Protein AF-0000000086142127 (afdb_homodimer)

Nearest PDB structures (foldseek):
  6ie0-assembly2_D  TM=9.406E-01  e=4.137E-38  Bacillus subtilis subsp. subtilis str. 168
  4eez-assembly1_B  TM=8.620E-01  e=2.389E-27  Lactococcus lactis subsp. lactis KF147
  3i4c-assembly1_D  TM=8.867E-01  e=2.470E-25  Saccharolobus solfataricus
  4eex-assembly1_B  TM=8.707E-01  e=1.187E-25  Lactococcus lactis subsp. lactis KF147
  3i4c-assembly1_B  TM=8.798E-01  e=1.022E-23  Saccharolobus solfataricus

Foldseek 3Di:
DWFFWDAWAQDTDTDDDDADDADPQKFKFFWFKFWDDPVNLVCHHPIDDPQAADCVRAAPVRDHPRAGATFLTWGFTCDDDPPDPHDGGFTKQFQFKDAPCPDPCNVVQNRLPGPRIHGARHNVRHHNRARMDMGHPVRIGGADPLDDNNLSSCLQLLQLLVQLVVVLVDPAQAPAAEEEEALAQSSLSNLLVSQLRHHQHYEYEYQDPLSCVLNVVRHPYYHNVVVDQLQVVLCVSNVNAFHQEYEYADQDASSQVSNLSRHGQQHEYEYSHDHPDDHDHPVVSCVVSVYHYHYGDGHGPPSSVVSSVSSSVVSRPPSVVQEQEEEESNCCSPVNSCCCVVVVSRHRIYMYGDD/DWFFWDAWAQDTDTDDDDADDADPQKFKFFWFKFWDDPVNLVCHHPIDDPQAADCVRAAPVRDHPRAGATFLTWGFTCDDDPPDPHDGGFTKQFQFKDAPCPDPCNVVQNRLPGPRIHGARHNVRHHNRARMDMGHPVRIGGADPLDDNNLSSCLQLLQLLVQLVVVLVDPAAAPAAEEEEELAQSSLSNLLVSQLRHHDHYEYEYQDPLSCVLNVVRHPYYHNVVVDQLQVVLCVSNVNAFHQEYEYADQDASSQVSNLSRHGQQHEYEYSHDHPDDHDHPVVSCVVSVYHYHYGDGHGPPSSVVSSVSSSVVSRPPSVVQEQEEEESNCCSPVNSCCCVVVVSRHRIYMYGDD

Secondary structure (DSSP, 8-state):
-EEEEEEETTEEEEEE-PPPPP-TTEEEEEEEEEEPPHHHHHHHHH---TTS--SSS--TTS--SSEE---EEEEEEEEPPTT-S--TT-EEEE--EE--S-SHHHHTT-GGG-TT-EETTTTTS--TTBSEEEEEGGGEEEPPTTS-GGGGGGHHHHHHHHHHHHHTT-S--TT--EEEE--SHHHHHHHHHHHHTT---EEEE-S-HHHHHHHHTTSSEEE-TTTS-HHHHHHHHTTT--EEEEEE-S--HHHHHHHHHHEEEEEEEEE-SPPSS-EEE-HHHHHHTT-EEEE--S--TTHHHHHHHHHHHT-S-SGGGGEEEEEEGGGIIIIIIHHHHHTGGG-SEEEEE--/-EEEEEEETTEEEEEE-PPP---TTEEEEEEEEEEPPHHHHHHHHH---TTS--SSS--TTS--SSEE---EEEEEEEEPPTT-S--TT-EEEE--EE--S-SHHHHTT-GGG-TT-EETTTTTS--TTBSEEEEEGGGEEEPPTTS-GGGGGGHHHHHHHHHHHHHTT-S--TT--EEEE--SHHHHHHHHHHHHTT---EEEE-S-HHHHHHHHTTSSEEE-TTTS-HHHHHHHHTTT--EEEEEE-S--HHHHHHHHHHEEEEEEEEE-SPPSS-EEE-HHHHHHTT-EEEE--S--TTHHHHHHHHHHHT-S-SGGGGEEEEEEGGGIIIIIIHHHHHTGGG-SEEEEE--

Radius of gyration: 29.4 Å; Cα contacts (8 Å, |Δi|>4): 1744; chains: 2; bounding box: 51×87×67 Å

pLDDT: mean 96.12, std 3.51, range [79.25, 98.94]

Organism: NCBI:txid717836

Solvent-accessible surface area (backbone atoms only — not comparable to full-atom values): 35805 Å² total; per-residue (Å²): 76,52,27,37,31,36,71,35,58,76,34,70,45,73,42,81,42,82,72,74,74,63,55,93,74,32,25,39,31,39,35,50,30,13,27,59,48,71,67,55,50,47,30,32,72,76,19,76,50,96,76,40,27,31,87,94,50,46,27,97,88,63,34,35,61,60,21,16,34,31,48,24,21,14,28,24,30,58,46,60,52,93,88,50,92,60,46,61,65,40,49,28,30,47,53,34,70,36,63,74,68,70,47,70,36,27,69,71,70,38,46,56,44,26,93,60,58,41,27,39,22,32,42,67,38,40,12,28,36,14,37,47,43,59,41,50,57,87,37,51,40,77,56,54,87,75,51,59,66,74,62,38,17,54,41,53,65,42,14,28,37,49,33,49,52,54,71,69,65,64,89,72,34,65,78,41,41,33,34,31,33,23,42,48,57,62,23,42,41,32,51,36,52,42,42,43,66,43,34,63,36,36,34,35,37,25,72,47,66,58,34,41,60,72,44,47,88,76,35,66,41,74,41,43,54,82,84,41,61,55,27,61,52,38,20,65,76,43,80,65,52,25,22,48,34,34,40,34,42,55,43,44,72,70,54,52,55,40,47,62,64,18,38,18,71,62,14,36,40,37,40,60,38,78,56,86,59,85,46,67,52,62,56,67,64,36,20,47,29,32,29,34,37,34,27,35,48,66,42,52,88,62,30,58,60,49,48,51,48,32,46,58,73,56,51,42,55,70,66,70,68,45,56,59,44,79,42,44,46,87,39,38,58,70,70,35,55,47,36,51,67,76,40,40,70,77,43,59,26,40,33,28,22,34,113,77,52,26,38,32,35,72,35,57,77,35,71,43,73,40,80,42,83,72,75,76,64,56,92,75,32,25,40,30,40,34,50,31,12,28,59,48,72,67,55,49,47,30,32,71,76,18,76,49,94,76,40,28,31,86,94,51,45,27,96,86,64,34,34,60,59,22,16,33,30,47,24,22,15,29,25,31,59,47,60,51,92,88,50,90,60,45,62,65,41,49,29,30,48,54,33,70,37,63,71,68,70,46,69,37,28,69,69,70,38,47,56,45,25,94,60,57,40,27,38,22,31,44,68,38,39,11,26,36,15,35,47,43,61,42,51,56,86,36,52,40,76,55,57,87,75,51,58,66,71,62,38,18,54,41,53,64,44,13,29,38,49,34,49,53,54,73,70,65,64,88,72,32,66,80,40,41,33,35,31,32,23,43,47,56,65,24,43,41,34,51,38,51,42,43,43,66,43,35,65,36,38,32,36,36,25,72,49,65,60,34,41,61,71,42,47,87,76,35,68,40,74,41,42,56,81,84,40,60,54,28,62,54,37,21,65,76,44,79,64,53,26,22,48,33,33,40,34,41,56,42,45,71,70,53,51,54,39,47,63,63,17,37,20,72,62,12,38,40,37,40,60,38,78,54,86,58,86,46,66,52,63,57,67,62,37,20,45,29,31,28,34,36,35,26,36,48,68,44,51,89,62,29,58,60,52,49,51,49,31,46,57,71,57,50,42,56,71,64,70,70,45,55,61,42,78,43,46,47,90,39,37,57,70,70,35,54,48,35,51,67,78,40,40,70,78,44,58,25,39,32,28,22,34,114

InterPro domains:
  IPR011032 GroES-like superfamily [SSF50129] (1-184)
  IPR013149 Alcohol dehydrogenase-like, C-terminal [PF00107] (185-312)
  IPR013154 Alcohol dehydrogenase-like, N-terminal [PF08240] (24-144)
  IPR036291 NAD(P)-binding domain superfamily [SSF51735] (147-316)
  IPR050129 Zinc-containing alcohol dehydrogenase [PTHR43401] (1-354)

Structure (mmCIF, N/CA/C/O backbone):
data_AF-0000000086142127-model_v1
#
loop_
_entity.id
_entity.type
_entity.pdbx_description
1 polymer 'Enoyl reductase (ER) domain-containing protein'
#
loop_
_atom_site.group_PDB
_atom_site.id
_atom_site.type_symbol
_atom_site.label_atom_id
_atom_site.label_alt_id
_atom_site.label_comp_id
_atom_site.label_asym_id
_atom_site.label_entity_id
_atom_site.label_seq_id
_atom_site.pdbx_PDB_ins_code
_atom_site.Cartn_x
_atom_site.Cartn_y
_atom_site.Cartn_z
_atom_site.occupancy
_atom_site.B_iso_or_equiv
_atom_site.auth_seq_id
_atom_site.auth_comp_id
_atom_site.auth_asym_id
_atom_site.auth_atom_id
_atom_site.pdbx_PDB_model_num
ATOM 1 N N . MET A 1 1 ? 13.148 -35.562 -27.094 1 94.69 1 MET A N 1
ATOM 2 C CA . MET A 1 1 ? 11.805 -35.625 -26.516 1 94.69 1 MET A CA 1
ATOM 3 C C . MET A 1 1 ? 10.906 -34.562 -27.094 1 94.69 1 MET A C 1
ATOM 5 O O . MET A 1 1 ? 11.391 -33.531 -27.578 1 94.69 1 MET A O 1
ATOM 9 N N . LYS A 1 2 ? 9.664 -34.781 -27.047 1 95.38 2 LYS A N 1
ATOM 10 C CA . LYS A 1 2 ? 8.727 -33.75 -27.516 1 95.38 2 LYS A CA 1
ATOM 11 C C . LYS A 1 2 ? 8.547 -32.656 -26.484 1 95.38 2 LYS A C 1
ATOM 13 O O . LYS A 1 2 ? 8.477 -32.906 -25.281 1 95.38 2 LYS A O 1
ATOM 18 N N . ALA A 1 3 ? 8.469 -31.438 -26.953 1 98 3 ALA A N 1
ATOM 19 C CA . ALA A 1 3 ? 8.242 -30.281 -26.078 1 98 3 ALA A CA 1
ATOM 20 C C . ALA A 1 3 ? 7.562 -29.156 -26.844 1 98 3 ALA A C 1
ATOM 22 O O . ALA A 1 3 ? 7.707 -29.031 -28.062 1 98 3 ALA A O 1
ATOM 23 N N . ALA A 1 4 ? 6.754 -28.406 -26.188 1 98.12 4 ALA A N 1
ATOM 24 C CA . ALA A 1 4 ? 6.184 -27.203 -26.766 1 98.12 4 ALA A CA 1
ATOM 25 C C . ALA A 1 4 ? 7.133 -26.016 -26.609 1 98.12 4 ALA A C 1
ATOM 27 O O . ALA A 1 4 ? 7.281 -25.469 -25.5 1 98.12 4 ALA A O 1
ATOM 28 N N . ARG A 1 5 ? 7.684 -25.578 -27.688 1 97.81 5 ARG A N 1
ATOM 29 C CA . ARG A 1 5 ? 8.695 -24.531 -27.688 1 97.81 5 ARG A CA 1
ATOM 30 C C . ARG A 1 5 ? 8.078 -23.156 -27.984 1 97.81 5 ARG A C 1
ATOM 32 O O . ARG A 1 5 ? 7.332 -23.016 -28.953 1 97.81 5 ARG A O 1
ATOM 39 N N . TYR A 1 6 ? 8.352 -22.234 -27.109 1 98.38 6 TYR A N 1
ATOM 40 C CA . TYR A 1 6 ? 7.914 -20.859 -27.266 1 98.38 6 TYR A CA 1
ATOM 41 C C . TYR A 1 6 ? 8.945 -20.047 -28.047 1 98.38 6 TYR A C 1
ATOM 43 O O . TYR A 1 6 ? 10.086 -19.875 -27.594 1 98.38 6 TYR A O 1
ATOM 51 N N . TYR A 1 7 ? 8.555 -19.484 -29.156 1 97.81 7 TYR A N 1
ATOM 52 C CA . TYR A 1 7 ? 9.445 -18.719 -30.016 1 97.81 7 TYR A CA 1
ATOM 53 C C . TYR A 1 7 ? 9.133 -17.234 -29.922 1 97.81 7 TYR A C 1
ATOM 55 O O . TYR A 1 7 ? 9.906 -16.391 -30.406 1 97.81 7 TYR A O 1
ATOM 63 N N . GLY A 1 8 ? 7.973 -16.906 -29.359 1 96.25 8 GLY A N 1
ATOM 64 C CA . GLY A 1 8 ? 7.539 -15.523 -29.281 1 96.25 8 GLY A CA 1
ATOM 65 C C . GLY A 1 8 ? 6.043 -15.352 -29.484 1 96.25 8 GLY A C 1
ATOM 66 O O . GLY A 1 8 ? 5.273 -16.297 -29.25 1 96.25 8 GLY A O 1
ATOM 67 N N . HIS A 1 9 ? 5.648 -14.242 -29.891 1 96.38 9 HIS A N 1
ATOM 68 C CA . HIS A 1 9 ? 4.254 -13.844 -30.062 1 96.38 9 HIS A CA 1
ATOM 69 C C . HIS A 1 9 ? 3.5 -14.836 -30.938 1 96.38 9 HIS A C 1
ATOM 71 O O . HIS A 1 9 ? 3.811 -14.977 -32.125 1 96.38 9 HIS A O 1
ATOM 77 N N . HIS A 1 10 ? 2.523 -15.5 -30.328 1 97.31 10 HIS A N 1
ATOM 78 C CA . HIS A 1 10 ? 1.646 -16.438 -31.016 1 97.31 10 HIS A CA 1
ATOM 79 C C . HIS A 1 10 ? 2.447 -17.516 -31.734 1 97.31 10 HIS A C 1
ATOM 81 O O . HIS A 1 10 ? 2.074 -17.938 -32.812 1 97.31 10 HIS A O 1
ATOM 87 N N . ASN A 1 11 ? 3.557 -17.844 -31.141 1 98.06 11 ASN A N 1
ATOM 88 C CA . ASN A 1 11 ? 4.438 -18.797 -31.797 1 98.06 11 ASN A CA 1
ATOM 89 C C . ASN A 1 11 ? 4.938 -19.859 -30.828 1 98.06 11 ASN A C 1
ATOM 91 O O . ASN A 1 11 ? 6.023 -19.734 -30.266 1 98.06 11 ASN A O 1
ATOM 95 N N . ILE A 1 12 ? 4.145 -20.891 -30.656 1 98.31 12 ILE A N 1
ATOM 96 C CA . ILE A 1 12 ? 4.484 -22.109 -29.922 1 98.31 12 ILE A CA 1
ATOM 97 C C . ILE A 1 12 ? 4.441 -23.312 -30.859 1 98.31 12 ILE A C 1
ATOM 99 O O . ILE A 1 12 ? 3.486 -23.469 -31.625 1 98.31 12 ILE A O 1
ATOM 103 N N . ARG A 1 13 ? 5.477 -24.109 -30.844 1 98 13 ARG A N 1
ATOM 104 C CA . ARG A 1 13 ? 5.578 -25.281 -31.703 1 98 13 ARG A CA 1
ATOM 105 C C . ARG A 1 13 ? 5.965 -26.516 -30.906 1 98 13 ARG A C 1
ATOM 107 O O . ARG A 1 13 ? 6.848 -26.469 -30.047 1 98 13 ARG A O 1
ATOM 114 N N . VAL A 1 14 ? 5.262 -27.562 -31.203 1 97.88 14 VAL A N 1
ATOM 115 C CA . VAL A 1 14 ? 5.656 -28.844 -30.609 1 97.88 14 VAL A CA 1
ATOM 116 C C . VAL A 1 14 ? 6.73 -29.5 -31.484 1 97.88 14 VAL A C 1
ATOM 118 O O . VAL A 1 14 ? 6.492 -29.781 -32.656 1 97.88 14 VAL A O 1
ATOM 121 N N . GLU A 1 15 ? 7.855 -29.656 -30.859 1 96.88 15 GLU A N 1
ATOM 122 C CA . GLU A 1 15 ? 8.969 -30.203 -31.625 1 96.88 15 GLU A CA 1
ATOM 123 C C . GLU A 1 15 ? 9.836 -31.109 -30.75 1 96.88 15 GLU A C 1
ATOM 125 O O . GLU A 1 15 ? 9.641 -31.188 -29.547 1 96.88 15 GLU A O 1
ATOM 130 N N . GLU A 1 16 ? 10.688 -31.875 -31.484 1 97.25 16 GLU A N 1
ATOM 131 C CA . GLU A 1 16 ? 11.664 -32.719 -30.797 1 97.25 16 GLU A CA 1
ATOM 132 C C . GLU A 1 16 ? 12.859 -31.891 -30.328 1 97.25 16 GLU A C 1
ATOM 134 O O . GLU A 1 16 ? 13.461 -31.156 -31.109 1 97.25 16 GLU A O 1
ATOM 139 N N . VAL A 1 17 ? 13.117 -32 -29.047 1 96.62 17 VAL A N 1
ATOM 140 C CA . VAL A 1 17 ? 14.266 -31.281 -28.469 1 96.62 17 VAL A CA 1
ATOM 141 C C . VAL A 1 17 ? 15.102 -32.25 -27.641 1 96.62 17 VAL A C 1
ATOM 143 O O . VAL A 1 17 ? 14.664 -33.375 -27.328 1 96.62 17 VAL A O 1
ATOM 146 N N . GLU A 1 18 ? 16.328 -31.844 -27.344 1 95.56 18 GLU A N 1
ATOM 147 C CA . GLU A 1 18 ? 17.172 -32.656 -26.469 1 95.56 18 GLU A CA 1
ATOM 148 C C . GLU A 1 18 ? 16.625 -32.656 -25.047 1 95.56 18 GLU A C 1
ATOM 150 O O . GLU A 1 18 ? 16.141 -31.625 -24.547 1 95.56 18 GLU A O 1
ATOM 155 N N . GLU A 1 19 ? 16.688 -33.781 -24.453 1 95.19 19 GLU A N 1
ATOM 156 C CA . GLU A 1 19 ? 16.312 -33.844 -23.047 1 95.19 19 GLU A CA 1
ATOM 157 C C . GLU A 1 19 ? 17.312 -33.094 -22.172 1 95.19 19 GLU A C 1
ATOM 159 O O . GLU A 1 19 ? 18.516 -33.156 -22.391 1 95.19 19 GLU A O 1
ATOM 164 N N . PRO A 1 20 ? 16.781 -32.406 -21.234 1 94.69 20 PRO A N 1
ATOM 165 C CA . PRO A 1 20 ? 17.719 -31.734 -20.328 1 94.69 20 PRO A CA 1
ATOM 166 C C . PRO A 1 20 ? 18.547 -32.719 -19.5 1 94.69 20 PRO A C 1
ATOM 168 O O . PRO A 1 20 ? 18.031 -33.781 -19.109 1 94.69 20 PRO A O 1
ATOM 171 N N . GLN A 1 21 ? 19.734 -32.375 -19.281 1 92.56 21 GLN A N 1
ATOM 172 C CA . GLN A 1 21 ? 20.656 -33.219 -18.516 1 92.56 21 GLN A CA 1
ATOM 173 C C . GLN A 1 21 ? 20.828 -32.719 -17.094 1 92.56 21 GLN A C 1
ATOM 175 O O . GLN A 1 21 ? 21.031 -31.5 -16.891 1 92.56 21 GLN A O 1
ATOM 180 N N . PRO A 1 22 ? 20.766 -33.625 -16.141 1 92.06 22 PRO A N 1
ATOM 181 C CA . PRO A 1 22 ? 20.922 -33.156 -14.75 1 92.06 22 PRO A CA 1
ATOM 182 C C . PRO A 1 22 ? 22.359 -32.781 -14.406 1 92.06 22 PRO A C 1
ATOM 184 O O . PRO A 1 22 ? 23.312 -33.406 -14.906 1 92.06 22 PRO A O 1
ATOM 187 N N . GLN A 1 23 ? 22.453 -31.719 -13.656 1 88.19 23 GLN A N 1
ATOM 188 C CA . GLN A 1 23 ? 23.719 -31.422 -13 1 88.19 23 GLN A CA 1
ATOM 189 C C . GLN A 1 23 ? 23.844 -32.125 -11.664 1 88.19 23 GLN A C 1
ATOM 191 O O . GLN A 1 23 ? 22.938 -32.875 -11.273 1 88.19 23 GLN A O 1
ATOM 196 N N . GLU A 1 24 ? 25 -31.984 -11.062 1 83.94 24 GLU A N 1
ATOM 197 C CA . GLU A 1 24 ? 25.203 -32.594 -9.758 1 83.94 24 GLU A CA 1
ATOM 198 C C . GLU A 1 24 ? 24.125 -32.156 -8.766 1 83.94 24 GLU A C 1
ATOM 200 O O . GLU A 1 24 ? 23.828 -30.969 -8.648 1 83.94 24 GLU A O 1
ATOM 205 N N . GLY A 1 25 ? 23.5 -33.156 -8.133 1 84.06 25 GLY A N 1
ATOM 206 C CA . GLY A 1 25 ? 22.5 -32.844 -7.113 1 84.06 25 GLY A CA 1
ATOM 207 C C . GLY A 1 25 ? 21.094 -32.688 -7.672 1 84.06 25 GLY A C 1
ATOM 208 O O . GLY A 1 25 ? 20.141 -32.562 -6.918 1 84.06 25 GLY A O 1
ATOM 209 N N . GLN A 1 26 ? 20.984 -32.812 -8.938 1 91.5 26 GLN A N 1
ATOM 210 C CA . GLN A 1 26 ? 19.672 -32.625 -9.562 1 91.5 26 GLN A CA 1
ATOM 211 C C . GLN A 1 26 ? 19.031 -33.969 -9.891 1 91.5 26 GLN A C 1
ATOM 213 O O . GLN A 1 26 ? 19.734 -35 -9.992 1 91.5 26 GLN A O 1
ATOM 218 N N . VAL A 1 27 ? 17.781 -33.969 -9.945 1 94.25 27 VAL A N 1
ATOM 219 C CA . VAL A 1 27 ? 16.969 -35.156 -10.18 1 94.25 27 VAL A CA 1
ATOM 220 C C . VAL A 1 27 ? 16.125 -34.969 -11.445 1 94.25 27 VAL A C 1
ATOM 222 O O . VAL A 1 27 ? 15.648 -33.875 -11.719 1 94.25 27 VAL A O 1
ATOM 225 N N . ILE A 1 28 ? 16.031 -36.031 -12.164 1 95.5 28 ILE A N 1
ATOM 226 C CA . ILE A 1 28 ? 15.18 -36.031 -13.352 1 95.5 28 ILE A CA 1
ATOM 227 C C . ILE A 1 28 ? 13.742 -36.406 -12.969 1 95.5 28 ILE A C 1
ATOM 229 O O . ILE A 1 28 ? 13.523 -37.375 -12.242 1 95.5 28 ILE A O 1
ATOM 233 N N . VAL A 1 29 ? 12.828 -35.625 -13.391 1 97.12 29 VAL A N 1
ATOM 234 C CA . VAL A 1 29 ? 11.406 -35.906 -13.195 1 97.12 29 VAL A CA 1
ATOM 235 C C . VAL A 1 29 ? 10.719 -36.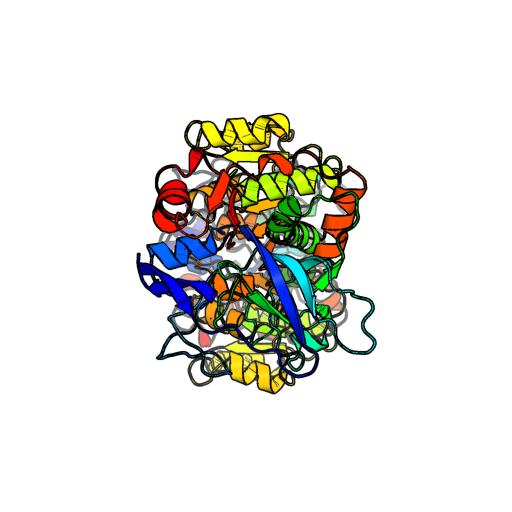062 -14.547 1 97.12 29 VAL A C 1
ATOM 237 O O . VAL A 1 29 ? 10.875 -35.219 -15.438 1 97.12 29 VAL A O 1
ATOM 240 N N . ASP A 1 30 ? 10.07 -37.188 -14.711 1 97.94 30 ASP A N 1
ATOM 241 C CA . ASP A 1 30 ? 9.18 -37.344 -15.852 1 97.94 30 ASP A CA 1
ATOM 242 C C . ASP A 1 30 ? 7.844 -36.656 -15.609 1 97.94 30 ASP A C 1
ATOM 244 O O . ASP A 1 30 ? 7.074 -37.062 -14.734 1 97.94 30 ASP A O 1
ATOM 248 N N . VAL A 1 31 ? 7.562 -35.625 -16.438 1 98.38 31 VAL A N 1
ATOM 249 C CA . VAL A 1 31 ? 6.383 -34.781 -16.234 1 98.38 31 VAL A CA 1
ATOM 250 C C . VAL A 1 31 ? 5.129 -35.562 -16.641 1 98.38 31 VAL A C 1
ATOM 252 O O . VAL A 1 31 ? 5.094 -36.219 -17.688 1 98.38 31 VAL A O 1
ATOM 255 N N . GLU A 1 32 ? 4.168 -35.5 -15.805 1 98.25 32 GLU A N 1
ATOM 256 C CA . GLU A 1 32 ? 2.908 -36.156 -16.141 1 98.25 32 GLU A CA 1
ATOM 257 C C . GLU A 1 32 ? 1.83 -35.125 -16.484 1 98.25 32 GLU A C 1
ATOM 259 O O . GLU A 1 32 ? 1.042 -35.344 -17.406 1 98.25 32 GLU A O 1
ATOM 264 N N . TRP A 1 33 ? 1.722 -34.094 -15.664 1 98.62 33 TRP A N 1
ATOM 265 C CA . TRP A 1 33 ? 0.753 -33.031 -15.914 1 98.62 33 TRP A CA 1
ATOM 266 C C . TRP A 1 33 ? 1.391 -31.656 -15.727 1 98.62 33 TRP A C 1
ATOM 268 O O . TRP A 1 33 ? 2.234 -31.469 -14.844 1 98.62 33 TRP A O 1
ATOM 278 N N . CYS A 1 34 ? 1.014 -30.719 -16.531 1 98.69 34 CYS A N 1
ATOM 279 C CA . CYS A 1 34 ? 1.396 -29.312 -16.406 1 98.69 34 CYS A CA 1
ATOM 280 C C . CYS A 1 34 ? 0.234 -28.391 -16.766 1 98.69 34 CYS A C 1
ATOM 282 O O . CYS A 1 34 ? -0.385 -28.547 -17.812 1 98.69 34 CYS A O 1
ATOM 284 N N . GLY A 1 35 ? -0.073 -27.516 -15.867 1 98.38 35 GLY A N 1
ATOM 285 C CA . GLY A 1 35 ? -1.142 -26.562 -16.141 1 98.38 35 GLY A CA 1
ATOM 286 C C . GLY A 1 35 ? -0.694 -25.391 -17 1 98.38 35 GLY A C 1
ATOM 287 O O . GLY A 1 35 ? 0.468 -24.984 -16.938 1 98.38 35 GLY A O 1
ATOM 288 N N . ILE A 1 36 ? -1.617 -24.875 -17.812 1 98.12 36 ILE A N 1
ATOM 289 C CA . ILE A 1 36 ? -1.366 -23.625 -18.531 1 98.12 36 ILE A CA 1
ATOM 290 C C . ILE A 1 36 ? -1.741 -22.438 -17.641 1 98.12 36 ILE A C 1
ATOM 292 O O . ILE A 1 36 ? -2.891 -22.312 -17.203 1 98.12 36 ILE A O 1
ATOM 296 N N . CYS A 1 37 ? -0.789 -21.641 -17.344 1 96.19 37 CYS A N 1
ATOM 297 C CA . CYS A 1 37 ? -0.983 -20.516 -16.438 1 96.19 37 CYS A CA 1
ATOM 298 C C . CYS A 1 37 ? -1.264 -19.234 -17.203 1 96.19 37 CYS A C 1
ATOM 300 O O . CYS A 1 37 ? -0.972 -19.141 -18.406 1 96.19 37 CYS A O 1
ATOM 302 N N . GLY A 1 38 ? -1.913 -18.266 -16.531 1 93.06 38 GLY A N 1
ATOM 303 C CA . GLY A 1 38 ? -2.117 -16.969 -17.125 1 93.06 38 GLY A CA 1
ATOM 304 C C . GLY A 1 38 ? -0.835 -16.328 -17.641 1 93.06 38 GLY A C 1
ATOM 305 O O . GLY A 1 38 ? -0.844 -15.633 -18.656 1 93.06 38 GLY A O 1
ATOM 306 N N . SER A 1 39 ? 0.259 -16.547 -16.984 1 92.88 39 SER A N 1
ATOM 307 C CA . SER A 1 39 ? 1.54 -16 -17.422 1 92.88 39 SER A CA 1
ATOM 308 C C . SER A 1 39 ? 1.966 -16.609 -18.75 1 92.88 39 SER A C 1
ATOM 310 O O . SER A 1 39 ? 2.576 -15.938 -19.578 1 92.88 39 SER A O 1
ATOM 312 N N . ASP A 1 40 ? 1.692 -17.859 -18.969 1 96 40 ASP A N 1
ATOM 313 C CA . ASP A 1 40 ? 1.95 -18.469 -20.266 1 96 40 ASP A CA 1
ATOM 314 C C . ASP A 1 40 ? 1.142 -17.781 -21.375 1 96 40 ASP A C 1
ATOM 316 O O . ASP A 1 40 ? 1.667 -17.5 -22.453 1 96 40 ASP A O 1
ATOM 320 N N . LEU A 1 41 ? -0.112 -17.594 -21.047 1 95.81 41 LEU A N 1
ATOM 321 C CA . LEU A 1 41 ? -1.005 -16.953 -22.016 1 95.81 41 LEU A CA 1
ATOM 322 C C . LEU A 1 41 ? -0.522 -15.555 -22.344 1 95.81 41 LEU A C 1
ATOM 324 O O . LEU A 1 41 ? -0.571 -15.141 -23.516 1 95.81 41 LEU A O 1
ATOM 328 N N . HIS A 1 42 ? -0.105 -14.883 -21.281 1 93.38 42 HIS A N 1
ATOM 329 C CA . HIS A 1 42 ? 0.381 -13.523 -21.469 1 93.38 42 HIS A CA 1
ATOM 330 C C . HIS A 1 42 ? 1.577 -13.5 -22.422 1 93.38 42 HIS A C 1
ATOM 332 O O . HIS A 1 42 ? 1.624 -12.688 -23.344 1 93.38 42 HIS A O 1
ATOM 338 N N . GLU A 1 43 ? 2.529 -14.367 -22.188 1 94.44 43 GLU A N 1
ATOM 339 C CA . GLU A 1 43 ? 3.689 -14.461 -23.078 1 94.44 43 GLU A CA 1
ATOM 340 C C . GLU A 1 43 ? 3.268 -14.781 -24.5 1 94.44 43 GLU A C 1
ATOM 342 O O . GLU A 1 43 ? 3.818 -14.227 -25.453 1 94.44 43 GLU A O 1
ATOM 347 N N . TYR A 1 44 ? 2.309 -15.617 -24.625 1 97 44 TYR A N 1
ATOM 348 C CA . TYR A 1 44 ? 1.819 -16.031 -25.922 1 97 44 TYR A CA 1
ATOM 349 C C . TYR A 1 44 ? 1.142 -14.875 -26.656 1 97 44 TYR A C 1
ATOM 351 O O . TYR A 1 44 ? 1.339 -14.688 -27.859 1 97 44 TYR A O 1
ATOM 359 N N . LEU A 1 45 ? 0.43 -14.055 -25.953 1 95.38 45 LEU A N 1
ATOM 360 C CA . LEU A 1 45 ? -0.419 -13.023 -26.531 1 95.38 45 LEU A CA 1
ATOM 361 C C . LEU A 1 45 ? 0.388 -11.773 -26.844 1 95.38 45 LEU A C 1
ATOM 363 O O . LEU A 1 45 ? 0.177 -11.141 -27.891 1 95.38 45 LEU A O 1
ATOM 367 N N . ILE A 1 46 ? 1.341 -11.406 -25.984 1 92.56 46 ILE A N 1
ATOM 368 C CA . ILE A 1 46 ? 1.937 -10.078 -26.141 1 92.56 46 ILE A CA 1
ATOM 369 C C . ILE A 1 46 ? 3.406 -10.219 -26.531 1 92.56 46 ILE A C 1
ATOM 371 O O . ILE A 1 46 ? 4.031 -9.25 -26.969 1 92.56 46 ILE A O 1
ATOM 375 N N . GLY A 1 47 ? 3.934 -11.375 -26.422 1 92.44 47 GLY A N 1
ATOM 376 C CA . GLY A 1 47 ? 5.359 -11.594 -26.609 1 92.44 47 GLY A CA 1
ATOM 377 C C . GLY A 1 47 ? 6.133 -11.703 -25.312 1 92.44 47 GLY A C 1
ATOM 378 O O . GLY A 1 47 ? 5.559 -11.57 -24.234 1 92.44 47 GLY A O 1
ATOM 379 N N . PRO A 1 48 ? 7.422 -11.984 -25.531 1 91.56 48 PRO A N 1
ATOM 380 C CA . PRO A 1 48 ? 8.227 -12.219 -24.328 1 91.56 48 PRO A CA 1
ATOM 381 C C . PRO A 1 48 ? 8.305 -10.992 -23.422 1 91.56 48 PRO A C 1
ATOM 383 O O . PRO A 1 48 ? 8.664 -9.906 -23.859 1 91.56 48 PRO A O 1
ATOM 386 N N . THR A 1 49 ? 7.957 -11.227 -22.203 1 86.88 49 THR A N 1
ATOM 387 C CA . THR A 1 49 ? 8.07 -10.188 -21.188 1 86.88 49 THR A CA 1
ATOM 388 C C . THR A 1 49 ? 9.375 -10.344 -20.406 1 86.88 49 THR A C 1
ATOM 390 O O . THR A 1 49 ? 10.258 -11.102 -20.797 1 86.88 49 THR A O 1
ATOM 393 N N . ILE A 1 50 ? 9.469 -9.633 -19.281 1 79.5 50 ILE A N 1
ATOM 394 C CA . ILE A 1 50 ? 10.672 -9.633 -18.453 1 79.5 50 ILE A CA 1
ATOM 395 C C . ILE A 1 50 ? 10.828 -10.984 -17.766 1 79.5 50 ILE A C 1
ATOM 397 O O . ILE A 1 50 ? 11.891 -11.289 -17.219 1 79.5 50 ILE A O 1
ATOM 401 N N . LEU A 1 51 ? 9.852 -11.836 -17.906 1 84.06 51 LEU A N 1
ATOM 402 C CA . LEU A 1 51 ? 9.867 -13.117 -17.219 1 84.06 51 LEU A CA 1
ATOM 403 C C . LEU A 1 51 ? 10.617 -14.164 -18.031 1 84.06 51 LEU A C 1
ATOM 405 O O . LEU A 1 51 ? 11.008 -15.211 -17.5 1 84.06 51 LEU A O 1
ATOM 409 N N . LEU A 1 52 ? 10.719 -13.867 -19.312 1 93.88 52 LEU A N 1
ATOM 410 C CA . LEU A 1 52 ? 11.391 -14.836 -20.172 1 93.88 52 LEU A CA 1
ATOM 411 C C . LEU A 1 52 ? 12.695 -14.273 -20.719 1 93.88 52 LEU A C 1
ATOM 413 O O . LEU A 1 52 ? 12.773 -13.086 -21.047 1 93.88 52 LEU A O 1
ATOM 417 N N . PRO A 1 53 ? 13.703 -15.078 -20.734 1 95.25 53 PRO A N 1
ATOM 418 C CA . PRO A 1 53 ? 14.984 -14.625 -21.266 1 95.25 53 PRO A CA 1
ATOM 419 C C . PRO A 1 53 ? 14.961 -14.438 -22.781 1 95.25 53 PRO A C 1
ATOM 421 O O . PRO A 1 53 ? 14.359 -15.25 -23.5 1 95.25 53 PRO A O 1
ATOM 424 N N . THR A 1 54 ? 15.5 -13.422 -23.219 1 96.31 54 THR A N 1
ATOM 425 C CA . THR A 1 54 ? 15.656 -13.133 -24.641 1 96.31 54 THR A CA 1
ATOM 426 C C . THR A 1 54 ? 17.125 -13.055 -25.016 1 96.31 54 THR A C 1
ATOM 428 O O . THR A 1 54 ? 18 -13.125 -24.156 1 96.31 54 THR A O 1
ATOM 431 N N . LYS A 1 55 ? 17.328 -12.938 -26.312 1 95.31 55 LYS A N 1
ATOM 432 C CA . LYS A 1 55 ? 18.703 -12.82 -26.781 1 95.31 55 LYS A CA 1
ATOM 433 C C . LYS A 1 55 ? 19.391 -11.602 -26.172 1 95.31 55 LYS A C 1
ATOM 435 O O . LYS A 1 55 ? 20.578 -11.648 -25.828 1 95.31 55 LYS A O 1
ATOM 440 N N . GLU A 1 56 ? 18.703 -10.492 -26 1 94.56 56 GLU A N 1
ATOM 441 C CA . GLU A 1 56 ? 19.234 -9.25 -25.438 1 94.56 56 GLU A CA 1
ATOM 442 C C . GLU A 1 56 ? 19.391 -9.344 -23.922 1 94.56 56 GLU A C 1
ATOM 444 O O . GLU A 1 56 ? 20.203 -8.625 -23.328 1 94.56 56 GLU A O 1
ATOM 449 N N . ARG A 1 57 ? 18.562 -10.211 -23.266 1 92.31 57 ARG A N 1
ATOM 450 C CA . ARG A 1 57 ? 18.547 -10.406 -21.828 1 92.31 57 ARG A CA 1
ATOM 451 C C . ARG A 1 57 ? 18.516 -11.891 -21.469 1 92.31 57 ARG A C 1
ATOM 453 O O . ARG A 1 57 ? 17.516 -12.391 -20.953 1 92.31 57 ARG A O 1
ATOM 460 N N . PRO A 1 58 ? 19.609 -12.516 -21.719 1 94.12 58 PRO A N 1
ATOM 461 C CA . PRO A 1 58 ? 19.625 -13.961 -21.469 1 94.12 58 PRO A CA 1
ATOM 462 C C . PRO A 1 58 ? 19.625 -14.297 -19.969 1 94.12 58 PRO A C 1
ATOM 464 O O . PRO A 1 58 ? 19.969 -13.453 -19.156 1 94.12 58 PRO A O 1
ATOM 467 N N . ALA A 1 59 ? 19.203 -15.516 -19.703 1 92.38 59 ALA A N 1
ATOM 468 C CA . ALA A 1 59 ? 19.344 -16.016 -18.328 1 92.38 59 ALA A CA 1
ATOM 469 C C . ALA A 1 59 ? 20.812 -16.172 -17.953 1 92.38 59 ALA A C 1
ATOM 471 O O . ALA A 1 59 ? 21.688 -16.078 -18.812 1 92.38 59 ALA A O 1
ATOM 472 N N . ALA A 1 60 ? 21.094 -16.359 -16.672 1 82.12 60 ALA A N 1
ATOM 473 C CA . ALA A 1 60 ? 22.453 -16.469 -16.156 1 82.12 60 ALA A CA 1
ATOM 474 C C . ALA A 1 60 ? 23.203 -17.609 -16.859 1 82.12 60 ALA A C 1
ATOM 476 O O . ALA A 1 60 ? 24.422 -17.516 -17.062 1 82.12 60 ALA A O 1
ATOM 477 N N . ASN A 1 61 ? 22.562 -18.625 -17.281 1 85.56 61 ASN A N 1
ATOM 478 C CA . ASN A 1 61 ? 23.188 -19.781 -17.906 1 85.56 61 ASN A CA 1
ATOM 479 C C . ASN A 1 61 ? 23.234 -19.641 -19.422 1 85.56 61 ASN A C 1
ATOM 481 O O . ASN A 1 61 ? 23.531 -20.594 -20.125 1 85.56 61 ASN A O 1
ATOM 485 N N . GLY A 1 62 ? 22.766 -18.5 -19.938 1 91.62 62 GLY A N 1
ATOM 486 C CA . GLY A 1 62 ? 22.844 -18.219 -21.359 1 91.62 62 GLY A CA 1
ATOM 487 C C . GLY A 1 62 ? 21.578 -18.594 -22.125 1 91.62 62 GLY A C 1
ATOM 488 O O . GLY A 1 62 ? 21.469 -18.328 -23.312 1 91.62 62 GLY A O 1
ATOM 489 N N . VAL A 1 63 ? 20.688 -19.141 -21.484 1 94.56 63 VAL A N 1
ATOM 490 C CA . VAL A 1 63 ? 19.453 -19.609 -22.109 1 94.56 63 VAL A CA 1
ATOM 491 C C . VAL A 1 63 ? 18.625 -18.406 -22.562 1 94.56 63 VAL A C 1
ATOM 493 O O . VAL A 1 63 ? 18.562 -17.391 -21.875 1 94.56 63 VAL A O 1
ATOM 496 N N . HIS A 1 64 ? 18.062 -18.516 -23.703 1 96.94 64 HIS A N 1
ATOM 497 C CA . HIS A 1 64 ? 17.094 -17.562 -24.234 1 96.94 64 HIS A CA 1
ATOM 498 C C . HIS A 1 64 ? 16.109 -18.234 -25.172 1 96.94 64 HIS A C 1
ATOM 500 O O . HIS A 1 64 ? 16.266 -19.406 -25.516 1 96.94 64 HIS A O 1
ATOM 506 N N . ILE A 1 65 ? 15.078 -17.594 -25.469 1 97.25 65 ILE A N 1
ATOM 507 C CA . ILE A 1 65 ? 14.055 -18.141 -26.359 1 97.25 65 ILE A CA 1
ATOM 508 C C . ILE A 1 65 ? 14.703 -18.656 -27.641 1 97.25 65 ILE A C 1
ATOM 510 O O . ILE A 1 65 ? 15.633 -18.047 -28.156 1 97.25 65 ILE A O 1
ATOM 514 N N . PRO A 1 66 ? 14.32 -19.688 -28.141 1 97.56 66 PRO A N 1
ATOM 515 C CA . PRO A 1 66 ? 13.117 -20.422 -27.75 1 97.56 66 PRO A CA 1
ATOM 516 C C . PRO A 1 66 ? 13.312 -21.219 -26.469 1 97.56 66 PRO A C 1
ATOM 518 O O . PRO A 1 66 ? 14.398 -21.766 -26.234 1 97.56 66 PRO A O 1
ATOM 521 N N . VAL A 1 67 ? 12.281 -21.297 -25.656 1 97.62 67 VAL A N 1
ATOM 522 C CA . VAL A 1 67 ? 12.305 -22.078 -24.422 1 97.62 67 VAL A CA 1
ATOM 523 C C . VAL A 1 67 ? 11.039 -22.938 -24.328 1 97.62 67 VAL A C 1
ATOM 525 O O . VAL A 1 67 ? 10.062 -22.688 -25.031 1 97.62 67 VAL A O 1
ATOM 528 N N . THR A 1 68 ? 11.109 -24.016 -23.609 1 97.94 68 THR A N 1
ATOM 529 C CA . THR A 1 68 ? 9.922 -24.781 -23.266 1 97.94 68 THR A CA 1
ATOM 530 C C . THR A 1 68 ? 9.203 -24.188 -22.062 1 97.94 68 THR A C 1
ATOM 532 O O . THR A 1 68 ? 9.766 -24.109 -20.969 1 97.94 68 THR A O 1
ATOM 535 N N . LEU A 1 69 ? 7.898 -23.797 -22.203 1 97.12 69 LEU A N 1
ATOM 536 C CA . LEU A 1 69 ? 7.129 -23.156 -21.141 1 97.12 69 LEU A CA 1
ATOM 537 C C . LEU A 1 69 ? 6.551 -24.203 -20.188 1 97.12 69 LEU A C 1
ATOM 539 O O . LEU A 1 69 ? 6.855 -25.391 -20.312 1 97.12 69 LEU A O 1
ATOM 543 N N . GLY A 1 70 ? 5.832 -23.719 -19.234 1 97.88 70 GLY A N 1
ATOM 544 C CA . GLY A 1 70 ? 5.137 -24.578 -18.281 1 97.88 70 GLY A CA 1
ATOM 545 C C . GLY A 1 70 ? 5.805 -24.609 -16.922 1 97.88 70 GLY A C 1
ATOM 546 O O . GLY A 1 70 ? 6.891 -25.172 -16.766 1 97.88 70 GLY A O 1
ATOM 547 N N . HIS A 1 71 ? 5.141 -24.062 -15.953 1 97.69 71 HIS A N 1
ATOM 548 C CA . HIS A 1 71 ? 5.766 -24.016 -14.633 1 97.69 71 HIS A CA 1
ATOM 549 C C . HIS A 1 71 ? 4.848 -24.609 -13.57 1 97.69 71 HIS A C 1
ATOM 551 O O . HIS A 1 71 ? 5.25 -24.766 -12.414 1 97.69 71 HIS A O 1
ATOM 557 N N . GLU A 1 72 ? 3.617 -24.938 -13.898 1 98.19 72 GLU A N 1
ATOM 558 C CA . GLU A 1 72 ? 2.693 -25.641 -13.008 1 98.19 72 GLU A CA 1
ATOM 559 C C . GLU A 1 72 ? 2.732 -27.141 -13.242 1 98.19 72 GLU A C 1
ATOM 561 O O . GLU A 1 72 ? 1.82 -27.703 -13.859 1 98.19 72 GLU A O 1
ATOM 566 N N . LEU A 1 73 ? 3.746 -27.844 -12.641 1 98.31 73 LEU A N 1
ATOM 567 C CA . LEU A 1 73 ? 3.973 -29.203 -13.156 1 98.31 73 LEU A CA 1
ATOM 568 C C . LEU A 1 73 ? 4.168 -30.188 -12.016 1 98.31 73 LEU A C 1
ATOM 570 O O . LEU A 1 73 ? 4.578 -29.812 -10.914 1 98.31 73 LEU A O 1
ATOM 574 N N . CYS A 1 74 ? 3.852 -31.422 -12.297 1 98.62 74 CYS A N 1
ATOM 575 C CA . CYS A 1 74 ? 4.031 -32.594 -11.438 1 98.62 74 CYS A CA 1
ATOM 576 C C . CYS A 1 74 ? 4.391 -33.812 -12.258 1 98.62 74 CYS A C 1
ATOM 578 O O . CYS A 1 74 ? 4.297 -33.781 -13.484 1 98.62 74 CYS A O 1
ATOM 580 N N . GLY A 1 75 ? 4.867 -34.812 -11.57 1 98.25 75 GLY A N 1
ATOM 581 C CA . GLY A 1 75 ? 5.258 -36.031 -12.258 1 98.25 75 GLY A CA 1
ATOM 582 C C . GLY A 1 75 ? 5.828 -37.094 -11.328 1 98.25 75 GLY A C 1
ATOM 583 O O . GLY A 1 75 ? 5.391 -37.219 -10.18 1 98.25 75 GLY A O 1
ATOM 584 N N . ARG A 1 76 ? 6.695 -37.875 -11.938 1 98.12 76 ARG A N 1
ATOM 585 C CA . ARG A 1 76 ? 7.32 -38.938 -11.18 1 98.12 76 ARG A CA 1
ATOM 586 C C . ARG A 1 76 ? 8.844 -38.875 -11.289 1 98.12 76 ARG A C 1
ATOM 588 O O . ARG A 1 76 ? 9.383 -38.594 -12.352 1 98.12 76 ARG A O 1
ATOM 595 N N . VAL A 1 77 ? 9.469 -39.219 -10.195 1 97.62 77 VAL A N 1
ATOM 596 C CA . VAL A 1 77 ? 10.93 -39.281 -10.164 1 97.62 77 VAL A CA 1
ATOM 597 C C . VAL A 1 77 ? 11.422 -40.406 -11.086 1 97.62 77 VAL A C 1
ATOM 599 O O . VAL A 1 77 ? 10.945 -41.531 -11 1 97.62 77 VAL A O 1
ATOM 602 N N . ARG A 1 78 ? 12.273 -39.969 -11.992 1 95.69 78 ARG A N 1
ATOM 603 C CA . ARG A 1 78 ? 12.867 -41 -12.844 1 95.69 78 ARG A CA 1
ATOM 604 C C . ARG A 1 78 ? 14.086 -41.625 -12.188 1 95.69 78 ARG A C 1
ATOM 606 O O . ARG A 1 78 ? 14.195 -42.844 -12.117 1 95.69 78 ARG A O 1
ATOM 613 N N . THR A 1 79 ? 15.062 -40.75 -11.844 1 87 79 THR A N 1
ATOM 614 C CA . THR A 1 79 ? 16.297 -41.188 -11.227 1 87 79 THR A CA 1
ATOM 615 C C . THR A 1 79 ? 16.594 -40.406 -9.953 1 87 79 THR A C 1
ATOM 617 O O . THR A 1 79 ? 16.438 -39.188 -9.922 1 87 79 THR A O 1
ATOM 620 N N . SER A 1 80 ? 16.844 -41.188 -8.992 1 81.12 80 SER A N 1
ATOM 621 C CA . SER A 1 80 ? 17.172 -40.531 -7.73 1 81.12 80 SER A CA 1
ATOM 622 C C . SER A 1 80 ? 18.688 -40.375 -7.566 1 81.12 80 SER A C 1
ATOM 624 O O . SER A 1 80 ? 19.453 -40.938 -8.352 1 81.12 80 SER A O 1
ATOM 626 N N . VAL A 1 81 ? 19.062 -39.469 -6.68 1 81.25 81 VAL A N 1
ATOM 627 C CA . VAL A 1 81 ? 20.484 -39.281 -6.379 1 81.25 81 VAL A CA 1
ATOM 628 C C . VAL A 1 81 ? 20.844 -40.094 -5.133 1 81.25 81 VAL A C 1
ATOM 630 O O . VAL A 1 81 ? 19.984 -40.438 -4.32 1 81.25 81 VAL A O 1
ATOM 633 N N . PRO A 1 82 ? 22.172 -40.406 -5.047 1 81.62 82 PRO A N 1
ATOM 634 C CA . PRO A 1 82 ? 22.594 -41.156 -3.854 1 81.62 82 PRO A CA 1
ATOM 635 C C . PRO A 1 82 ? 22.203 -40.438 -2.559 1 81.62 82 PRO A C 1
ATOM 637 O O . PRO A 1 82 ? 22.422 -39.219 -2.436 1 81.62 82 PRO A O 1
ATOM 640 N N . GLY A 1 83 ? 21.625 -41.156 -1.644 1 84.25 83 GLY A N 1
ATOM 641 C CA . GLY A 1 83 ? 21.281 -40.594 -0.345 1 84.25 83 GLY A CA 1
ATOM 642 C C . GLY A 1 83 ? 19.922 -39.938 -0.316 1 84.25 83 GLY A C 1
ATOM 643 O O . GLY A 1 83 ? 19.453 -39.5 0.737 1 84.25 83 GLY A O 1
ATOM 644 N N . SER A 1 84 ? 19.328 -39.938 -1.433 1 86.5 84 SER A N 1
ATOM 645 C CA . SER A 1 84 ? 18.016 -39.312 -1.521 1 86.5 84 SER A CA 1
ATOM 646 C C . SER A 1 84 ? 16.938 -40.188 -0.904 1 86.5 84 SER A C 1
ATOM 648 O O . SER A 1 84 ? 17.031 -41.438 -0.969 1 86.5 84 SER A O 1
ATOM 650 N N . LYS A 1 85 ? 15.922 -39.531 -0.281 1 89.06 85 LYS A N 1
ATOM 651 C CA . LYS A 1 85 ? 14.758 -40.25 0.21 1 89.06 85 LYS A CA 1
ATOM 652 C C . LYS A 1 85 ? 13.758 -40.5 -0.911 1 89.06 85 LYS A C 1
ATOM 654 O O . LYS A 1 85 ? 12.836 -41.312 -0.756 1 89.06 85 LYS A O 1
ATOM 659 N N . LEU A 1 86 ? 13.914 -39.875 -1.978 1 94 86 LEU A N 1
ATOM 660 C CA . LEU A 1 86 ? 13.039 -40.094 -3.127 1 94 86 LEU A CA 1
ATOM 661 C C . LEU A 1 86 ? 13.453 -41.312 -3.926 1 94 86 LEU A C 1
ATOM 663 O O . LEU A 1 86 ? 14.648 -41.594 -4.078 1 94 86 LEU A O 1
ATOM 667 N N . ARG A 1 87 ? 12.445 -42 -4.398 1 94.5 87 ARG A N 1
ATOM 668 C CA . ARG A 1 87 ? 12.68 -43.219 -5.199 1 94.5 87 ARG A CA 1
ATOM 669 C C . ARG A 1 87 ? 12.102 -43.062 -6.602 1 94.5 87 ARG A C 1
ATOM 671 O O . ARG A 1 87 ? 11.141 -42.281 -6.801 1 94.5 87 ARG A O 1
ATOM 678 N N . PRO A 1 88 ? 12.758 -43.812 -7.504 1 95.38 88 PRO A N 1
ATOM 679 C CA . PRO A 1 88 ? 12.133 -43.844 -8.828 1 95.38 88 PRO A CA 1
ATOM 680 C C . PRO A 1 88 ? 10.656 -44.219 -8.773 1 95.38 88 PRO A C 1
ATOM 682 O O . PRO A 1 88 ? 10.281 -45.156 -8.055 1 95.38 88 PRO A O 1
ATOM 685 N N . GLY A 1 89 ? 9.828 -43.438 -9.453 1 96.69 89 GLY A N 1
ATOM 686 C CA . GLY A 1 89 ? 8.406 -43.719 -9.477 1 96.69 89 GLY A CA 1
ATOM 687 C C . GLY A 1 89 ? 7.609 -42.875 -8.5 1 96.69 89 GLY A C 1
ATOM 688 O O . GLY A 1 89 ? 6.383 -42.781 -8.609 1 96.69 89 GLY A O 1
ATOM 689 N N . ASP A 1 90 ? 8.258 -42.281 -7.516 1 97.44 90 ASP A N 1
ATOM 690 C CA . ASP A 1 90 ? 7.562 -41.438 -6.527 1 97.44 90 ASP A CA 1
ATOM 691 C C . ASP A 1 90 ? 6.82 -40.281 -7.195 1 97.44 90 ASP A C 1
ATOM 693 O O . ASP A 1 90 ? 7.383 -39.594 -8.039 1 97.44 90 ASP A O 1
ATOM 697 N N . PRO A 1 91 ? 5.496 -40.156 -6.902 1 98.25 91 PRO A N 1
ATOM 698 C CA . PRO A 1 91 ? 4.781 -38.969 -7.383 1 98.25 91 PRO A CA 1
ATOM 699 C C . PRO A 1 91 ? 5.207 -37.688 -6.66 1 98.25 91 PRO A C 1
ATOM 701 O O . PRO A 1 91 ? 5.258 -37.656 -5.43 1 98.25 91 PRO A O 1
ATOM 704 N N . VAL A 1 92 ? 5.52 -36.625 -7.426 1 98.19 92 VAL A N 1
ATOM 705 C CA . VAL A 1 92 ? 6.051 -35.438 -6.797 1 98.19 92 VAL A CA 1
ATOM 706 C C . VAL A 1 92 ? 5.41 -34.188 -7.422 1 98.19 92 VAL A C 1
ATOM 708 O O . VAL A 1 92 ? 5.105 -34.188 -8.617 1 98.19 92 VAL A O 1
ATOM 711 N N . MET A 1 93 ? 5.137 -33.188 -6.602 1 98.19 93 MET A N 1
ATOM 712 C CA . MET A 1 93 ? 4.941 -31.812 -7.035 1 98.19 93 MET A CA 1
ATOM 713 C C . MET A 1 93 ? 6.281 -31.109 -7.184 1 98.19 93 MET A C 1
ATOM 715 O O . MET A 1 93 ? 7.176 -31.266 -6.355 1 98.19 93 MET A O 1
ATOM 719 N N . VAL A 1 94 ? 6.445 -30.328 -8.242 1 97.94 94 VAL A N 1
ATOM 720 C CA . VAL A 1 94 ? 7.699 -29.625 -8.5 1 97.94 94 VAL A CA 1
ATOM 721 C C . VAL A 1 94 ? 7.559 -28.156 -8.141 1 97.94 94 VAL A C 1
ATOM 723 O O . VAL A 1 94 ? 6.66 -27.469 -8.641 1 97.94 94 VAL A O 1
ATOM 726 N N . ASP A 1 95 ? 8.289 -27.656 -7.188 1 98 95 ASP A N 1
ATOM 727 C CA . ASP A 1 95 ? 8.484 -26.219 -7.008 1 98 95 ASP A CA 1
ATOM 728 C C . ASP A 1 95 ? 9.305 -25.625 -8.156 1 98 95 ASP A C 1
ATOM 730 O O . ASP A 1 95 ? 10.5 -25.891 -8.266 1 98 95 ASP A O 1
ATOM 734 N N . PRO A 1 96 ? 8.672 -24.828 -9.016 1 97.75 96 PRO A N 1
ATOM 735 C CA . PRO A 1 96 ? 9.359 -24.391 -10.234 1 97.75 96 PRO A CA 1
ATOM 736 C C . PRO A 1 96 ? 10.344 -23.25 -9.984 1 97.75 96 PRO A C 1
ATOM 738 O O . PRO A 1 96 ? 11.055 -22.828 -10.898 1 97.75 96 PRO A O 1
ATOM 741 N N . ARG A 1 97 ? 10.508 -22.734 -8.859 1 97.12 97 ARG A N 1
ATOM 742 C CA . ARG A 1 97 ? 11.352 -21.578 -8.586 1 97.12 97 ARG A CA 1
ATOM 743 C C . ARG A 1 97 ? 12.828 -21.938 -8.711 1 97.12 97 ARG A C 1
ATOM 745 O O . ARG A 1 97 ? 13.242 -23.016 -8.297 1 97.12 97 ARG A O 1
ATOM 752 N N . VAL A 1 98 ? 13.484 -21 -9.266 1 94.56 98 VAL A N 1
ATOM 753 C CA . VAL A 1 98 ? 14.945 -21.031 -9.297 1 94.56 98 VAL A CA 1
ATOM 754 C C . VAL A 1 98 ? 15.508 -19.812 -8.578 1 94.56 98 VAL A C 1
ATOM 756 O O . VAL A 1 98 ? 15.336 -18.688 -9.031 1 94.56 98 VAL A O 1
ATOM 759 N N . ALA A 1 99 ? 16.188 -20.031 -7.461 1 94.62 99 ALA A N 1
ATOM 760 C CA . ALA A 1 99 ? 16.719 -18.938 -6.648 1 94.62 99 ALA A CA 1
ATOM 761 C C . ALA A 1 99 ? 18.25 -19.016 -6.578 1 94.62 99 ALA A C 1
ATOM 763 O O . ALA A 1 99 ? 18.828 -20.094 -6.703 1 94.62 99 ALA A O 1
ATOM 764 N N . CYS A 1 100 ? 18.922 -17.891 -6.348 1 93.25 100 CYS A N 1
ATOM 765 C CA . CYS A 1 100 ? 20.375 -17.844 -6.34 1 93.25 100 CYS A CA 1
ATOM 766 C C . CYS A 1 100 ? 20.938 -18.344 -5.012 1 93.25 100 CYS A C 1
ATOM 768 O O . CYS A 1 100 ? 22.094 -18.75 -4.934 1 93.25 100 CYS A O 1
ATOM 770 N N . HIS A 1 101 ? 20.219 -18.234 -3.965 1 93.5 101 HIS A N 1
ATOM 771 C CA . HIS A 1 101 ? 20.516 -18.703 -2.619 1 93.5 101 HIS A CA 1
ATOM 772 C C . HIS A 1 101 ? 21.703 -17.938 -2.02 1 93.5 101 HIS A C 1
ATOM 774 O O . HIS A 1 101 ? 22.281 -18.375 -1.023 1 93.5 101 HIS A O 1
ATOM 780 N N . SER A 1 102 ? 22.078 -16.812 -2.641 1 94.75 102 SER A N 1
ATOM 781 C CA . SER A 1 102 ? 23.234 -16.078 -2.17 1 94.75 102 SER A CA 1
ATOM 782 C C . SER A 1 102 ? 22.906 -14.617 -1.884 1 94.75 102 SER A C 1
ATOM 784 O O . SER A 1 102 ? 23.641 -13.93 -1.177 1 94.75 102 SER A O 1
ATOM 786 N N . CYS A 1 103 ? 21.859 -14.188 -2.432 1 94.88 103 CYS A N 1
ATOM 787 C CA . CYS A 1 103 ? 21.516 -12.789 -2.211 1 94.88 103 CYS A CA 1
ATOM 788 C C . CYS A 1 103 ? 20.891 -12.594 -0.831 1 94.88 103 CYS A C 1
ATOM 790 O O . CYS A 1 103 ? 20.641 -13.57 -0.12 1 94.88 103 CYS A O 1
ATOM 792 N N . LEU A 1 104 ? 20.641 -11.352 -0.457 1 94.88 104 LEU A N 1
ATOM 793 C CA . LEU A 1 104 ? 20.156 -11.031 0.881 1 94.88 104 LEU A CA 1
ATOM 794 C C . LEU A 1 104 ? 18.781 -11.641 1.131 1 94.88 104 LEU A C 1
ATOM 796 O O . LEU A 1 104 ? 18.578 -12.32 2.141 1 94.88 104 LEU A O 1
ATOM 800 N N . PRO A 1 105 ? 17.844 -11.562 0.177 1 95.88 105 PRO A N 1
ATOM 801 C CA . PRO A 1 105 ? 16.547 -12.195 0.42 1 95.88 105 PRO A CA 1
ATOM 802 C C . PRO A 1 105 ? 16.656 -13.711 0.59 1 95.88 105 PRO A C 1
ATOM 804 O O . PRO A 1 105 ? 16.016 -14.281 1.474 1 95.88 105 PRO A O 1
ATOM 807 N N . CYS A 1 106 ? 17.469 -14.328 -0.197 1 96 106 CYS A N 1
ATOM 808 C CA . CYS A 1 106 ? 17.625 -15.773 -0.092 1 96 106 CYS A CA 1
ATOM 809 C C . CYS A 1 106 ? 18.203 -16.156 1.268 1 96 106 CYS A C 1
ATOM 811 O O . CYS A 1 106 ? 17.719 -17.109 1.898 1 96 106 CYS A O 1
ATOM 813 N N . LYS A 1 107 ? 19.125 -15.414 1.699 1 95.62 107 LYS A N 1
ATOM 814 C CA . LYS A 1 107 ? 19.766 -15.703 2.982 1 95.62 107 LYS A CA 1
ATOM 815 C C . LYS A 1 107 ? 18.797 -15.469 4.141 1 95.62 107 LYS A C 1
ATOM 817 O O . LYS A 1 107 ? 18.922 -16.094 5.191 1 95.62 107 LYS A O 1
ATOM 822 N N . ALA A 1 108 ? 17.828 -14.625 3.912 1 94.56 108 ALA A N 1
ATOM 823 C CA . ALA A 1 108 ? 16.859 -14.281 4.945 1 94.56 108 ALA A CA 1
ATOM 824 C C . ALA A 1 108 ? 15.664 -15.234 4.906 1 94.56 108 ALA A C 1
ATOM 826 O O . ALA A 1 108 ? 14.695 -15.055 5.645 1 94.56 108 ALA A O 1
ATOM 827 N N . GLY A 1 109 ? 15.664 -16.219 4.059 1 94.56 109 GLY A N 1
ATOM 828 C CA . GLY A 1 109 ? 14.547 -17.141 3.922 1 94.56 109 GLY A CA 1
ATOM 829 C C . GLY A 1 109 ? 13.398 -16.578 3.113 1 94.56 109 GLY A C 1
ATOM 830 O O . GLY A 1 109 ? 12.266 -17.062 3.217 1 94.56 109 GLY A O 1
ATOM 831 N N . GLN A 1 110 ? 13.641 -15.469 2.396 1 96.06 110 GLN A N 1
ATOM 832 C CA . GLN A 1 110 ? 12.641 -14.805 1.569 1 96.06 110 GLN A CA 1
ATOM 833 C C . GLN A 1 110 ? 12.977 -14.93 0.086 1 96.06 110 GLN A C 1
ATOM 835 O O . GLN A 1 110 ? 13.008 -13.93 -0.635 1 96.06 110 GLN A O 1
ATOM 840 N N . SER A 1 111 ? 13.141 -16.188 -0.309 1 95 111 SER A N 1
ATOM 841 C CA . SER A 1 111 ? 13.641 -16.453 -1.655 1 95 111 SER A CA 1
ATOM 842 C C . SER A 1 111 ? 12.641 -16 -2.715 1 95 111 SER A C 1
ATOM 844 O O . SER A 1 111 ? 12.992 -15.875 -3.891 1 95 111 SER A O 1
ATOM 846 N N . TYR A 1 112 ? 11.352 -15.742 -2.293 1 96.5 112 TYR A N 1
ATOM 847 C CA . TYR A 1 112 ? 10.359 -15.219 -3.227 1 96.5 112 TYR A CA 1
ATOM 848 C C . TYR A 1 112 ? 10.727 -13.805 -3.676 1 96.5 112 TYR A C 1
ATOM 850 O O . TYR A 1 112 ? 10.172 -13.297 -4.648 1 96.5 112 TYR A O 1
ATOM 858 N N . CYS A 1 113 ? 11.703 -13.164 -2.965 1 97 113 CYS A N 1
ATOM 859 C CA . CYS A 1 113 ? 12.203 -11.852 -3.35 1 97 113 CYS A CA 1
ATOM 860 C C . CYS A 1 113 ? 13.609 -11.961 -3.939 1 97 113 CYS A C 1
ATOM 862 O O . CYS A 1 113 ? 14.312 -10.953 -4.059 1 97 113 CYS A O 1
ATOM 864 N N . CYS A 1 114 ? 14.07 -13.117 -4.352 1 95.88 114 CYS A N 1
ATOM 865 C CA . CYS A 1 114 ? 15.406 -13.305 -4.902 1 95.88 114 CYS A CA 1
ATOM 866 C C . CYS A 1 114 ? 15.648 -12.359 -6.074 1 95.88 114 CYS A C 1
ATOM 868 O O . CYS A 1 114 ? 14.812 -12.258 -6.977 1 95.88 114 CYS A O 1
ATOM 870 N N . HIS A 1 115 ? 16.828 -11.734 -6.125 1 91.12 115 HIS A N 1
ATOM 871 C CA . HIS A 1 115 ? 17.188 -10.781 -7.164 1 91.12 115 HIS A CA 1
ATOM 872 C C . HIS A 1 115 ? 17.359 -11.469 -8.516 1 91.12 115 HIS A C 1
ATOM 874 O O . HIS A 1 115 ? 17.297 -10.82 -9.562 1 91.12 115 HIS A O 1
ATOM 880 N N . LYS A 1 116 ? 17.516 -12.75 -8.508 1 91.81 116 LYS A N 1
ATOM 881 C CA . LYS A 1 116 ? 17.719 -13.523 -9.727 1 91.81 116 LYS A CA 1
ATOM 882 C C . LYS A 1 116 ? 16.656 -14.609 -9.875 1 91.81 116 LYS A C 1
ATOM 884 O O . LYS A 1 116 ? 16.953 -15.695 -10.383 1 91.81 116 LYS A O 1
ATOM 889 N N . LEU A 1 117 ? 15.555 -14.305 -9.359 1 93.81 117 LEU A N 1
ATOM 890 C CA . LEU A 1 117 ? 14.484 -15.297 -9.367 1 93.81 117 LEU A CA 1
ATOM 891 C C . LEU A 1 117 ? 14.164 -15.734 -10.789 1 93.81 117 LEU A C 1
ATOM 893 O O . LEU A 1 117 ? 13.961 -14.898 -11.672 1 93.81 117 LEU A O 1
ATOM 897 N N . GLY A 1 118 ? 14.258 -17 -11.07 1 93.38 118 GLY A N 1
ATOM 898 C CA . GLY A 1 118 ? 13.805 -17.625 -12.297 1 93.38 118 GLY A CA 1
ATOM 899 C C . GLY A 1 118 ? 12.836 -18.766 -12.055 1 93.38 118 GLY A C 1
ATOM 900 O O . GLY A 1 118 ? 12.289 -18.906 -10.961 1 93.38 118 GLY A O 1
ATOM 901 N N . TYR A 1 119 ? 12.531 -19.516 -13.125 1 94.75 119 TYR A N 1
ATOM 902 C CA . TYR A 1 119 ? 11.625 -20.641 -12.906 1 94.75 119 TYR A CA 1
ATOM 903 C C . TYR A 1 119 ? 11.773 -21.688 -14.008 1 94.75 119 TYR A C 1
ATOM 905 O O . TYR A 1 119 ? 12.195 -21.359 -15.125 1 94.75 119 TYR A O 1
ATOM 913 N N . VAL A 1 120 ? 11.531 -22.906 -13.625 1 96.69 120 VAL A N 1
ATOM 914 C CA . VAL A 1 120 ? 11.336 -23.984 -14.586 1 96.69 120 VAL A CA 1
ATOM 915 C C . VAL A 1 120 ? 10.195 -23.625 -15.539 1 96.69 120 VAL A C 1
ATOM 917 O O . VAL A 1 120 ? 9.086 -23.312 -15.094 1 96.69 120 VAL A O 1
ATOM 920 N N . GLY A 1 121 ? 10.438 -23.688 -16.844 1 95.56 121 GLY A N 1
ATOM 921 C CA . GLY A 1 121 ? 9.453 -23.219 -17.812 1 95.56 121 GLY A CA 1
ATOM 922 C C . GLY A 1 121 ? 9.758 -21.828 -18.328 1 95.56 121 GLY A C 1
ATOM 923 O O . GLY A 1 121 ? 8.938 -21.234 -19.031 1 95.56 121 GLY A O 1
ATOM 924 N N . GLY A 1 122 ? 10.914 -21.312 -17.969 1 94.06 122 GLY A N 1
ATOM 925 C CA . GLY A 1 122 ? 11.414 -20.016 -18.391 1 94.06 122 GLY A CA 1
ATOM 926 C C . GLY A 1 122 ? 12.93 -19.938 -18.422 1 94.06 122 GLY A C 1
ATOM 927 O O . GLY A 1 122 ? 13.555 -20.328 -19.406 1 94.06 122 GLY A O 1
ATOM 928 N N . SER A 1 123 ? 13.531 -19.594 -17.281 1 93.88 123 SER A N 1
ATOM 929 C CA . SER A 1 123 ? 14.953 -19.281 -17.203 1 93.88 123 SER A CA 1
ATOM 930 C C . SER A 1 123 ? 15.805 -20.531 -17.344 1 93.88 123 SER A C 1
ATOM 932 O O . SER A 1 123 ? 17.016 -20.453 -17.594 1 93.88 123 SER A O 1
ATOM 934 N N . THR A 1 124 ? 15.234 -21.75 -17.234 1 94.75 124 THR A N 1
ATOM 935 C CA . THR A 1 124 ? 15.992 -23 -17.312 1 94.75 124 THR A CA 1
ATOM 936 C C . THR A 1 124 ? 16.062 -23.5 -18.75 1 94.75 124 THR A C 1
ATOM 938 O O . THR A 1 124 ? 16.875 -24.375 -19.062 1 94.75 124 THR A O 1
ATOM 941 N N . GLY A 1 125 ? 15.211 -23.016 -19.594 1 95.38 125 GLY A N 1
ATOM 942 C CA . GLY A 1 125 ? 15.172 -23.453 -20.984 1 95.38 125 GLY A CA 1
ATOM 943 C C . GLY A 1 125 ? 14.266 -24.641 -21.203 1 95.38 125 GLY A C 1
ATOM 944 O O . GLY A 1 125 ? 13.906 -24.953 -22.344 1 95.38 125 GLY A O 1
ATOM 945 N N . PHE A 1 126 ? 13.961 -25.344 -20.188 1 97.12 126 PHE A N 1
ATOM 946 C CA . PHE A 1 126 ? 13.016 -26.453 -20.219 1 97.12 126 PHE A CA 1
ATOM 947 C C . PHE A 1 126 ? 11.898 -26.234 -19.203 1 97.12 126 PHE A C 1
ATOM 949 O O . PHE A 1 126 ? 12.031 -25.422 -18.297 1 97.12 126 PHE A O 1
ATOM 956 N N . GLY A 1 127 ? 10.734 -26.891 -19.469 1 97.81 127 GLY A N 1
ATOM 957 C CA . GLY A 1 127 ? 9.578 -26.703 -18.594 1 97.81 127 GLY A CA 1
ATOM 958 C C . GLY A 1 127 ? 8.578 -27.844 -18.672 1 97.81 127 GLY A C 1
ATOM 959 O O . GLY A 1 127 ? 8.883 -28.906 -19.219 1 97.81 127 GLY A O 1
ATOM 960 N N . GLY A 1 128 ? 7.496 -27.609 -18.109 1 98.31 128 GLY A N 1
ATOM 961 C CA . GLY A 1 128 ? 6.492 -28.641 -17.938 1 98.31 128 GLY A CA 1
ATOM 962 C C . GLY A 1 128 ? 5.789 -29.016 -19.234 1 98.31 128 GLY A C 1
ATOM 963 O O . GLY A 1 128 ? 5.109 -30.031 -19.297 1 98.31 128 GLY A O 1
ATOM 964 N N . PHE A 1 129 ? 5.918 -28.172 -20.266 1 98.69 129 PHE A N 1
ATOM 965 C CA . PHE A 1 129 ? 5.375 -28.547 -21.578 1 98.69 129 PHE A CA 1
ATOM 966 C C . PHE A 1 129 ? 6.383 -29.375 -22.359 1 98.69 129 PHE A C 1
ATOM 968 O O . PHE A 1 129 ? 6.496 -29.219 -23.578 1 98.69 129 PHE A O 1
ATOM 975 N N . GLY A 1 130 ? 7.23 -30.047 -21.688 1 98.06 130 GLY A N 1
ATOM 976 C CA . GLY A 1 130 ? 8.125 -31.094 -22.125 1 98.06 130 GLY A CA 1
ATOM 977 C C . GLY A 1 130 ? 8.07 -32.344 -21.25 1 98.06 130 GLY A C 1
ATOM 978 O O . GLY A 1 130 ? 7.605 -32.281 -20.109 1 98.06 130 GLY A O 1
ATOM 979 N N . LYS A 1 131 ? 8.57 -33.438 -21.734 1 97.19 131 LYS A N 1
ATOM 980 C CA . LYS A 1 131 ? 8.414 -34.719 -21.078 1 97.19 131 LYS A CA 1
ATOM 981 C C . LYS A 1 131 ? 9.258 -34.812 -19.812 1 97.19 131 LYS A C 1
ATOM 983 O O . LYS A 1 131 ? 8.938 -35.562 -18.891 1 97.19 131 LYS A O 1
ATOM 988 N N . THR A 1 132 ? 10.336 -34.031 -19.844 1 96.56 132 THR A N 1
ATOM 989 C CA . THR A 1 132 ? 11.281 -34.188 -18.75 1 96.56 132 THR A CA 1
ATOM 990 C C . THR A 1 132 ? 11.766 -32.844 -18.25 1 96.56 132 THR A C 1
ATOM 992 O O . THR A 1 132 ? 11.984 -31.906 -19.047 1 96.56 132 THR A O 1
ATOM 995 N N . VAL A 1 133 ? 11.938 -32.75 -16.906 1 97 133 VAL A N 1
ATOM 996 C CA . VAL A 1 133 ? 12.609 -31.609 -16.312 1 97 133 VAL A CA 1
ATOM 997 C C . VAL A 1 133 ? 13.68 -32.094 -15.336 1 97 133 VAL A C 1
ATOM 999 O O . VAL A 1 133 ? 13.664 -33.25 -14.898 1 97 133 VAL A O 1
ATOM 1002 N N . VAL A 1 134 ? 14.609 -31.25 -15.125 1 95.69 134 VAL A N 1
ATOM 1003 C CA . VAL A 1 134 ? 15.68 -31.484 -14.164 1 95.69 134 VAL A CA 1
ATOM 1004 C C . VAL A 1 134 ? 15.656 -30.406 -13.078 1 95.69 134 VAL A C 1
ATOM 1006 O O . VAL A 1 134 ? 15.656 -29.219 -13.383 1 95.69 134 VAL A O 1
ATOM 1009 N N . VAL A 1 135 ? 15.586 -30.828 -11.805 1 95.31 135 VAL A N 1
ATOM 1010 C CA . VAL A 1 135 ? 15.492 -29.875 -10.711 1 95.31 135 VAL A CA 1
ATOM 1011 C C . VAL A 1 135 ? 16.297 -30.375 -9.516 1 95.31 135 VAL A C 1
ATOM 1013 O O . VAL A 1 135 ? 16.641 -31.562 -9.445 1 95.31 135 VAL A O 1
ATOM 1016 N N . ASN A 1 136 ? 16.625 -29.453 -8.617 1 92.75 136 ASN A N 1
ATOM 1017 C CA . ASN A 1 136 ? 17.234 -29.859 -7.348 1 92.75 136 ASN A CA 1
ATOM 1018 C C . ASN A 1 136 ? 16.266 -30.688 -6.512 1 92.75 136 ASN A C 1
ATOM 1020 O O . ASN A 1 136 ? 15.062 -30.422 -6.488 1 92.75 136 ASN A O 1
ATOM 1024 N N . GLU A 1 137 ? 16.766 -31.641 -5.832 1 93.5 137 GLU A N 1
ATOM 1025 C CA . GLU A 1 137 ? 15.922 -32.5 -5.023 1 93.5 137 GLU A CA 1
ATOM 1026 C C . GLU A 1 137 ? 15.062 -31.703 -4.051 1 93.5 137 GLU A C 1
ATOM 1028 O O . GLU A 1 137 ? 13.906 -32.062 -3.795 1 93.5 137 GLU A O 1
ATOM 1033 N N . LYS A 1 138 ? 15.562 -30.625 -3.521 1 91.31 138 LYS A N 1
ATOM 1034 C CA . LYS A 1 138 ? 14.867 -29.812 -2.531 1 91.31 138 LYS A CA 1
ATOM 1035 C C . LYS A 1 138 ? 13.625 -29.156 -3.131 1 91.31 138 LYS A C 1
ATOM 1037 O O . LYS A 1 138 ? 12.742 -28.703 -2.402 1 91.31 138 LYS A O 1
ATOM 1042 N N . SER A 1 139 ? 13.562 -29.109 -4.434 1 95.19 139 SER A N 1
ATOM 1043 C CA . SER A 1 139 ? 12.43 -28.5 -5.121 1 95.19 139 SER A CA 1
ATOM 1044 C C . SER A 1 139 ? 11.289 -29.5 -5.289 1 95.19 139 SER A C 1
ATOM 1046 O O . SER A 1 139 ? 10.219 -29.156 -5.797 1 95.19 139 SER A O 1
ATOM 1048 N N . LEU A 1 140 ? 11.523 -30.703 -4.898 1 96.56 140 LEU A N 1
ATOM 1049 C CA . LEU A 1 140 ? 10.523 -31.75 -5.078 1 96.56 140 LEU A CA 1
ATOM 1050 C C . LEU A 1 140 ? 9.766 -32 -3.779 1 96.56 140 LEU A C 1
ATOM 1052 O O . LEU A 1 140 ? 10.375 -32.094 -2.711 1 96.56 140 LEU A O 1
ATOM 1056 N N . HIS A 1 141 ? 8.461 -32.062 -3.881 1 97.69 141 HIS A N 1
ATOM 1057 C CA . HIS A 1 141 ? 7.586 -32.438 -2.77 1 97.69 141 HIS A CA 1
ATOM 1058 C C . HIS A 1 141 ? 6.875 -33.75 -3.031 1 97.69 141 HIS A C 1
ATOM 1060 O O . HIS A 1 141 ? 6.051 -33.844 -3.943 1 97.69 141 HIS A O 1
ATOM 1066 N N . LEU A 1 142 ? 7.191 -34.719 -2.217 1 97.62 142 LEU A N 1
ATOM 1067 C CA . LEU A 1 142 ? 6.516 -36 -2.33 1 97.62 142 LEU A CA 1
ATOM 1068 C C . LEU A 1 142 ? 5.027 -35.875 -2.027 1 97.62 142 LEU A C 1
ATOM 1070 O O . LEU A 1 142 ? 4.648 -35.281 -1.003 1 97.62 142 LEU A O 1
ATOM 1074 N N . LEU A 1 143 ? 4.203 -36.344 -2.906 1 98.19 143 LEU A N 1
ATOM 1075 C CA . LEU A 1 143 ? 2.764 -36.219 -2.729 1 98.19 143 LEU A CA 1
ATOM 1076 C C . LEU A 1 143 ? 2.234 -37.219 -1.726 1 98.19 143 LEU A C 1
ATOM 1078 O O . LEU A 1 143 ? 2.582 -38.406 -1.792 1 98.19 143 LEU A O 1
ATOM 1082 N N . PRO A 1 144 ? 1.43 -36.75 -0.822 1 97.25 144 PRO A N 1
ATOM 1083 C CA . PRO A 1 144 ? 0.688 -37.719 -0.023 1 97.25 144 PRO A CA 1
ATOM 1084 C C . PRO A 1 144 ? -0.221 -38.625 -0.87 1 97.25 144 PRO A C 1
ATOM 1086 O O . PRO A 1 144 ? -0.701 -38.188 -1.923 1 97.25 144 PRO A O 1
ATOM 1089 N N . PRO A 1 145 ? -0.463 -39.812 -0.407 1 96.75 145 PRO A N 1
ATOM 1090 C CA . PRO A 1 145 ? -1.273 -40.719 -1.198 1 96.75 145 PRO A CA 1
ATOM 1091 C C . PRO A 1 145 ? -2.695 -40.219 -1.429 1 96.75 145 PRO A C 1
ATOM 1093 O O . PRO A 1 145 ? -3.357 -40.656 -2.381 1 96.75 145 PRO A O 1
ATOM 1096 N N . GLU A 1 146 ? -3.15 -39.312 -0.564 1 97.06 146 GLU A N 1
ATOM 1097 C CA . GLU A 1 146 ? -4.512 -38.781 -0.635 1 97.06 146 GLU A CA 1
ATOM 1098 C C . GLU A 1 146 ? -4.688 -37.875 -1.847 1 97.06 146 GLU A C 1
ATOM 1100 O O . GLU A 1 146 ? -5.812 -37.562 -2.236 1 97.06 146 GLU A O 1
ATOM 1105 N N . ILE A 1 147 ? -3.604 -37.406 -2.475 1 97.81 147 ILE A N 1
ATOM 1106 C CA . ILE A 1 147 ? -3.684 -36.469 -3.576 1 97.81 147 ILE A CA 1
ATOM 1107 C C . ILE A 1 147 ? -3.336 -37.156 -4.891 1 97.81 147 ILE A C 1
ATOM 1109 O O . ILE A 1 147 ? -2.174 -37.5 -5.133 1 97.81 147 ILE A O 1
ATOM 1113 N N . PRO A 1 148 ? -4.371 -37.312 -5.684 1 97.31 148 PRO A N 1
ATOM 1114 C CA . PRO A 1 148 ? -4.023 -37.844 -7.012 1 97.31 148 PRO A CA 1
ATOM 1115 C C . PRO A 1 148 ? -3.059 -36.938 -7.766 1 97.31 148 PRO A C 1
ATOM 1117 O O . PRO A 1 148 ? -3.156 -35.719 -7.672 1 97.31 148 PRO A O 1
ATOM 1120 N N . LEU A 1 149 ? -2.209 -37.5 -8.531 1 97.56 149 LEU A N 1
ATOM 1121 C CA . LEU A 1 149 ? -1.089 -36.844 -9.164 1 97.56 149 LEU A CA 1
ATOM 1122 C C . LEU A 1 149 ? -1.581 -35.688 -10.055 1 97.56 149 LEU A C 1
ATOM 1124 O O . LEU A 1 149 ? -0.99 -34.625 -10.062 1 97.56 149 LEU A O 1
ATOM 1128 N N . GLU A 1 150 ? -2.689 -35.875 -10.773 1 96.19 150 GLU A N 1
ATOM 1129 C CA . GLU A 1 150 ? -3.174 -34.875 -11.711 1 96.19 150 GLU A CA 1
ATOM 1130 C C . GLU A 1 150 ? -3.492 -33.562 -10.984 1 96.19 150 GLU A C 1
ATOM 1132 O O . GLU A 1 150 ? -3.281 -32.469 -11.531 1 96.19 150 GLU A O 1
ATOM 1137 N N . TYR A 1 151 ? -3.928 -33.656 -9.742 1 97.62 151 TYR A N 1
ATOM 1138 C CA . TYR A 1 151 ? -4.344 -32.469 -9.008 1 97.62 151 TYR A CA 1
ATOM 1139 C C . TYR A 1 151 ? -3.139 -31.75 -8.422 1 97.62 151 TYR A C 1
ATOM 1141 O O . TYR A 1 151 ? -3.25 -30.594 -7.984 1 97.62 151 TYR A O 1
ATOM 1149 N N . ALA A 1 152 ? -1.94 -32.344 -8.461 1 97.88 152 ALA A N 1
ATOM 1150 C CA . ALA A 1 152 ? -0.737 -31.688 -7.984 1 97.88 152 ALA A CA 1
ATOM 1151 C C . ALA A 1 152 ? -0.389 -30.484 -8.867 1 97.88 152 ALA A C 1
ATOM 1153 O O . ALA A 1 152 ? 0.264 -29.547 -8.414 1 97.88 152 ALA A O 1
ATOM 1154 N N . ALA A 1 153 ? -0.868 -30.516 -10.133 1 96.69 153 ALA A N 1
ATOM 1155 C CA . ALA A 1 153 ? -0.537 -29.469 -11.102 1 96.69 153 ALA A CA 1
ATOM 1156 C C . ALA A 1 153 ? -1.137 -28.125 -10.695 1 96.69 153 ALA A C 1
ATOM 1158 O O . ALA A 1 153 ? -0.675 -27.078 -11.133 1 96.69 153 ALA A O 1
ATOM 1159 N N . ILE A 1 154 ? -2.197 -28.141 -9.867 1 97.88 154 ILE A N 1
ATOM 1160 C CA . ILE A 1 154 ? -2.834 -26.891 -9.5 1 97.88 154 ILE A CA 1
ATOM 1161 C C . ILE A 1 154 ? -2.348 -26.438 -8.125 1 97.88 154 ILE A C 1
ATOM 1163 O O . ILE A 1 154 ? -2.801 -25.422 -7.602 1 97.88 154 ILE A O 1
ATOM 1167 N N . ILE A 1 155 ? -1.385 -27.172 -7.539 1 98.62 155 ILE A N 1
ATOM 1168 C CA . ILE A 1 155 ? -0.891 -26.812 -6.215 1 98.62 155 ILE A CA 1
ATOM 1169 C C . ILE A 1 155 ? -0.142 -25.484 -6.277 1 98.62 155 ILE A C 1
ATOM 1171 O O . ILE A 1 155 ? -0.221 -24.672 -5.352 1 98.62 155 ILE A O 1
ATOM 1175 N N . GLU A 1 156 ? 0.532 -25.234 -7.344 1 98.31 156 GLU A N 1
ATOM 1176 C CA . GLU A 1 156 ? 1.31 -24 -7.449 1 98.31 156 GLU A CA 1
ATOM 1177 C C . GLU A 1 156 ? 0.406 -22.781 -7.391 1 98.31 156 GLU A C 1
ATOM 1179 O O . GLU A 1 156 ? 0.609 -21.891 -6.559 1 98.31 156 GLU A O 1
ATOM 1184 N N . PRO A 1 157 ? -0.646 -22.672 -8.227 1 98.06 157 PRO A N 1
ATOM 1185 C CA . PRO A 1 157 ? -1.515 -21.5 -8.117 1 98.06 157 PRO A CA 1
ATOM 1186 C C . PRO A 1 157 ? -2.205 -21.406 -6.758 1 98.06 157 PRO A C 1
ATOM 1188 O O . PRO A 1 157 ? -2.477 -20.312 -6.273 1 98.06 157 PRO A O 1
ATOM 1191 N N . LEU A 1 158 ? -2.488 -22.562 -6.137 1 98.81 158 LEU A N 1
ATOM 1192 C CA . LEU A 1 158 ? -3.043 -22.547 -4.785 1 98.81 158 LEU A CA 1
ATOM 1193 C C . LEU A 1 158 ? -2.023 -22.016 -3.783 1 98.81 158 LEU A C 1
ATOM 1195 O O . LEU A 1 158 ? -2.383 -21.312 -2.836 1 98.81 158 LEU A O 1
ATOM 1199 N N . ALA A 1 159 ? -0.761 -22.359 -4.02 1 98.75 159 ALA A N 1
ATOM 1200 C CA . ALA A 1 159 ? 0.305 -21.859 -3.156 1 98.75 159 ALA A CA 1
ATOM 1201 C C . ALA A 1 159 ? 0.455 -20.344 -3.299 1 98.75 159 ALA A C 1
ATOM 1203 O O . ALA A 1 159 ? 0.731 -19.641 -2.318 1 98.75 159 ALA A O 1
ATOM 1204 N N . VAL A 1 160 ? 0.272 -19.859 -4.492 1 98.44 160 VAL A N 1
ATOM 1205 C CA . VAL A 1 160 ? 0.371 -18.422 -4.754 1 98.44 160 VAL A CA 1
ATOM 1206 C C . VAL A 1 160 ? -0.651 -17.672 -3.906 1 98.44 160 VAL A C 1
ATOM 1208 O O . VAL A 1 160 ? -0.308 -16.703 -3.221 1 98.44 160 VAL A O 1
ATOM 1211 N N . VAL A 1 161 ? -1.886 -18.125 -3.9 1 98.75 161 VAL A N 1
ATOM 1212 C CA . VAL A 1 161 ? -2.926 -17.406 -3.178 1 98.75 161 VAL A CA 1
ATOM 1213 C C . VAL A 1 161 ? -2.801 -17.688 -1.682 1 98.75 161 VAL A C 1
ATOM 1215 O O . VAL A 1 161 ? -3.127 -16.828 -0.858 1 98.75 161 VAL A O 1
ATOM 1218 N N . ASN A 1 162 ? -2.283 -18.875 -1.3 1 98.81 162 ASN A N 1
ATOM 1219 C CA . ASN A 1 162 ? -1.971 -19.125 0.104 1 98.81 162 ASN A CA 1
ATOM 1220 C C . ASN A 1 162 ? -0.96 -18.125 0.641 1 98.81 162 ASN A C 1
ATOM 1222 O O . ASN A 1 162 ? -1.126 -17.594 1.743 1 98.81 162 ASN A O 1
ATOM 1226 N N . HIS A 1 163 ? 0.031 -17.891 -0.152 1 98.69 163 HIS A N 1
ATOM 1227 C CA . HIS A 1 163 ? 1.042 -16.906 0.222 1 98.69 163 HIS A CA 1
ATOM 1228 C C . HIS A 1 163 ? 0.433 -15.516 0.363 1 98.69 163 HIS A C 1
ATOM 1230 O O . HIS A 1 163 ? 0.761 -14.781 1.298 1 98.69 163 HIS A O 1
ATOM 1236 N N . ALA A 1 164 ? -0.431 -15.133 -0.535 1 98.62 164 ALA A N 1
ATOM 1237 C CA . ALA A 1 164 ? -1.109 -13.844 -0.47 1 98.62 164 ALA A CA 1
ATOM 1238 C C . ALA A 1 164 ? -1.899 -13.703 0.827 1 98.62 164 ALA A C 1
ATOM 1240 O O . ALA A 1 164 ? -1.859 -12.648 1.475 1 98.62 164 ALA A O 1
ATOM 1241 N N . ILE A 1 165 ? -2.611 -14.766 1.203 1 98.75 165 ILE A N 1
ATOM 1242 C CA . ILE A 1 165 ? -3.396 -14.773 2.432 1 98.75 165 ILE A CA 1
ATOM 1243 C C . ILE A 1 165 ? -2.473 -14.602 3.637 1 98.75 165 ILE A C 1
ATOM 1245 O O . ILE A 1 165 ? -2.738 -13.781 4.52 1 98.75 165 ILE A O 1
ATOM 1249 N N . LYS A 1 166 ? -1.354 -15.25 3.615 1 98 166 LYS A N 1
ATOM 1250 C CA . LYS A 1 166 ? -0.428 -15.203 4.742 1 98 166 LYS A CA 1
ATOM 1251 C C . LYS A 1 166 ? 0.234 -13.828 4.852 1 98 166 LYS A C 1
ATOM 1253 O O . LYS A 1 166 ? 0.4 -13.297 5.949 1 98 166 LYS A O 1
ATOM 1258 N N . ILE A 1 167 ? 0.609 -13.289 3.727 1 96.69 167 ILE A N 1
ATOM 1259 C CA . ILE A 1 167 ? 1.342 -12.031 3.746 1 96.69 167 ILE A CA 1
ATOM 1260 C C . ILE A 1 167 ? 0.42 -10.906 4.215 1 96.69 167 ILE A C 1
ATOM 1262 O O . ILE A 1 167 ? 0.888 -9.844 4.633 1 96.69 167 ILE A O 1
ATOM 1266 N N . SER A 1 168 ? -0.925 -11.078 4.07 1 97.19 168 SER A N 1
ATOM 1267 C CA . SER A 1 168 ? -1.865 -10.078 4.57 1 97.19 168 SER A CA 1
ATOM 1268 C C . SER A 1 168 ? -1.685 -9.844 6.066 1 97.19 168 SER A C 1
ATOM 1270 O O . SER A 1 168 ? -2.041 -8.781 6.582 1 97.19 168 SER A O 1
ATOM 1272 N N . GLY A 1 169 ? -1.256 -10.922 6.805 1 95.69 169 GLY A N 1
ATOM 1273 C CA . GLY A 1 169 ? -0.912 -10.773 8.211 1 95.69 169 GLY A CA 1
ATOM 1274 C C . GLY A 1 169 ? -2.047 -11.148 9.141 1 95.69 169 GLY A C 1
ATOM 1275 O O . GLY A 1 169 ? -1.879 -11.156 10.367 1 95.69 169 GLY A O 1
ATOM 1276 N N . PHE A 1 170 ? -3.201 -11.484 8.531 1 95.5 170 PHE A N 1
ATOM 1277 C CA . PHE A 1 170 ? -4.332 -11.875 9.375 1 95.5 170 PHE A CA 1
ATOM 1278 C C . PHE A 1 170 ? -4.18 -13.312 9.852 1 95.5 170 PHE A C 1
ATOM 1280 O O . PHE A 1 170 ? -3.811 -14.195 9.078 1 95.5 170 PHE A O 1
ATOM 1287 N N . GLY A 1 171 ? -4.406 -13.617 11.117 1 90.56 171 GLY A N 1
ATOM 1288 C CA . GLY A 1 171 ? -4.277 -14.961 11.664 1 90.56 171 GLY A CA 1
ATOM 1289 C C . GLY A 1 171 ? -5.598 -15.703 11.742 1 90.56 171 GLY A C 1
ATOM 1290 O O . GLY A 1 171 ? -5.621 -16.938 11.82 1 90.56 171 GLY A O 1
ATOM 1291 N N . GLU A 1 172 ? -6.629 -14.977 11.828 1 96.25 172 GLU A N 1
ATOM 1292 C CA . GLU A 1 172 ? -7.973 -15.547 11.914 1 96.25 172 GLU A CA 1
ATOM 1293 C C . GLU A 1 172 ? -8.883 -14.969 10.836 1 96.25 172 GLU A C 1
ATOM 1295 O O . GLU A 1 172 ? -8.836 -13.773 10.547 1 96.25 172 GLU A O 1
ATOM 1300 N N . TRP A 1 173 ? -9.633 -15.828 10.305 1 97.88 173 TRP A N 1
ATOM 1301 C CA . TRP A 1 173 ? -10.375 -15.398 9.125 1 97.88 173 TRP A CA 1
ATOM 1302 C C . TRP A 1 173 ? -11.875 -15.5 9.352 1 97.88 173 TRP A C 1
ATOM 1304 O O . TRP A 1 173 ? -12.664 -14.953 8.578 1 97.88 173 TRP A O 1
ATOM 1314 N N . ARG A 1 174 ? -12.195 -16.094 10.594 1 95.81 174 ARG A N 1
ATOM 1315 C CA . ARG A 1 174 ? -13.625 -16.234 10.867 1 95.81 174 ARG A CA 1
ATOM 1316 C C . ARG A 1 174 ? -14.289 -14.867 11.031 1 95.81 174 ARG A C 1
ATOM 1318 O O . ARG A 1 174 ? -13.773 -14.008 11.742 1 95.81 174 ARG A O 1
ATOM 1325 N N . ASP A 1 175 ? -15.266 -14.57 10.273 1 94.38 175 ASP A N 1
ATOM 1326 C CA . ASP A 1 175 ? -16.156 -13.414 10.383 1 94.38 175 ASP A CA 1
ATOM 1327 C C . ASP A 1 175 ? -15.469 -12.148 9.883 1 94.38 175 ASP A C 1
ATOM 1329 O O . ASP A 1 175 ? -15.867 -11.039 10.242 1 94.38 175 ASP A O 1
ATOM 1333 N N . ARG A 1 176 ? -14.359 -12.281 9.211 1 97.69 176 ARG A N 1
ATOM 1334 C CA . ARG A 1 176 ? -13.758 -11.141 8.539 1 97.69 176 ARG A CA 1
ATOM 1335 C C . ARG A 1 176 ? -14.445 -10.867 7.203 1 97.69 176 ARG A C 1
ATOM 1337 O O . ARG A 1 176 ? -14.742 -11.797 6.449 1 97.69 176 ARG A O 1
ATOM 1344 N N . ASP A 1 177 ? -14.742 -9.609 6.965 1 98.56 177 ASP A N 1
ATOM 1345 C CA . ASP A 1 177 ? -15.352 -9.219 5.695 1 98.56 177 ASP A CA 1
ATOM 1346 C C . ASP A 1 177 ? -14.297 -9.109 4.594 1 98.56 177 ASP A C 1
ATOM 1348 O O . ASP A 1 177 ? -13.523 -8.148 4.562 1 98.56 177 ASP A O 1
ATOM 1352 N N . VAL A 1 178 ? -14.336 -10.062 3.684 1 98.88 178 VAL A N 1
ATOM 1353 C CA . VAL A 1 178 ? -13.336 -10.148 2.625 1 98.88 178 VAL A CA 1
ATOM 1354 C C . VAL A 1 178 ? -13.992 -9.859 1.273 1 98.88 178 VAL A C 1
ATOM 1356 O O . VAL A 1 178 ? -15.062 -10.383 0.976 1 98.88 178 VAL A O 1
ATOM 1359 N N . LEU A 1 179 ? -13.422 -8.969 0.505 1 98.94 179 LEU A N 1
ATOM 1360 C CA . LEU A 1 179 ? -13.812 -8.75 -0.883 1 98.94 179 LEU A CA 1
ATOM 1361 C C . LEU A 1 179 ? -12.734 -9.242 -1.839 1 98.94 179 LEU A C 1
ATOM 1363 O O . LEU A 1 179 ? -11.57 -8.859 -1.72 1 98.94 179 LEU A O 1
ATOM 1367 N N . VAL A 1 180 ? -13.039 -10.133 -2.705 1 98.94 180 VAL A N 1
ATOM 1368 C CA . VAL A 1 180 ? -12.164 -10.578 -3.785 1 98.94 180 VAL A CA 1
ATOM 1369 C C . VAL A 1 180 ? -12.609 -9.953 -5.102 1 98.94 180 VAL A C 1
ATOM 1371 O O . VAL A 1 180 ? -13.75 -10.125 -5.527 1 98.94 180 VAL A O 1
ATOM 1374 N N . VAL A 1 181 ? -11.711 -9.203 -5.68 1 98.81 181 VAL A N 1
ATOM 1375 C CA . VAL A 1 181 ? -11.984 -8.57 -6.969 1 98.81 181 VAL A CA 1
ATOM 1376 C C . VAL A 1 181 ? -11.477 -9.469 -8.102 1 98.81 181 VAL A C 1
ATOM 1378 O O . VAL A 1 181 ? -10.273 -9.602 -8.297 1 98.81 181 VAL A O 1
ATOM 1381 N N . GLY A 1 182 ? -12.406 -10.016 -8.875 1 98 182 GLY A N 1
ATOM 1382 C CA . GLY A 1 182 ? -12.086 -10.984 -9.914 1 98 182 GLY A CA 1
ATOM 1383 C C . GLY A 1 182 ? -12.336 -12.422 -9.492 1 98 182 GLY A C 1
ATOM 1384 O O . GLY A 1 182 ? -11.742 -12.906 -8.531 1 98 182 GLY A O 1
ATOM 1385 N N . GLY A 1 183 ? -13.203 -13.062 -10.219 1 96.94 183 GLY A N 1
ATOM 1386 C CA . GLY A 1 183 ? -13.523 -14.445 -9.93 1 96.94 183 GLY A CA 1
ATOM 1387 C C . GLY A 1 183 ? -12.914 -15.422 -10.93 1 96.94 183 GLY A C 1
ATOM 1388 O O . GLY A 1 183 ? -13.445 -16.516 -11.141 1 96.94 183 GLY A O 1
ATOM 1389 N N . GLY A 1 184 ? -11.852 -14.953 -11.602 1 95.31 184 GLY A N 1
ATOM 1390 C CA . GLY A 1 184 ? -11.141 -15.844 -12.508 1 95.31 184 GLY A CA 1
ATOM 1391 C C . GLY A 1 184 ? -10.383 -16.938 -11.789 1 95.31 184 GLY A C 1
ATOM 1392 O O . GLY A 1 184 ? -10.664 -17.25 -10.633 1 95.31 184 GLY A O 1
ATOM 1393 N N . PRO A 1 185 ? -9.43 -17.547 -12.5 1 95.25 185 PRO A N 1
ATOM 1394 C CA . PRO A 1 185 ? -8.711 -18.703 -11.93 1 95.25 185 PRO A CA 1
ATOM 1395 C C . PRO A 1 185 ? -8.07 -18.391 -10.586 1 95.25 185 PRO A C 1
ATOM 1397 O O . PRO A 1 185 ? -8.242 -19.156 -9.625 1 95.25 185 PRO A O 1
ATOM 1400 N N . ILE A 1 186 ? -7.375 -17.312 -10.461 1 97.31 186 ILE A N 1
ATOM 1401 C CA . ILE A 1 186 ? -6.684 -16.953 -9.234 1 97.31 186 ILE A CA 1
ATOM 1402 C C . ILE A 1 186 ? -7.707 -16.562 -8.164 1 97.31 186 ILE A C 1
ATOM 1404 O O . ILE A 1 186 ? -7.574 -16.953 -7 1 97.31 186 ILE A O 1
ATOM 1408 N N . GLY A 1 187 ? -8.719 -15.797 -8.578 1 98.25 187 GLY A N 1
ATOM 1409 C CA . GLY A 1 187 ? -9.773 -15.445 -7.637 1 98.25 187 GLY A CA 1
ATOM 1410 C C . GLY A 1 187 ? -10.5 -16.656 -7.074 1 98.25 187 GLY A C 1
ATOM 1411 O O . GLY A 1 187 ? -10.789 -16.703 -5.875 1 98.25 187 GLY A O 1
ATOM 1412 N N . PHE A 1 188 ? -10.812 -17.594 -7.934 1 98.31 188 PHE A N 1
ATOM 1413 C CA . PHE A 1 188 ? -11.484 -18.828 -7.492 1 98.31 188 PHE A CA 1
ATOM 1414 C C . PHE A 1 188 ? -10.578 -19.625 -6.57 1 98.31 188 PHE A C 1
ATOM 1416 O O . PHE A 1 188 ? -11.008 -20.078 -5.508 1 98.31 188 PHE A O 1
ATOM 1423 N N . ALA A 1 189 ? -9.312 -19.766 -6.934 1 98.62 189 ALA A N 1
ATOM 1424 C CA . ALA A 1 189 ? -8.352 -20.453 -6.078 1 98.62 189 ALA A CA 1
ATOM 1425 C C . ALA A 1 189 ? -8.266 -19.781 -4.707 1 98.62 189 ALA A C 1
ATOM 1427 O O . ALA A 1 189 ? -8.258 -20.469 -3.678 1 98.62 189 ALA A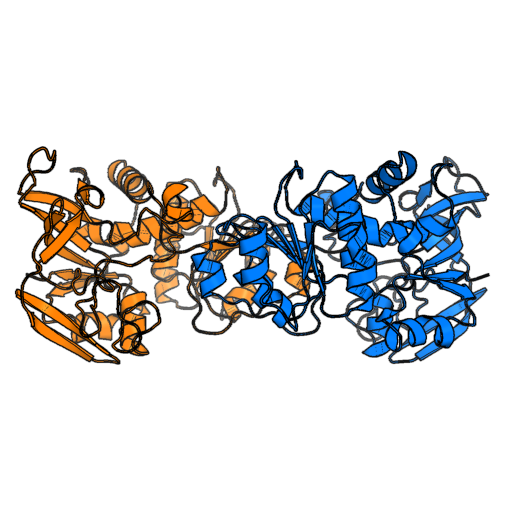 O 1
ATOM 1428 N N . LEU A 1 190 ? -8.195 -18.484 -4.688 1 98.88 190 LEU A N 1
ATOM 1429 C CA . LEU A 1 190 ? -8.109 -17.719 -3.445 1 98.88 190 LEU A CA 1
ATOM 1430 C C . LEU A 1 190 ? -9.336 -17.969 -2.572 1 98.88 190 LEU A C 1
ATOM 1432 O O . LEU A 1 190 ? -9.211 -18.188 -1.366 1 98.88 190 LEU A O 1
ATOM 1436 N N . LEU A 1 191 ? -10.492 -17.953 -3.203 1 98.81 191 LEU A N 1
ATOM 1437 C CA . LEU A 1 191 ? -11.742 -18.203 -2.496 1 98.81 191 LEU A CA 1
ATOM 1438 C C . LEU A 1 191 ? -11.695 -19.578 -1.811 1 98.81 191 LEU A C 1
ATOM 1440 O O . LEU A 1 191 ? -12.062 -19.688 -0.638 1 98.81 191 LEU A O 1
ATOM 1444 N N . LEU A 1 192 ? -11.227 -20.562 -2.512 1 98.81 192 LEU A N 1
ATOM 1445 C CA . LEU A 1 192 ? -11.188 -21.906 -1.971 1 98.81 192 LEU A CA 1
ATOM 1446 C C . LEU A 1 192 ? -10.242 -22 -0.776 1 98.81 192 LEU A C 1
ATOM 1448 O O . LEU A 1 192 ? -10.578 -22.609 0.243 1 98.81 192 LEU A O 1
ATOM 1452 N N . VAL A 1 193 ? -9.062 -21.391 -0.893 1 98.88 193 VAL A N 1
ATOM 1453 C CA . VAL A 1 193 ? -8.109 -21.438 0.206 1 98.88 193 VAL A CA 1
ATOM 1454 C C . VAL A 1 193 ? -8.625 -20.625 1.386 1 98.88 193 VAL A C 1
ATOM 1456 O O . VAL A 1 193 ? -8.484 -21.031 2.541 1 98.88 193 VAL A O 1
ATOM 1459 N N . LEU A 1 194 ? -9.234 -19.438 1.135 1 98.88 194 LEU A N 1
ATOM 1460 C CA . LEU A 1 194 ? -9.836 -18.641 2.203 1 98.88 194 LEU A CA 1
ATOM 1461 C C . LEU A 1 194 ? -10.867 -19.469 2.975 1 98.88 194 LEU A C 1
ATOM 1463 O O . LEU A 1 194 ? -10.867 -19.469 4.207 1 98.88 194 LEU A O 1
ATOM 1467 N N . LYS A 1 195 ? -11.695 -20.219 2.244 1 98.44 195 LYS A N 1
ATOM 1468 C CA . LYS A 1 195 ? -12.68 -21.078 2.887 1 98.44 195 LYS A CA 1
ATOM 1469 C C . LYS A 1 195 ? -12 -22.172 3.713 1 98.44 195 LYS A C 1
ATOM 1471 O O . LYS A 1 195 ? -12.422 -22.469 4.836 1 98.44 195 LYS A O 1
ATOM 1476 N N . ALA A 1 196 ? -11 -22.688 3.195 1 98.5 196 ALA A N 1
ATOM 1477 C CA . ALA A 1 196 ? -10.289 -23.781 3.861 1 98.5 196 ALA A CA 1
ATOM 1478 C C . ALA A 1 196 ? -9.68 -23.312 5.184 1 98.5 196 ALA A C 1
ATOM 1480 O O . ALA A 1 196 ? -9.547 -24.094 6.125 1 98.5 196 ALA A O 1
ATOM 1481 N N . VAL A 1 197 ? -9.336 -22.031 5.273 1 98 197 VAL A N 1
ATOM 1482 C CA . VAL A 1 197 ? -8.703 -21.547 6.496 1 98 197 VAL A CA 1
ATOM 1483 C C . VAL A 1 197 ? -9.75 -20.875 7.387 1 98 197 VAL A C 1
ATOM 1485 O O . VAL A 1 197 ? -9.406 -20.25 8.398 1 98 197 VAL A O 1
ATOM 1488 N N . GLY A 1 198 ? -11.016 -20.875 6.988 1 97.81 198 GLY A N 1
ATOM 1489 C CA . GLY A 1 198 ? -12.078 -20.578 7.93 1 97.81 198 GLY A CA 1
ATOM 1490 C C . GLY A 1 198 ? -12.836 -19.312 7.59 1 97.81 198 GLY A C 1
ATOM 1491 O O . GLY A 1 198 ? -13.695 -18.859 8.352 1 97.81 198 GLY A O 1
ATOM 1492 N N . ALA A 1 199 ? -12.57 -18.719 6.441 1 98.31 199 ALA A N 1
ATOM 1493 C CA . ALA A 1 199 ? -13.289 -17.516 6.062 1 98.31 199 ALA A CA 1
ATOM 1494 C C . ALA A 1 199 ? -14.719 -17.844 5.641 1 98.31 199 ALA A C 1
ATOM 1496 O O . ALA A 1 199 ? -14.938 -18.656 4.742 1 98.31 199 ALA A O 1
ATOM 1497 N N . ASN A 1 200 ? -15.688 -17.172 6.223 1 97.12 200 ASN A N 1
ATOM 1498 C CA . ASN A 1 200 ? -17.078 -17.484 5.902 1 97.12 200 ASN A CA 1
ATOM 1499 C C . ASN A 1 200 ? -17.797 -16.297 5.277 1 97.12 200 ASN A C 1
ATOM 1501 O O . ASN A 1 200 ? -18.922 -16.422 4.805 1 97.12 200 ASN A O 1
ATOM 1505 N N . ARG A 1 201 ? -17.188 -15.094 5.285 1 98.31 201 ARG A N 1
ATOM 1506 C CA . ARG A 1 201 ? -17.766 -13.891 4.699 1 98.31 201 ARG A CA 1
ATOM 1507 C C . ARG A 1 201 ? -16.906 -13.375 3.551 1 98.31 201 ARG A C 1
ATOM 1509 O O . ARG A 1 201 ? -16.359 -12.273 3.625 1 98.31 201 ARG A O 1
ATOM 1516 N N . VAL A 1 202 ? -16.859 -14.133 2.477 1 98.88 202 VAL A N 1
ATOM 1517 C CA . VAL A 1 202 ? -16.062 -13.766 1.307 1 98.88 202 VAL A CA 1
ATOM 1518 C C . VAL A 1 202 ? -16.984 -13.344 0.166 1 98.88 202 VAL A C 1
ATOM 1520 O O . VAL A 1 202 ? -17.75 -14.164 -0.351 1 98.88 202 VAL A O 1
ATOM 1523 N N . ILE A 1 203 ? -16.922 -12.07 -0.211 1 98.94 203 ILE A N 1
ATOM 1524 C CA . ILE A 1 203 ? -17.688 -11.492 -1.313 1 98.94 203 ILE A CA 1
ATOM 1525 C C . ILE A 1 203 ? -16.828 -11.469 -2.576 1 98.94 203 ILE A C 1
ATOM 1527 O O . ILE A 1 203 ? -15.664 -11.055 -2.535 1 98.94 203 ILE A O 1
ATOM 1531 N N . ILE A 1 204 ? -17.344 -11.93 -3.709 1 98.88 204 ILE A N 1
ATOM 1532 C CA . ILE A 1 204 ? -16.625 -11.906 -4.977 1 98.88 204 ILE A CA 1
ATOM 1533 C C . ILE A 1 204 ? -17.266 -10.898 -5.926 1 98.88 204 ILE A C 1
ATOM 1535 O O . ILE A 1 204 ? -18.469 -10.914 -6.125 1 98.88 204 ILE A O 1
ATOM 1539 N N . SER A 1 205 ? -16.5 -10 -6.422 1 98.88 205 SER A N 1
ATOM 1540 C CA . SER A 1 205 ? -16.906 -9.133 -7.52 1 98.88 205 SER A CA 1
ATOM 1541 C C . SER A 1 205 ? -16.391 -9.656 -8.859 1 98.88 205 SER A C 1
ATOM 1543 O O . SER A 1 205 ? -15.18 -9.727 -9.078 1 98.88 205 SER A O 1
ATOM 1545 N N . GLU A 1 206 ? -17.281 -10.031 -9.75 1 98.44 206 GLU A N 1
ATOM 1546 C CA . GLU A 1 206 ? -16.953 -10.672 -11.016 1 98.44 206 GLU A CA 1
ATOM 1547 C C . GLU A 1 206 ? -17.969 -10.32 -12.102 1 98.44 206 GLU A C 1
ATOM 1549 O O . GLU A 1 206 ? -19.156 -10.562 -11.945 1 98.44 206 GLU A O 1
ATOM 1554 N N . PRO A 1 207 ? -17.469 -9.727 -13.242 1 97.44 207 PRO A N 1
ATOM 1555 C CA . PRO A 1 207 ? -18.391 -9.242 -14.258 1 97.44 207 PRO A CA 1
ATOM 1556 C C . PRO A 1 207 ? -19 -10.359 -15.094 1 97.44 207 PRO A C 1
ATOM 1558 O O . PRO A 1 207 ? -20.109 -10.211 -15.633 1 97.44 207 PRO A O 1
ATOM 1561 N N . THR A 1 208 ? -18.344 -11.461 -15.297 1 96.88 208 THR A N 1
ATOM 1562 C CA . THR A 1 208 ? -18.766 -12.508 -16.219 1 96.88 208 THR A CA 1
ATOM 1563 C C . THR A 1 208 ? -19.734 -13.461 -15.539 1 96.88 208 THR A C 1
ATOM 1565 O O . THR A 1 208 ? -19.422 -14.047 -14.5 1 96.88 208 THR A O 1
ATOM 1568 N N . ALA A 1 209 ? -20.797 -13.727 -16.203 1 97.06 209 ALA A N 1
ATOM 1569 C CA . ALA A 1 209 ? -21.859 -14.547 -15.625 1 97.06 209 ALA A CA 1
ATOM 1570 C C . ALA A 1 209 ? -21.391 -15.969 -15.367 1 97.06 209 ALA A C 1
ATOM 1572 O O . ALA A 1 209 ? -21.656 -16.547 -14.312 1 97.06 209 ALA A O 1
ATOM 1573 N N . ALA A 1 210 ? -20.719 -16.5 -16.328 1 95.88 210 ALA A N 1
ATOM 1574 C CA . ALA A 1 210 ? -20.234 -17.875 -16.203 1 95.88 210 ALA A CA 1
ATOM 1575 C C . ALA A 1 210 ? -19.297 -18.016 -15.008 1 95.88 210 ALA A C 1
ATOM 1577 O O . ALA A 1 210 ? -19.391 -18.984 -14.25 1 95.88 210 ALA A O 1
ATOM 1578 N N . ARG A 1 211 ? -18.469 -17.109 -14.773 1 96.38 211 ARG A N 1
ATOM 1579 C CA . ARG A 1 211 ? -17.531 -17.141 -13.664 1 96.38 211 ARG A CA 1
ATOM 1580 C C . ARG A 1 211 ? -18.25 -16.906 -12.336 1 96.38 211 ARG A C 1
ATOM 1582 O O . ARG A 1 211 ? -17.906 -17.531 -11.32 1 96.38 211 ARG A O 1
ATOM 1589 N N . ARG A 1 212 ? -19.188 -15.984 -12.328 1 97.81 212 ARG A N 1
ATOM 1590 C CA . ARG A 1 2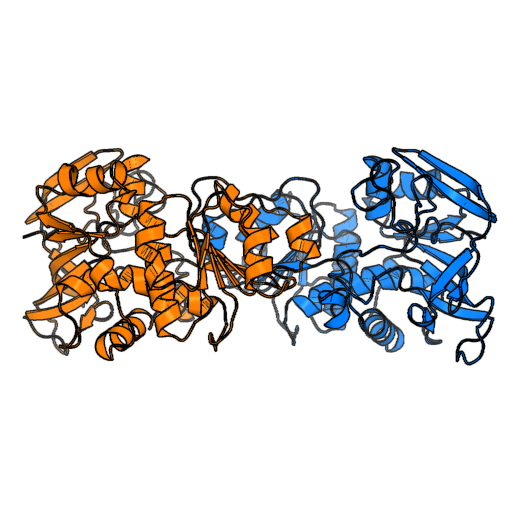12 ? -19.969 -15.797 -11.117 1 97.81 212 ARG A CA 1
ATOM 1591 C C . ARG A 1 212 ? -20.641 -17.094 -10.695 1 97.81 212 ARG A C 1
ATOM 1593 O O . ARG A 1 212 ? -20.656 -17.438 -9.516 1 97.81 212 ARG A O 1
ATOM 1600 N N . ALA A 1 213 ? -21.125 -17.812 -11.656 1 96.81 213 ALA A N 1
ATOM 1601 C CA . ALA A 1 213 ? -21.781 -19.094 -11.375 1 96.81 213 ALA A CA 1
ATOM 1602 C C . ALA A 1 213 ? -20.797 -20.109 -10.805 1 96.81 213 ALA A C 1
ATOM 1604 O O . ALA A 1 213 ? -21.141 -20.875 -9.906 1 96.81 213 ALA A O 1
ATOM 1605 N N . GLN A 1 214 ? -19.625 -20.062 -11.305 1 94.94 214 GLN A N 1
ATOM 1606 C CA . GLN A 1 214 ? -18.594 -21.016 -10.898 1 94.94 214 GLN A CA 1
ATOM 1607 C C . GLN A 1 214 ? -18.203 -20.812 -9.438 1 94.94 214 GLN A C 1
ATOM 1609 O O . GLN A 1 214 ? -17.875 -21.781 -8.742 1 94.94 214 GLN A O 1
ATOM 1614 N N . VAL A 1 215 ? -18.266 -19.578 -8.945 1 96.94 215 VAL A N 1
ATOM 1615 C CA . VAL A 1 215 ? -17.75 -19.297 -7.605 1 96.94 215 VAL A CA 1
ATOM 1616 C C . VAL A 1 215 ? -18.922 -19.188 -6.621 1 96.94 215 VAL A C 1
ATOM 1618 O O . VAL A 1 215 ? -18.719 -19.188 -5.406 1 96.94 215 VAL A O 1
ATOM 1621 N N . ALA A 1 216 ? -20.125 -19.172 -7.07 1 97.62 216 ALA A N 1
ATOM 1622 C CA . ALA A 1 216 ? -21.312 -18.828 -6.293 1 97.62 216 ALA A CA 1
ATOM 1623 C C . ALA A 1 216 ? -21.5 -19.797 -5.125 1 97.62 216 ALA A C 1
ATOM 1625 O O . ALA A 1 216 ? -21.906 -19.391 -4.035 1 97.62 216 ALA A O 1
ATOM 1626 N N . ASP A 1 217 ? -21.156 -21.047 -5.289 1 96.12 217 ASP A N 1
ATOM 1627 C CA . ASP A 1 217 ? -21.375 -22.062 -4.273 1 96.12 217 ASP A CA 1
ATOM 1628 C C . ASP A 1 217 ? -20.406 -21.906 -3.104 1 96.12 217 ASP A C 1
ATOM 1630 O O . ASP A 1 217 ? -20.625 -22.469 -2.031 1 96.12 217 ASP A O 1
ATOM 1634 N N . PHE A 1 218 ? -19.391 -21.172 -3.328 1 97.81 218 PHE A N 1
ATOM 1635 C CA . PHE A 1 218 ? -18.328 -21.094 -2.32 1 97.81 218 PHE A CA 1
ATOM 1636 C C . PHE A 1 218 ? -18.328 -19.719 -1.656 1 97.81 218 PHE A C 1
ATOM 1638 O O . PHE A 1 218 ? -17.828 -19.562 -0.541 1 97.81 218 PHE A O 1
ATOM 1645 N N . ALA A 1 219 ? -18.797 -18.703 -2.305 1 98.56 219 ALA A N 1
ATOM 1646 C CA . ALA A 1 219 ? -18.766 -17.328 -1.817 1 98.56 219 ALA A CA 1
ATOM 1647 C C . ALA A 1 219 ? -20 -17 -0.974 1 98.56 219 ALA A C 1
ATOM 1649 O O . ALA A 1 219 ? -21.062 -17.609 -1.162 1 98.56 219 ALA A O 1
ATOM 1650 N N . SER A 1 220 ? -19.891 -16.109 -0.024 1 98.56 220 SER A N 1
ATOM 1651 C CA . SER A 1 220 ? -21.047 -15.656 0.744 1 98.56 220 SER A CA 1
ATOM 1652 C C . SER A 1 220 ? -21.969 -14.773 -0.101 1 98.56 220 SER A C 1
ATOM 1654 O O . SER A 1 220 ? -23.172 -14.703 0.144 1 98.56 220 SER A O 1
ATOM 1656 N N . ALA A 1 221 ? -21.344 -14.086 -1.065 1 98.69 221 ALA A N 1
ATOM 1657 C CA . ALA A 1 221 ? -22.078 -13.273 -2.033 1 98.69 221 ALA A CA 1
ATOM 1658 C C . ALA A 1 221 ? -21.266 -13.047 -3.297 1 98.69 221 ALA A C 1
ATOM 1660 O O . ALA A 1 221 ? -20.031 -13.086 -3.26 1 98.69 221 ALA A O 1
ATOM 1661 N N . VAL A 1 222 ? -21.938 -12.883 -4.391 1 98.75 222 VAL A N 1
ATOM 1662 C CA . VAL A 1 222 ? -21.312 -12.555 -5.668 1 98.75 222 VAL A CA 1
ATOM 1663 C C . VAL A 1 222 ? -21.938 -11.289 -6.238 1 98.75 222 VAL A C 1
ATOM 1665 O O . VAL A 1 222 ? -23.156 -11.117 -6.195 1 98.75 222 VAL A O 1
ATOM 1668 N N . ILE A 1 223 ? -21.109 -10.352 -6.684 1 98.81 223 ILE A N 1
ATOM 1669 C CA . ILE A 1 223 ? -21.562 -9.062 -7.199 1 98.81 223 ILE A CA 1
ATOM 1670 C C . ILE A 1 223 ? -21.172 -8.93 -8.672 1 98.81 223 ILE A C 1
ATOM 1672 O O . ILE A 1 223 ? -20.047 -9.242 -9.047 1 98.81 223 ILE A O 1
ATOM 1676 N N . ASP A 1 224 ? -22.109 -8.531 -9.547 1 98.69 224 ASP A N 1
ATOM 1677 C CA . ASP A 1 224 ? -21.828 -8.102 -10.906 1 98.69 224 ASP A CA 1
ATOM 1678 C C . ASP A 1 224 ? -21.469 -6.617 -10.945 1 98.69 224 ASP A C 1
ATOM 1680 O O . ASP A 1 224 ? -22.344 -5.754 -10.914 1 98.69 224 ASP A O 1
ATOM 1684 N N . PRO A 1 225 ? -20.203 -6.316 -11.094 1 98.31 225 PRO A N 1
ATOM 1685 C CA . PRO A 1 225 ? -19.781 -4.918 -10.992 1 98.31 225 PRO A CA 1
ATOM 1686 C C . PRO A 1 225 ? -20.25 -4.074 -12.18 1 98.31 225 PRO A C 1
ATOM 1688 O O . PRO A 1 225 ? -20.125 -2.848 -12.164 1 98.31 225 PRO A O 1
ATOM 1691 N N . ILE A 1 226 ? -20.703 -4.73 -13.203 1 97.44 226 ILE A N 1
ATOM 1692 C CA . ILE A 1 226 ? -21.219 -4.02 -14.367 1 97.44 226 ILE A CA 1
ATOM 1693 C C . ILE A 1 226 ? -22.625 -3.496 -14.062 1 97.44 226 ILE A C 1
ATOM 1695 O O . ILE A 1 226 ? -22.969 -2.377 -14.453 1 97.44 226 ILE A O 1
ATOM 1699 N N . GLN A 1 227 ? -23.391 -4.227 -13.344 1 97.62 227 GLN A N 1
ATOM 1700 C CA . GLN A 1 227 ? -24.797 -3.91 -13.125 1 97.62 227 GLN A CA 1
ATOM 1701 C C . GLN A 1 227 ? -25.016 -3.305 -11.742 1 97.62 227 GLN A C 1
ATOM 1703 O O . GLN A 1 227 ? -26.047 -2.674 -11.484 1 97.62 227 GLN A O 1
ATOM 1708 N N . GLU A 1 228 ? -24.109 -3.58 -10.867 1 97.62 228 GLU A N 1
ATOM 1709 C CA . GLU A 1 228 ? -24.266 -3.166 -9.477 1 97.62 228 GLU A CA 1
ATOM 1710 C C . GLU A 1 228 ? -23.109 -2.287 -9.023 1 97.62 228 GLU A C 1
ATOM 1712 O O . GLU A 1 228 ? -21.984 -2.408 -9.539 1 97.62 228 GLU A O 1
ATOM 1717 N N . ASP A 1 229 ? -23.422 -1.397 -8.086 1 98.19 229 ASP A N 1
ATOM 1718 C CA . ASP A 1 229 ? -22.359 -0.656 -7.402 1 98.19 229 ASP A CA 1
ATOM 1719 C C . ASP A 1 229 ? -21.703 -1.51 -6.328 1 98.19 229 ASP A C 1
ATOM 1721 O O . ASP A 1 229 ? -22.297 -1.762 -5.273 1 98.19 229 ASP A O 1
ATOM 1725 N N . VAL A 1 230 ? -20.484 -1.896 -6.562 1 98.69 230 VAL A N 1
ATOM 1726 C CA . VAL A 1 230 ? -19.797 -2.838 -5.691 1 98.69 230 VAL A CA 1
ATOM 1727 C C . VAL A 1 230 ? -19.688 -2.264 -4.281 1 98.69 230 VAL A C 1
ATOM 1729 O O . VAL A 1 230 ? -19.953 -2.963 -3.299 1 98.69 230 VAL A O 1
ATOM 1732 N N . ALA A 1 231 ? -19.297 -0.99 -4.133 1 98.19 231 ALA A N 1
ATOM 1733 C CA . ALA A 1 231 ? -19.141 -0.354 -2.826 1 98.19 231 ALA A CA 1
ATOM 1734 C C . ALA A 1 231 ? -20.453 -0.363 -2.051 1 98.19 231 ALA A C 1
ATOM 1736 O O . ALA A 1 231 ? -20.484 -0.705 -0.867 1 98.19 231 ALA A O 1
ATOM 1737 N N . ARG A 1 232 ? -21.5 0.04 -2.703 1 98.12 232 ARG A N 1
ATOM 1738 C CA . ARG A 1 232 ? -22.812 0.046 -2.068 1 98.12 232 ARG A CA 1
ATOM 1739 C C . ARG A 1 232 ? -23.219 -1.357 -1.622 1 98.12 232 ARG A C 1
ATOM 1741 O O . ARG A 1 232 ? -23.688 -1.548 -0.495 1 98.12 232 ARG A O 1
ATOM 1748 N N . ARG A 1 233 ? -23.047 -2.377 -2.5 1 98.69 233 ARG A N 1
ATOM 1749 C CA . ARG A 1 233 ? -23.406 -3.756 -2.178 1 98.69 233 ARG A CA 1
ATOM 1750 C C . ARG A 1 233 ? -22.578 -4.273 -1.002 1 98.69 233 ARG A C 1
ATOM 1752 O O . ARG A 1 233 ? -23.109 -4.949 -0.116 1 98.69 233 ARG A O 1
ATOM 1759 N N . VAL A 1 234 ? -21.297 -3.996 -0.979 1 98.81 234 VAL A N 1
ATOM 1760 C CA . VAL A 1 234 ? -20.422 -4.434 0.109 1 98.81 234 VAL A CA 1
ATOM 1761 C C . VAL A 1 234 ? -20.875 -3.783 1.418 1 98.81 234 VAL A C 1
ATOM 1763 O O . VAL A 1 234 ? -20.906 -4.438 2.461 1 98.81 234 VAL A O 1
ATOM 1766 N N . GLN A 1 235 ? -21.219 -2.492 1.388 1 97.81 235 GLN A N 1
ATOM 1767 C CA . GLN A 1 235 ? -21.719 -1.803 2.572 1 97.81 235 GLN A CA 1
ATOM 1768 C C . GLN A 1 235 ? -22.969 -2.488 3.121 1 97.81 235 GLN A C 1
ATOM 1770 O O . GLN A 1 235 ? -23.094 -2.676 4.332 1 97.81 235 GLN A O 1
ATOM 1775 N N . GLU A 1 236 ? -23.828 -2.848 2.227 1 98.25 236 GLU A N 1
ATOM 1776 C CA . GLU A 1 236 ? -25.047 -3.537 2.623 1 98.25 236 GLU A CA 1
ATOM 1777 C C . GLU A 1 236 ? -24.734 -4.887 3.266 1 98.25 236 GLU A C 1
ATOM 1779 O O . GLU A 1 236 ? -25.328 -5.246 4.285 1 98.25 236 GLU A O 1
ATOM 1784 N N . LEU A 1 237 ? -23.797 -5.586 2.738 1 98.31 237 LEU A N 1
ATOM 1785 C CA . LEU A 1 237 ? -23.5 -6.949 3.154 1 98.31 237 LEU A CA 1
ATOM 1786 C C . LEU A 1 237 ? -22.656 -6.953 4.43 1 98.31 237 LEU A C 1
ATOM 1788 O O . LEU A 1 237 ? -22.516 -7.992 5.078 1 98.31 237 LEU A O 1
ATOM 1792 N N . THR A 1 238 ? -22.125 -5.812 4.82 1 98 238 THR A N 1
ATOM 1793 C CA . THR A 1 238 ? -21.219 -5.75 5.965 1 98 238 THR A CA 1
ATOM 1794 C C . THR A 1 238 ? -21.781 -4.812 7.035 1 98 238 THR A C 1
ATOM 1796 O O . THR A 1 238 ? -21.016 -4.262 7.832 1 98 238 THR A O 1
ATOM 1799 N N . ALA A 1 239 ? -23 -4.504 7.031 1 95.25 239 ALA A N 1
ATOM 1800 C CA . ALA A 1 239 ? -23.672 -3.643 8 1 95.25 239 ALA A CA 1
ATOM 1801 C C . ALA A 1 239 ? -23.031 -2.254 8.031 1 95.25 239 ALA A C 1
ATOM 1803 O O . ALA A 1 239 ? -22.797 -1.699 9.109 1 95.25 239 ALA A O 1
ATOM 1804 N N . GLY A 1 240 ? -22.609 -1.852 6.859 1 95.19 240 GLY A N 1
ATOM 1805 C CA . GLY A 1 240 ? -22.125 -0.492 6.695 1 95.19 240 GLY A CA 1
ATOM 1806 C C . GLY A 1 240 ? -20.641 -0.355 6.973 1 95.19 240 GLY A C 1
ATOM 1807 O O . GLY A 1 240 ? -20.078 0.734 6.848 1 95.19 240 GLY A O 1
ATOM 1808 N N . GLN A 1 241 ? -19.922 -1.382 7.262 1 95.62 241 GLN A N 1
ATOM 1809 C CA . GLN A 1 241 ? -18.531 -1.308 7.672 1 95.62 241 GLN A CA 1
ATOM 1810 C C . GLN A 1 241 ? -17.594 -1.249 6.461 1 95.62 241 GLN A C 1
ATOM 1812 O O . GLN A 1 241 ? -16.547 -0.609 6.508 1 95.62 241 GLN A O 1
ATOM 1817 N N . GLY A 1 242 ? -17.953 -1.923 5.359 1 98.06 242 GLY A N 1
ATOM 1818 C CA . GLY A 1 242 ? -17.047 -2.129 4.238 1 98.06 242 GLY A CA 1
ATOM 1819 C C . GLY A 1 242 ? -16.156 -3.34 4.406 1 98.06 242 GLY A C 1
ATOM 1820 O O . GLY A 1 242 ? -16.141 -3.973 5.465 1 98.06 242 GLY A O 1
ATOM 1821 N N . ALA A 1 243 ? -15.422 -3.65 3.391 1 98.81 243 ALA A N 1
ATOM 1822 C CA . ALA A 1 243 ? -14.523 -4.797 3.434 1 98.81 243 ALA A CA 1
ATOM 1823 C C . ALA A 1 243 ? -13.305 -4.504 4.309 1 98.81 243 ALA A C 1
ATOM 1825 O O . ALA A 1 243 ? -12.711 -3.428 4.219 1 98.81 243 ALA A O 1
ATOM 1826 N N . GLU A 1 244 ? -12.969 -5.449 5.148 1 98.44 244 GLU A N 1
ATOM 1827 C CA . GLU A 1 244 ? -11.773 -5.336 5.973 1 98.44 244 GLU A CA 1
ATOM 1828 C C . GLU A 1 244 ? -10.516 -5.605 5.156 1 98.44 244 GLU A C 1
ATOM 1830 O O . GLU A 1 244 ? -9.477 -4.969 5.371 1 98.44 244 GLU A O 1
ATOM 1835 N N . VAL A 1 245 ? -10.602 -6.523 4.285 1 98.75 245 VAL A N 1
ATOM 1836 C CA . VAL A 1 245 ? -9.492 -6.902 3.416 1 98.75 245 VAL A CA 1
ATOM 1837 C C . VAL A 1 245 ? -10 -7.137 1.996 1 98.75 245 VAL A C 1
ATOM 1839 O O . VAL A 1 245 ? -11.07 -7.719 1.801 1 98.75 245 VAL A O 1
ATOM 1842 N N . VAL A 1 246 ? -9.312 -6.602 1.063 1 98.88 246 VAL A N 1
ATOM 1843 C CA . VAL A 1 246 ? -9.57 -6.812 -0.358 1 98.88 246 VAL A CA 1
ATOM 1844 C C . VAL A 1 246 ? -8.398 -7.566 -0.986 1 98.88 246 VAL A C 1
ATOM 1846 O O . VAL A 1 246 ? -7.234 -7.219 -0.763 1 98.88 246 VAL A O 1
ATOM 1849 N N . PHE A 1 247 ? -8.672 -8.609 -1.699 1 98.94 247 PHE A N 1
ATOM 1850 C CA . PHE A 1 247 ? -7.699 -9.242 -2.578 1 98.94 247 PHE A CA 1
ATOM 1851 C C . PHE A 1 247 ? -7.996 -8.922 -4.039 1 98.94 247 PHE A C 1
ATOM 1853 O O . PHE A 1 247 ? -9.07 -9.25 -4.543 1 98.94 247 PHE A O 1
ATOM 1860 N N . ASP A 1 248 ? -7.09 -8.273 -4.68 1 98.56 248 ASP A N 1
ATOM 1861 C CA . ASP A 1 248 ? -7.238 -7.938 -6.09 1 98.56 248 ASP A CA 1
ATOM 1862 C C . ASP A 1 248 ? -6.688 -9.047 -6.984 1 98.56 248 ASP A C 1
ATOM 1864 O O . ASP A 1 248 ? -5.473 -9.172 -7.152 1 98.56 248 ASP A O 1
ATOM 1868 N N . CYS A 1 249 ? -7.531 -9.773 -7.59 1 98 249 CYS A N 1
ATOM 1869 C CA . CYS A 1 249 ? -7.172 -10.859 -8.492 1 98 249 CYS A CA 1
ATOM 1870 C C . CYS A 1 249 ? -7.531 -10.516 -9.93 1 98 249 CYS A C 1
ATOM 1872 O O . CYS A 1 249 ? -7.578 -11.398 -10.789 1 98 249 CYS A O 1
ATOM 1874 N N . ALA A 1 250 ? -7.859 -9.297 -10.18 1 96.06 250 ALA A N 1
ATOM 1875 C CA . ALA A 1 250 ? -8.289 -8.875 -11.516 1 96.06 250 ALA A CA 1
ATOM 1876 C C . ALA A 1 250 ? -7.23 -8.008 -12.188 1 96.06 250 ALA A C 1
ATOM 1878 O O . ALA A 1 250 ? -6.938 -8.188 -13.375 1 96.06 250 ALA A O 1
ATOM 1879 N N . GLY A 1 251 ? -6.656 -7.07 -11.477 1 95.19 251 GLY A N 1
ATOM 1880 C CA . GLY A 1 251 ? -5.609 -6.219 -12.023 1 95.19 251 GLY A CA 1
ATOM 1881 C C . GLY A 1 251 ? -6.113 -5.242 -13.062 1 95.19 251 GLY A C 1
ATOM 1882 O O . GLY A 1 251 ? -5.496 -5.078 -14.117 1 95.19 251 GLY A O 1
ATOM 1883 N N . VAL A 1 252 ? -7.266 -4.621 -12.844 1 95.5 252 VAL A N 1
ATOM 1884 C CA . VAL A 1 252 ? -7.82 -3.654 -13.781 1 95.5 252 VAL A CA 1
ATOM 1885 C C . VAL A 1 252 ? -8.227 -2.385 -13.039 1 95.5 252 VAL A C 1
ATOM 1887 O O . VAL A 1 252 ? -8.633 -2.441 -11.875 1 95.5 252 VAL A O 1
ATOM 1890 N N . PRO A 1 253 ? -8.203 -1.238 -13.703 1 95.5 253 PRO A N 1
ATOM 1891 C CA . PRO A 1 253 ? -8.484 0.04 -13.047 1 95.5 253 PRO A CA 1
ATOM 1892 C C . PRO A 1 253 ? -9.867 0.082 -12.406 1 95.5 253 PRO A C 1
ATOM 1894 O O . PRO A 1 253 ? -10.016 0.529 -11.266 1 95.5 253 PRO A O 1
ATOM 1897 N N . ALA A 1 254 ? -10.898 -0.427 -13.109 1 95.56 254 ALA A N 1
ATOM 1898 C CA . ALA A 1 254 ? -12.258 -0.405 -12.57 1 95.56 254 ALA A CA 1
ATOM 1899 C C . ALA A 1 254 ? -12.352 -1.217 -11.281 1 95.56 254 ALA A C 1
ATOM 1901 O O . ALA A 1 254 ? -13.086 -0.854 -10.359 1 95.56 254 ALA A O 1
ATOM 1902 N N . GLY A 1 255 ? -11.641 -2.326 -11.25 1 96.81 255 GLY A N 1
ATOM 1903 C CA . GLY A 1 255 ? -11.594 -3.141 -10.047 1 96.81 255 GLY A CA 1
ATOM 1904 C C . GLY A 1 255 ? -10.961 -2.426 -8.867 1 96.81 255 GLY A C 1
ATOM 1905 O O . GLY A 1 255 ? -11.461 -2.496 -7.742 1 96.81 255 GLY A O 1
ATOM 1906 N N . LEU A 1 256 ? -9.852 -1.763 -9.148 1 97.06 256 LEU A N 1
ATOM 1907 C CA . LEU A 1 256 ? -9.172 -0.997 -8.109 1 97.06 256 LEU A CA 1
ATOM 1908 C C . LEU A 1 256 ? -10.078 0.089 -7.547 1 97.06 256 LEU A C 1
ATOM 1910 O O . LEU A 1 256 ? -10.188 0.245 -6.328 1 97.06 256 LEU A O 1
ATOM 1914 N N . GLU A 1 257 ? -10.695 0.821 -8.391 1 96.06 257 GLU A N 1
ATOM 1915 C CA . GLU A 1 257 ? -11.578 1.91 -7.98 1 96.06 257 GLU A CA 1
ATOM 1916 C C . GLU A 1 257 ? -12.719 1.396 -7.102 1 96.06 257 GLU A C 1
ATOM 1918 O O . GLU A 1 257 ? -13.016 1.977 -6.055 1 96.06 257 GLU A O 1
ATOM 1923 N N . SER A 1 258 ? -13.359 0.35 -7.539 1 97.06 258 SER A N 1
ATOM 1924 C CA . SER A 1 258 ? -14.453 -0.227 -6.77 1 97.06 258 SER A CA 1
ATOM 1925 C C . SER A 1 258 ? -13.969 -0.746 -5.418 1 97.06 258 SER A C 1
ATOM 1927 O O . SER A 1 258 ? -14.656 -0.594 -4.406 1 97.06 258 SER A O 1
ATOM 1929 N N . ALA A 1 259 ? -12.812 -1.379 -5.445 1 98.06 259 ALA A N 1
ATOM 1930 C CA . ALA A 1 259 ? -12.242 -1.92 -4.215 1 98.06 259 ALA A CA 1
ATOM 1931 C C . ALA A 1 259 ? -11.938 -0.807 -3.217 1 98.06 259 ALA A C 1
ATOM 1933 O O . ALA A 1 259 ? -12.242 -0.934 -2.027 1 98.06 259 ALA A O 1
ATOM 1934 N N . MET A 1 260 ? -11.391 0.269 -3.689 1 97.44 260 MET A N 1
ATOM 1935 C CA . MET A 1 260 ? -11.023 1.393 -2.834 1 97.44 260 MET A CA 1
ATOM 1936 C C . MET A 1 260 ? -12.258 2.045 -2.223 1 97.44 260 MET A C 1
ATOM 1938 O O . MET A 1 260 ? -12.211 2.539 -1.096 1 97.44 260 MET A O 1
ATOM 1942 N N . SER A 1 261 ? -13.289 2.053 -2.969 1 97.31 261 SER A N 1
ATOM 1943 C CA . SER A 1 261 ? -14.547 2.596 -2.469 1 97.31 261 SER A CA 1
ATOM 1944 C C . SER A 1 261 ? -15.195 1.648 -1.466 1 97.31 261 SER A C 1
ATOM 1946 O O . SER A 1 261 ? -15.844 2.094 -0.516 1 97.31 261 SER A O 1
ATOM 1948 N N . ALA A 1 262 ? -14.984 0.354 -1.621 1 98.69 262 ALA A N 1
ATOM 1949 C CA . ALA A 1 262 ? -15.664 -0.665 -0.825 1 98.69 262 ALA A CA 1
ATOM 1950 C C . ALA A 1 262 ? -14.898 -0.953 0.465 1 98.69 262 ALA A C 1
ATOM 1952 O O . ALA A 1 262 ? -15.469 -1.47 1.429 1 98.69 262 ALA A O 1
ATOM 1953 N N . ILE A 1 263 ? -13.648 -0.691 0.47 1 98.56 263 ILE A N 1
ATOM 1954 C CA . ILE A 1 263 ? -12.789 -1.028 1.596 1 98.56 263 ILE A CA 1
ATOM 1955 C C . ILE A 1 263 ? -13.086 -0.1 2.771 1 98.56 263 ILE A C 1
ATOM 1957 O O . ILE A 1 263 ? -13.352 1.089 2.578 1 98.56 263 ILE A O 1
ATOM 1961 N N . ARG A 1 264 ? -13.125 -0.607 3.973 1 98.06 264 ARG A N 1
ATOM 1962 C CA . ARG A 1 264 ? -13.398 0.21 5.148 1 98.06 264 ARG A CA 1
ATOM 1963 C C . ARG A 1 264 ? -12.195 1.066 5.52 1 98.06 264 ARG A C 1
ATOM 1965 O O . ARG A 1 264 ? -11.117 0.921 4.934 1 98.06 264 ARG A O 1
ATOM 1972 N N . HIS A 1 265 ? -12.359 2.016 6.426 1 97.19 265 HIS A N 1
ATOM 1973 C CA . HIS A 1 265 ? -11.227 2.762 6.973 1 97.19 265 HIS A CA 1
ATOM 1974 C C . HIS A 1 265 ? -10.219 1.827 7.625 1 97.19 265 HIS A C 1
ATOM 1976 O O . HIS A 1 265 ? -10.594 0.834 8.25 1 97.19 265 HIS A O 1
ATOM 1982 N N . GLU A 1 266 ? -8.922 2.148 7.371 1 97.5 266 GLU A N 1
ATOM 1983 C CA . GLU A 1 266 ? -7.793 1.349 7.852 1 97.5 266 GLU A CA 1
ATOM 1984 C C . GLU A 1 266 ? -7.844 -0.068 7.285 1 97.5 266 GLU A C 1
ATOM 1986 O O . GLU A 1 266 ? -7.332 -1.005 7.902 1 97.5 266 GLU A O 1
ATOM 1991 N N . GLY A 1 267 ? -8.547 -0.246 6.191 1 98.19 267 GLY A N 1
ATOM 1992 C CA . GLY A 1 267 ? -8.617 -1.552 5.555 1 98.19 267 GLY A CA 1
ATOM 1993 C C . GLY A 1 267 ? -7.348 -1.917 4.805 1 98.19 267 GLY A C 1
ATOM 1994 O O . GLY A 1 267 ? -6.441 -1.093 4.668 1 98.19 267 GLY A O 1
ATOM 1995 N N . MET A 1 268 ? -7.305 -3.188 4.34 1 98.5 268 MET A N 1
ATOM 1996 C CA . MET A 1 268 ? -6.133 -3.721 3.658 1 98.5 268 MET A CA 1
ATOM 1997 C C . MET A 1 268 ? -6.473 -4.137 2.23 1 98.5 268 MET A C 1
ATOM 1999 O O . MET A 1 268 ? -7.48 -4.812 2 1 98.5 268 MET A O 1
ATOM 2003 N N . TYR A 1 269 ? -5.691 -3.684 1.307 1 98.62 269 TYR A N 1
ATOM 2004 C CA . TYR A 1 269 ? -5.754 -4.07 -0.099 1 98.62 269 TYR A CA 1
ATOM 2005 C C . TYR A 1 269 ? -4.539 -4.906 -0.487 1 98.62 269 TYR A C 1
ATOM 2007 O O . TYR A 1 269 ? -3.418 -4.395 -0.539 1 98.62 269 TYR A O 1
ATOM 2015 N N . VAL A 1 270 ? -4.691 -6.168 -0.803 1 98.81 270 VAL A N 1
ATOM 2016 C CA . VAL A 1 270 ? -3.609 -7.051 -1.229 1 98.81 270 VAL A CA 1
ATOM 2017 C C . VAL A 1 270 ? -3.65 -7.223 -2.746 1 98.81 270 VAL A C 1
ATOM 2019 O O . VAL A 1 270 ? -4.609 -7.777 -3.291 1 98.81 270 VAL A O 1
ATOM 2022 N N . MET A 1 271 ? -2.623 -6.781 -3.389 1 98.19 271 MET A N 1
ATOM 2023 C CA . MET A 1 271 ? -2.5 -6.922 -4.836 1 98.19 271 MET A CA 1
ATOM 2024 C C . MET A 1 271 ? -1.894 -8.273 -5.207 1 98.19 271 MET A C 1
ATOM 2026 O O . MET A 1 271 ? -0.708 -8.508 -4.969 1 98.19 271 MET A O 1
ATOM 2030 N N . VAL A 1 272 ? -2.664 -9.086 -5.832 1 97.69 272 VAL A N 1
ATOM 2031 C CA . VAL A 1 272 ? -2.221 -10.414 -6.23 1 97.69 272 VAL A CA 1
ATOM 2032 C C . VAL A 1 272 ? -1.979 -10.453 -7.738 1 97.69 272 VAL A C 1
ATOM 2034 O O . VAL A 1 272 ? -1.036 -11.094 -8.203 1 97.69 272 VAL A O 1
ATOM 2037 N N . ALA A 1 273 ? -2.811 -9.727 -8.445 1 94.69 273 ALA A N 1
ATOM 2038 C CA . ALA A 1 273 ? -2.748 -9.719 -9.906 1 94.69 273 ALA A CA 1
ATOM 2039 C C . ALA A 1 273 ? -1.595 -8.852 -10.398 1 94.69 273 ALA A C 1
ATOM 2041 O O . ALA A 1 273 ? -1.31 -7.797 -9.82 1 94.69 273 ALA A O 1
ATOM 2042 N N . VAL A 1 274 ? -0.965 -9.328 -11.445 1 88 274 VAL A N 1
ATOM 2043 C CA . VAL A 1 274 ? -0.033 -8.484 -12.18 1 88 274 VAL A CA 1
ATOM 2044 C C . VAL A 1 274 ? -0.804 -7.574 -13.141 1 88 274 VAL A C 1
ATOM 2046 O O . VAL A 1 274 ? -1.695 -8.031 -13.859 1 88 274 VAL A O 1
ATOM 2049 N N . TRP A 1 275 ? -0.483 -6.34 -13.094 1 87.62 275 TRP A N 1
ATOM 2050 C CA . TRP A 1 275 ? -1.212 -5.352 -13.883 1 87.62 275 TRP A CA 1
ATOM 2051 C C . TRP A 1 275 ? -0.575 -5.172 -15.258 1 87.62 275 TRP A C 1
ATOM 2053 O O . TRP A 1 275 ? 0.647 -5.047 -15.367 1 87.62 275 TRP A O 1
ATOM 2063 N N . GLU A 1 276 ? -1.371 -5.18 -16.266 1 79.25 276 GLU A N 1
ATOM 2064 C CA . GLU A 1 276 ? -0.902 -4.883 -17.609 1 79.25 276 GLU A CA 1
ATOM 2065 C C . GLU A 1 276 ? -0.838 -3.377 -17.859 1 79.25 276 GLU A C 1
ATOM 2067 O O . GLU A 1 276 ? 0.075 -2.889 -18.516 1 79.25 276 GLU A O 1
ATOM 2072 N N . LYS A 1 277 ? -1.828 -2.689 -17.375 1 85.44 277 LYS A N 1
ATOM 2073 C CA . LYS A 1 277 ? -1.891 -1.232 -17.438 1 85.44 277 LYS A CA 1
ATOM 2074 C C . LYS A 1 277 ? -1.321 -0.596 -16.172 1 85.44 277 LYS A C 1
ATOM 2076 O O . LYS A 1 277 ? -1.285 -1.229 -15.117 1 85.44 277 LYS A O 1
ATOM 2081 N N . PRO A 1 278 ? -0.905 0.626 -16.344 1 88.25 278 PRO A N 1
ATOM 2082 C CA . PRO A 1 278 ? -0.419 1.306 -15.148 1 88.25 278 PRO A CA 1
ATOM 2083 C C . PRO A 1 278 ? -1.465 1.358 -14.031 1 88.25 278 PRO A C 1
ATOM 2085 O O . PRO A 1 278 ? -2.656 1.526 -14.312 1 88.25 278 PRO A O 1
ATOM 2088 N N . MET A 1 279 ? -1.054 1.113 -12.883 1 94.31 279 MET A N 1
ATOM 2089 C CA . MET A 1 279 ? -1.93 1.228 -11.727 1 94.31 279 MET A CA 1
ATOM 2090 C C . MET A 1 279 ? -1.878 2.635 -11.141 1 94.31 279 MET A C 1
ATOM 2092 O O . MET A 1 279 ? -0.848 3.051 -10.602 1 94.31 279 MET A O 1
ATOM 2096 N N . THR A 1 280 ? -2.949 3.363 -11.203 1 95.44 280 THR A N 1
ATOM 2097 C CA . THR A 1 280 ? -3.078 4.703 -10.641 1 95.44 280 THR A CA 1
ATOM 2098 C C . THR A 1 280 ? -3.912 4.672 -9.359 1 95.44 280 THR A C 1
ATOM 2100 O O . THR A 1 280 ? -5.098 4.328 -9.398 1 95.44 280 THR A O 1
ATOM 2103 N N . ILE A 1 281 ? -3.316 5.109 -8.289 1 94.75 281 ILE A N 1
ATOM 2104 C CA . ILE A 1 281 ? -3.982 5.066 -6.988 1 94.75 281 ILE A CA 1
ATOM 2105 C C . ILE A 1 281 ? -4.84 6.316 -6.809 1 94.75 281 ILE A C 1
ATOM 2107 O O . ILE A 1 281 ? -4.395 7.43 -7.102 1 94.75 281 ILE A O 1
ATOM 2111 N N . PRO A 1 282 ? -6.133 6.152 -6.465 1 93.62 282 PRO A N 1
ATOM 2112 C CA . PRO A 1 282 ? -6.879 7.332 -6.023 1 93.62 282 PRO A CA 1
ATOM 2113 C C . PRO A 1 282 ? -6.371 7.891 -4.695 1 93.62 282 PRO A C 1
ATOM 2115 O O . PRO A 1 282 ? -6.848 7.496 -3.631 1 93.62 282 PRO A O 1
ATOM 2118 N N . CYS A 1 283 ? -5.566 8.867 -4.75 1 93.19 283 CYS A N 1
ATOM 2119 C CA . CYS A 1 283 ? -4.727 9.305 -3.641 1 93.19 283 CYS A CA 1
ATOM 2120 C C . CYS A 1 283 ? -5.578 9.781 -2.469 1 93.19 283 CYS A C 1
ATOM 2122 O O . CYS A 1 283 ? -5.332 9.398 -1.323 1 93.19 283 CYS A O 1
ATOM 2124 N N . MET A 1 284 ? -6.598 10.602 -2.699 1 92.62 284 MET A N 1
ATOM 2125 C CA . MET A 1 284 ? -7.371 11.156 -1.595 1 92.62 284 MET A CA 1
ATOM 2126 C C . MET A 1 284 ? -8.109 10.055 -0.836 1 92.62 284 MET A C 1
ATOM 2128 O O . MET A 1 284 ? -8.148 10.062 0.396 1 92.62 284 MET A O 1
ATOM 2132 N N . THR A 1 285 ? -8.703 9.078 -1.61 1 94.38 285 THR A N 1
ATOM 2133 C CA . THR A 1 285 ? -9.359 7.949 -0.964 1 94.38 285 THR A CA 1
ATOM 2134 C C . THR A 1 285 ? -8.359 7.137 -0.153 1 94.38 285 THR A C 1
ATOM 2136 O O . THR A 1 285 ? -8.625 6.77 0.992 1 94.38 285 THR A O 1
ATOM 2139 N N . PHE A 1 286 ? -7.184 6.906 -0.756 1 96.88 286 PHE A N 1
ATOM 2140 C CA . PHE A 1 286 ? -6.109 6.141 -0.131 1 96.88 286 PHE A CA 1
ATOM 2141 C C . PHE A 1 286 ? -5.672 6.793 1.176 1 96.88 286 PHE A C 1
ATOM 2143 O O . PHE A 1 286 ? -5.523 6.113 2.193 1 96.88 286 PHE A O 1
ATOM 2150 N N . LEU A 1 287 ? -5.516 8.031 1.204 1 96.56 287 LEU A N 1
ATOM 2151 C CA . LEU A 1 287 ? -5.059 8.773 2.371 1 96.56 287 LEU A CA 1
ATOM 2152 C C . LEU A 1 287 ? -6.172 8.906 3.406 1 96.56 287 LEU A C 1
ATOM 2154 O O . LEU A 1 287 ? -5.969 8.602 4.582 1 96.56 287 LEU A O 1
ATOM 2158 N N . ALA A 1 288 ? -7.391 9.273 2.996 1 95.25 288 ALA A N 1
ATOM 2159 C CA . ALA A 1 288 ? -8.492 9.586 3.9 1 95.25 288 ALA A CA 1
ATOM 2160 C C . ALA A 1 288 ? -8.945 8.344 4.664 1 95.25 288 ALA A C 1
ATOM 2162 O O . ALA A 1 288 ? -9.344 8.438 5.828 1 95.25 288 ALA A O 1
ATOM 2163 N N . LYS A 1 289 ? -8.828 7.172 4.035 1 97 289 LYS A N 1
ATOM 2164 C CA . LYS A 1 289 ? -9.266 5.938 4.676 1 97 289 LYS A CA 1
ATOM 2165 C C . LYS A 1 289 ? -8.102 5.246 5.391 1 97 289 LYS A C 1
ATOM 2167 O O . LYS A 1 289 ? -8.289 4.199 6.016 1 97 289 LYS A O 1
ATOM 2172 N N . HIS A 1 290 ? -6.891 5.848 5.258 1 98.19 290 HIS A N 1
ATOM 2173 C CA . HIS A 1 290 ? -5.73 5.215 5.875 1 98.19 290 HIS A CA 1
ATOM 2174 C C . HIS A 1 290 ? -5.594 3.764 5.426 1 98.19 290 HIS A C 1
ATOM 2176 O O . HIS A 1 290 ? -5.418 2.869 6.258 1 98.19 290 HIS A O 1
ATOM 2182 N N . ILE A 1 291 ? -5.633 3.582 4.125 1 98.25 291 ILE A N 1
ATOM 2183 C CA . ILE A 1 291 ? -5.598 2.24 3.557 1 98.25 291 ILE A CA 1
ATOM 2184 C C . ILE A 1 291 ? -4.164 1.711 3.57 1 98.25 291 ILE A C 1
ATOM 2186 O O . ILE A 1 291 ? -3.211 2.473 3.381 1 98.25 291 ILE A O 1
ATOM 2190 N N . THR A 1 292 ? -3.992 0.412 3.83 1 98.62 292 THR A N 1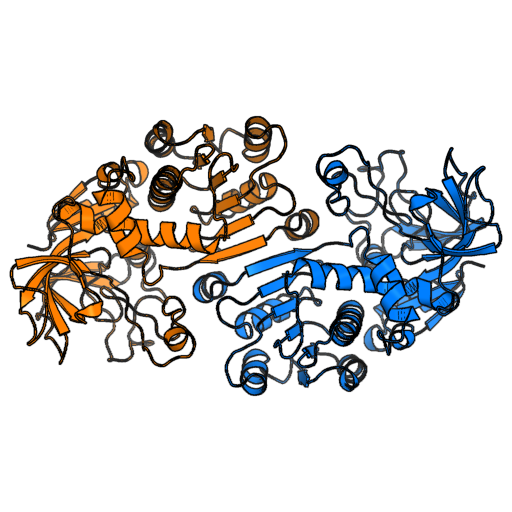
ATOM 2191 C CA . THR A 1 292 ? -2.744 -0.316 3.637 1 98.62 292 THR A CA 1
ATOM 2192 C C . THR A 1 292 ? -2.807 -1.171 2.373 1 98.62 292 THR A C 1
ATOM 2194 O O . THR A 1 292 ? -3.758 -1.931 2.18 1 98.62 292 THR A O 1
ATOM 2197 N N . MET A 1 293 ? -1.862 -0.971 1.522 1 98.38 293 MET A N 1
ATOM 2198 C CA . MET A 1 293 ? -1.736 -1.789 0.319 1 98.38 293 MET A CA 1
ATOM 2199 C C . MET A 1 293 ? -0.501 -2.68 0.394 1 98.38 293 MET A C 1
ATOM 2201 O O . MET A 1 293 ? 0.57 -2.23 0.805 1 98.38 293 MET A O 1
ATOM 2205 N N . LYS A 1 294 ? -0.643 -3.918 -0.004 1 98.38 294 LYS A N 1
ATOM 2206 C CA . LYS A 1 294 ? 0.472 -4.859 -0.006 1 98.38 294 LYS A CA 1
ATOM 2207 C C . LYS A 1 294 ? 0.575 -5.59 -1.343 1 98.38 294 LYS A C 1
ATOM 2209 O O . LYS A 1 294 ? -0.439 -6 -1.912 1 98.38 294 LYS A O 1
ATOM 2214 N N . GLY A 1 295 ? 1.81 -5.664 -1.813 1 97.88 295 GLY A N 1
ATOM 2215 C CA . GLY A 1 295 ? 2.074 -6.469 -2.996 1 97.88 295 GLY A CA 1
ATOM 2216 C C . GLY A 1 295 ? 2.607 -7.852 -2.672 1 97.88 295 GLY A C 1
ATOM 2217 O O . GLY A 1 295 ? 3.352 -8.023 -1.702 1 97.88 295 GLY A O 1
ATOM 2218 N N . THR A 1 296 ? 2.244 -8.766 -3.473 1 97.5 296 THR A N 1
ATOM 2219 C CA . THR A 1 296 ? 2.748 -10.125 -3.32 1 97.5 296 THR A CA 1
ATOM 2220 C C . THR A 1 296 ? 2.992 -10.773 -4.684 1 97.5 296 THR A C 1
ATOM 2222 O O . THR A 1 296 ? 2.281 -10.477 -5.648 1 97.5 296 THR A O 1
ATOM 2225 N N . LEU A 1 297 ? 3.986 -11.547 -4.707 1 95.88 297 LEU A N 1
ATOM 2226 C CA . LEU A 1 297 ? 4.332 -12.266 -5.926 1 95.88 297 LEU A CA 1
ATOM 2227 C C . LEU A 1 297 ? 4.754 -13.703 -5.613 1 95.88 297 LEU A C 1
ATOM 2229 O O . LEU A 1 297 ? 5.445 -13.945 -4.621 1 95.88 297 LEU A O 1
ATOM 2233 N N . ILE A 1 298 ? 4.34 -14.625 -6.43 1 96.38 298 ILE A N 1
ATOM 2234 C CA . ILE A 1 298 ? 4.699 -16.031 -6.371 1 96.38 298 ILE A CA 1
ATOM 2235 C C . ILE A 1 298 ? 4.359 -16.594 -4.996 1 96.38 298 ILE A C 1
ATOM 2237 O O . ILE A 1 298 ? 3.232 -16.438 -4.516 1 96.38 298 ILE A O 1
ATOM 2241 N N . PHE A 1 299 ? 5.18 -17.375 -4.324 1 98 299 PHE A N 1
ATOM 2242 C CA . PHE A 1 299 ? 4.895 -18.047 -3.055 1 98 299 PHE A CA 1
ATOM 2243 C C . PHE A 1 299 ? 6.184 -18.297 -2.279 1 98 299 PHE A C 1
ATOM 2245 O O . PHE A 1 299 ? 7.277 -18.031 -2.781 1 98 299 PHE A O 1
ATOM 2252 N N . ALA A 1 300 ? 6.031 -18.672 -1.048 1 97.25 300 ALA A N 1
ATOM 2253 C CA . ALA A 1 300 ? 7.156 -18.859 -0.134 1 97.25 300 ALA A CA 1
ATOM 2254 C 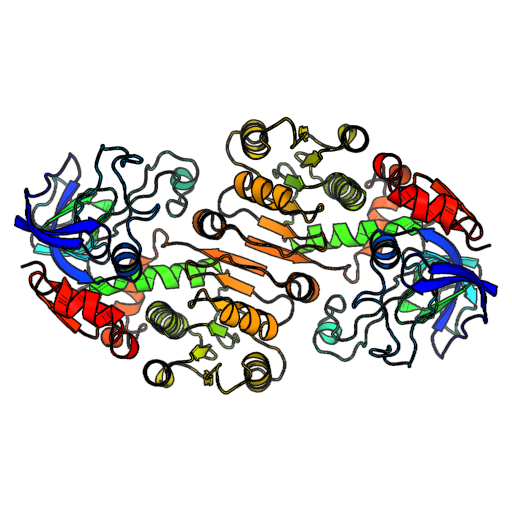C . ALA A 1 300 ? 7.395 -20.328 0.163 1 97.25 300 ALA A C 1
ATOM 2256 O O . ALA A 1 300 ? 6.594 -21.188 -0.227 1 97.25 300 ALA A O 1
ATOM 2257 N N . ASP A 1 301 ? 8.578 -20.547 0.754 1 95.25 301 ASP A N 1
ATOM 2258 C CA . ASP A 1 301 ? 8.812 -21.875 1.307 1 95.25 301 ASP A CA 1
ATOM 2259 C C . ASP A 1 301 ? 7.719 -22.266 2.299 1 95.25 301 ASP A C 1
ATOM 2261 O O . ASP A 1 301 ? 7.266 -21.438 3.086 1 95.25 301 ASP A O 1
ATOM 2265 N N . GLY A 1 302 ? 7.277 -23.453 2.234 1 96.62 302 GLY A N 1
ATOM 2266 C CA . GLY A 1 302 ? 6.262 -23.922 3.158 1 96.62 302 GLY A CA 1
ATOM 2267 C C . GLY A 1 302 ? 4.863 -23.875 2.576 1 96.62 302 GLY A C 1
ATOM 2268 O O . GLY A 1 302 ? 3.975 -24.609 3.027 1 96.62 302 GLY A O 1
ATOM 2269 N N . ASP A 1 303 ? 4.668 -23.031 1.553 1 98.19 303 ASP A N 1
ATOM 2270 C CA . ASP A 1 303 ? 3.326 -22.859 1.008 1 98.19 303 ASP A CA 1
ATOM 2271 C C . ASP A 1 303 ? 2.84 -24.156 0.344 1 98.19 303 ASP A C 1
ATOM 2273 O O . ASP A 1 303 ? 1.669 -24.516 0.472 1 98.19 303 ASP A O 1
ATOM 2277 N N . PHE A 1 304 ? 3.695 -24.844 -0.373 1 98.25 304 PHE A N 1
ATOM 2278 C CA . PHE A 1 304 ? 3.301 -26.094 -1.009 1 98.25 304 PHE A CA 1
ATOM 2279 C C . PHE A 1 304 ? 2.871 -27.125 0.035 1 98.25 304 PHE A C 1
ATOM 2281 O O . PHE A 1 304 ? 1.832 -27.766 -0.113 1 98.25 304 PHE A O 1
ATOM 2288 N N . GLU A 1 305 ? 3.66 -27.25 1.069 1 98.12 305 GLU A N 1
ATOM 2289 C CA . GLU A 1 305 ? 3.348 -28.203 2.139 1 98.12 305 GLU A CA 1
ATOM 2290 C C . GLU A 1 305 ? 2.006 -27.875 2.787 1 98.12 305 GLU A C 1
ATOM 2292 O O . GLU A 1 305 ? 1.211 -28.766 3.07 1 98.12 305 GLU A O 1
ATOM 2297 N N . GLU A 1 306 ? 1.788 -26.625 2.973 1 98.5 306 GLU A N 1
ATOM 2298 C CA . GLU A 1 306 ? 0.539 -26.203 3.598 1 98.5 306 GLU A CA 1
ATOM 2299 C C . GLU A 1 306 ? -0.661 -2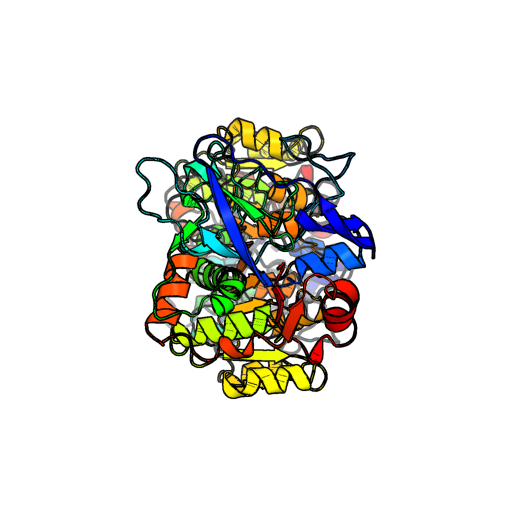6.547 2.715 1 98.5 306 GLU A C 1
ATOM 2301 O O . GLU A 1 306 ? -1.682 -27.031 3.205 1 98.5 306 GLU A O 1
ATOM 2306 N N . ILE A 1 307 ? -0.536 -26.25 1.462 1 98.81 307 ILE A N 1
ATOM 2307 C CA . ILE A 1 307 ? -1.623 -26.562 0.539 1 98.81 307 ILE A CA 1
ATOM 2308 C C . ILE A 1 307 ? -1.849 -28.078 0.488 1 98.81 307 ILE A C 1
ATOM 2310 O O . ILE A 1 307 ? -2.99 -28.531 0.532 1 98.81 307 ILE A O 1
ATOM 2314 N N . MET A 1 308 ? -0.772 -28.859 0.417 1 98.69 308 MET A N 1
ATOM 2315 C CA . MET A 1 308 ? -0.904 -30.312 0.384 1 98.69 308 MET A CA 1
ATOM 2316 C C . MET A 1 308 ? -1.57 -30.828 1.654 1 98.69 308 MET A C 1
ATOM 2318 O O . MET A 1 308 ? -2.383 -31.75 1.603 1 98.69 308 MET A O 1
ATOM 2322 N N . ASP A 1 309 ? -1.237 -30.219 2.781 1 98.69 309 ASP A N 1
ATOM 2323 C CA . ASP A 1 309 ? -1.878 -30.594 4.039 1 98.69 309 ASP A CA 1
ATOM 2324 C C . ASP A 1 309 ? -3.379 -30.328 3.994 1 98.69 309 ASP A C 1
ATOM 2326 O O . ASP A 1 309 ? -4.18 -31.156 4.434 1 98.69 309 ASP A O 1
ATOM 2330 N N . LEU A 1 310 ? -3.736 -29.172 3.477 1 98.75 310 LEU A N 1
ATOM 2331 C CA . LEU A 1 310 ? -5.145 -28.812 3.365 1 98.75 310 LEU A CA 1
ATOM 2332 C C . LEU A 1 310 ? -5.879 -29.781 2.434 1 98.75 310 LEU A C 1
ATOM 2334 O O . LEU A 1 310 ? -7.008 -30.188 2.717 1 98.75 310 LEU A O 1
ATOM 2338 N N . MET A 1 311 ? -5.254 -30.125 1.354 1 98.56 311 MET A N 1
ATOM 2339 C CA . MET A 1 311 ? -5.852 -31.062 0.409 1 98.56 311 MET A CA 1
ATOM 2340 C C . MET A 1 311 ? -5.992 -32.438 1.03 1 98.56 311 MET A C 1
ATOM 2342 O O . MET A 1 311 ? -7.07 -33.031 0.991 1 98.56 311 MET A O 1
ATOM 2346 N N . ALA A 1 312 ? -4.922 -32.938 1.662 1 98.31 312 ALA A N 1
ATOM 2347 C CA . ALA A 1 312 ? -4.879 -34.281 2.205 1 98.31 312 ALA A CA 1
ATOM 2348 C C . ALA A 1 312 ? -5.855 -34.438 3.367 1 98.31 312 ALA A C 1
ATOM 2350 O O . ALA A 1 312 ? -6.441 -35.5 3.557 1 98.31 312 ALA A O 1
ATOM 2351 N N . SER A 1 313 ? -6.039 -33.406 4.152 1 98.19 313 SER A N 1
ATOM 2352 C CA . SER A 1 313 ? -6.922 -33.469 5.312 1 98.19 313 SER A CA 1
ATOM 2353 C C . SER A 1 313 ? -8.383 -33.312 4.902 1 98.19 313 SER A C 1
ATOM 2355 O O . SER A 1 313 ? -9.281 -33.469 5.727 1 98.19 313 SER A O 1
ATOM 2357 N N . GLY A 1 314 ? -8.625 -32.844 3.684 1 97.75 314 GLY A N 1
ATOM 2358 C CA . GLY A 1 314 ? -9.984 -32.625 3.201 1 97.75 314 GLY A CA 1
ATOM 2359 C C . GLY A 1 314 ? -10.531 -31.266 3.525 1 97.75 314 GLY A C 1
ATOM 2360 O O . GLY A 1 314 ? -11.703 -30.984 3.252 1 97.75 314 GLY A O 1
ATOM 2361 N N . ARG A 1 315 ? -9.727 -30.422 4.008 1 97.88 315 ARG A N 1
ATOM 2362 C CA . ARG A 1 315 ? -10.172 -29.078 4.363 1 97.88 315 ARG A CA 1
ATOM 2363 C C . ARG A 1 315 ? -10.32 -28.203 3.119 1 97.88 315 ARG A C 1
ATOM 2365 O O . ARG A 1 315 ? -11.188 -27.328 3.068 1 97.88 315 ARG A O 1
ATOM 2372 N N . LEU A 1 316 ? -9.438 -28.453 2.164 1 98.56 316 LEU A N 1
ATOM 2373 C CA . LEU A 1 316 ? -9.562 -27.75 0.885 1 98.56 316 LEU A CA 1
ATOM 2374 C C . LEU A 1 316 ? -10.492 -28.516 -0.056 1 98.56 316 LEU A C 1
ATOM 2376 O O . LEU A 1 316 ? -10.109 -29.531 -0.628 1 98.56 316 LEU A O 1
ATOM 2380 N N . ARG A 1 317 ? -11.664 -27.938 -0.185 1 97.12 317 ARG A N 1
ATOM 2381 C CA . ARG A 1 317 ? -12.688 -28.609 -0.98 1 97.12 317 ARG A CA 1
ATOM 2382 C C . ARG A 1 317 ? -12.945 -27.859 -2.283 1 97.12 317 ARG A C 1
ATOM 2384 O O . ARG A 1 317 ? -12.75 -26.641 -2.355 1 97.12 317 ARG A O 1
ATOM 2391 N N . GLY A 1 318 ? -13.344 -28.516 -3.229 1 97.5 318 GLY A N 1
ATOM 2392 C CA . GLY A 1 318 ? -13.773 -27.922 -4.477 1 97.5 318 GLY A CA 1
ATOM 2393 C C . GLY A 1 318 ? -12.633 -27.641 -5.438 1 97.5 318 GLY A C 1
ATOM 2394 O O . GLY A 1 318 ? -12.852 -27.156 -6.547 1 97.5 318 GLY A O 1
ATOM 2395 N N . TYR A 1 319 ? -11.383 -28.031 -5.066 1 98 319 TYR A N 1
ATOM 2396 C CA . TYR A 1 319 ? -10.227 -27.672 -5.879 1 98 319 TYR A CA 1
ATOM 2397 C C . TYR A 1 319 ? -10.234 -28.438 -7.199 1 98 319 TYR A C 1
ATOM 2399 O O . TYR A 1 319 ? -9.617 -28.016 -8.18 1 98 319 TYR A O 1
ATOM 2407 N N . GLU A 1 320 ? -10.93 -29.516 -7.254 1 97.44 320 GLU A N 1
ATOM 2408 C CA . GLU A 1 320 ? -11.039 -30.297 -8.484 1 97.44 320 GLU A CA 1
ATOM 2409 C C . GLU A 1 320 ? -11.688 -29.484 -9.594 1 97.44 320 GLU A C 1
ATOM 2411 O O . GLU A 1 320 ? -11.398 -29.688 -10.773 1 97.44 320 GLU A O 1
ATOM 2416 N N . ARG A 1 321 ? -12.531 -28.547 -9.227 1 96.81 321 ARG A N 1
ATOM 2417 C CA . ARG A 1 321 ? -13.281 -27.734 -10.18 1 96.81 321 ARG A CA 1
ATOM 2418 C C . ARG A 1 321 ? -12.367 -26.734 -10.898 1 96.81 321 ARG A C 1
ATOM 2420 O O . ARG A 1 321 ? -12.75 -26.141 -11.898 1 96.81 321 ARG A O 1
ATOM 2427 N N . LEU A 1 322 ? -11.18 -26.578 -10.398 1 97.62 322 LEU A N 1
ATOM 2428 C CA . LEU A 1 322 ? -10.227 -25.688 -11.062 1 97.62 322 LEU A CA 1
ATOM 2429 C C . LEU A 1 322 ? -9.766 -26.281 -12.391 1 97.62 322 LEU A C 1
ATOM 2431 O O . LEU A 1 322 ? -9.305 -25.547 -13.273 1 97.62 322 LEU A O 1
ATOM 2435 N N . ILE A 1 323 ? -9.828 -27.578 -12.5 1 97.94 323 ILE A N 1
ATOM 2436 C CA . ILE A 1 323 ? -9.383 -28.25 -13.719 1 97.94 323 ILE A CA 1
ATOM 2437 C C . ILE A 1 323 ? -10.562 -28.422 -14.68 1 97.94 323 ILE A C 1
ATOM 2439 O O . ILE A 1 323 ? -11.492 -29.172 -14.398 1 97.94 323 ILE A O 1
ATOM 2443 N N . THR A 1 324 ? -10.484 -27.719 -15.797 1 97.12 324 THR A N 1
ATOM 2444 C CA . THR A 1 324 ? -11.625 -27.719 -16.703 1 97.12 324 THR A CA 1
ATOM 2445 C C . THR A 1 324 ? -11.273 -28.422 -18.016 1 97.12 324 THR A C 1
ATOM 2447 O O . THR A 1 324 ? -12.125 -28.562 -18.891 1 97.12 324 THR A O 1
ATOM 2450 N N . GLY A 1 325 ? -10.039 -28.844 -18.125 1 97.44 325 GLY A N 1
ATOM 2451 C CA . GLY A 1 325 ? -9.641 -29.562 -19.328 1 97.44 325 GLY A CA 1
ATOM 2452 C C . GLY A 1 325 ? -8.352 -30.344 -19.156 1 97.44 325 GLY A C 1
ATOM 2453 O O . GLY A 1 325 ? -7.535 -30.031 -18.281 1 97.44 325 GLY A O 1
ATOM 2454 N N . ARG A 1 326 ? -8.188 -31.406 -19.938 1 98.19 326 ARG A N 1
ATOM 2455 C CA . ARG A 1 326 ? -7 -32.25 -20.062 1 98.19 326 ARG A CA 1
ATOM 2456 C C . ARG A 1 326 ? -6.691 -32.531 -21.531 1 98.19 326 ARG A C 1
ATOM 2458 O O . ARG A 1 326 ? -7.551 -33 -22.281 1 98.19 326 ARG A O 1
ATOM 2465 N N . ILE A 1 327 ? -5.484 -32.188 -21.906 1 98.56 327 ILE A N 1
ATOM 2466 C CA . ILE A 1 327 ? -5.164 -32.344 -23.312 1 98.56 327 ILE A CA 1
ATOM 2467 C C . ILE A 1 327 ? -3.766 -32.906 -23.469 1 98.56 327 ILE A C 1
ATOM 2469 O O . ILE A 1 327 ? -2.984 -32.938 -22.516 1 98.56 327 ILE A O 1
ATOM 2473 N N . ALA A 1 328 ? -3.473 -33.375 -24.688 1 98.19 328 ALA A N 1
ATOM 2474 C CA . ALA A 1 328 ? -2.133 -33.844 -25.031 1 98.19 328 ALA A CA 1
ATOM 2475 C C . ALA A 1 328 ? -1.249 -32.688 -25.484 1 98.19 328 ALA A C 1
ATOM 2477 O O . ALA A 1 328 ? -1.751 -31.641 -25.922 1 98.19 328 ALA A O 1
ATOM 2478 N N . LEU A 1 329 ? 0.002 -32.875 -25.391 1 98.44 329 LEU A N 1
ATOM 2479 C CA . LEU A 1 329 ? 0.981 -31.859 -25.734 1 98.44 329 LEU A CA 1
ATOM 2480 C C . LEU A 1 329 ? 0.775 -31.375 -27.172 1 98.44 329 LEU A C 1
ATOM 2482 O O . LEU A 1 329 ? 0.886 -30.188 -27.453 1 98.44 329 LEU A O 1
ATOM 2486 N N . ASP A 1 330 ? 0.438 -32.25 -28.031 1 97.94 330 ASP A N 1
ATOM 2487 C CA . ASP A 1 330 ? 0.31 -31.938 -29.453 1 97.94 330 ASP A CA 1
ATOM 2488 C C . ASP A 1 330 ? -0.85 -30.969 -29.703 1 97.94 330 ASP A C 1
ATOM 2490 O O . ASP A 1 330 ? -0.904 -30.312 -30.734 1 97.94 330 ASP A O 1
ATOM 2494 N N . ASP A 1 331 ? -1.755 -30.922 -28.766 1 98.12 331 ASP A N 1
ATOM 2495 C CA . ASP A 1 331 ? -2.957 -30.109 -28.906 1 98.12 331 ASP A CA 1
ATOM 2496 C C . ASP A 1 331 ? -2.822 -28.781 -28.156 1 98.12 331 ASP A C 1
ATOM 2498 O O . ASP A 1 331 ? -3.787 -28.031 -28.047 1 98.12 331 ASP A O 1
ATOM 2502 N N . ILE A 1 332 ? -1.686 -28.484 -27.688 1 98.5 332 ILE A N 1
ATOM 2503 C CA . ILE A 1 332 ? -1.508 -27.469 -26.656 1 98.5 332 ILE A CA 1
ATOM 2504 C C . ILE A 1 332 ? -1.919 -26.109 -27.219 1 98.5 332 ILE A C 1
ATOM 2506 O O . ILE A 1 332 ? -2.471 -25.266 -26.484 1 98.5 332 ILE A O 1
ATOM 2510 N N . VAL A 1 333 ? -1.651 -25.812 -28.469 1 98.31 333 VAL A N 1
ATOM 2511 C CA . VAL A 1 333 ? -1.987 -24.516 -29.016 1 98.31 333 VAL A CA 1
ATOM 2512 C C . VAL A 1 333 ? -3.494 -24.422 -29.25 1 98.31 333 VAL A C 1
ATOM 2514 O O . VAL A 1 333 ? -4.172 -23.594 -28.641 1 98.31 333 VAL A O 1
ATOM 2517 N N . GLU A 1 334 ? -4.062 -25.312 -29.984 1 98 334 GLU A N 1
ATOM 2518 C CA . GLU A 1 334 ? -5.453 -25.25 -30.422 1 98 334 GLU A CA 1
ATOM 2519 C C . GLU A 1 334 ? -6.41 -25.516 -29.266 1 98 334 GLU A C 1
ATOM 2521 O O . GLU A 1 334 ? -7.367 -24.766 -29.062 1 98 334 GLU A O 1
ATOM 2526 N N . LYS A 1 335 ? -6.109 -26.547 -28.484 1 98.19 335 LYS A N 1
ATOM 2527 C CA . LYS A 1 335 ? -7.059 -26.953 -27.453 1 98.19 335 LYS A CA 1
ATOM 2528 C C . LYS A 1 335 ? -6.656 -26.422 -26.078 1 98.19 335 LYS A C 1
ATOM 2530 O O . LYS A 1 335 ? -7.383 -26.594 -25.109 1 98.19 335 LYS A O 1
ATOM 2535 N N . GLY A 1 336 ? -5.535 -25.859 -26.016 1 98.31 336 GLY A N 1
ATOM 2536 C CA . GLY A 1 336 ? -5.07 -25.25 -24.781 1 98.31 336 GLY A CA 1
ATOM 2537 C C . GLY A 1 336 ? -5.082 -23.734 -24.812 1 98.31 336 GLY A C 1
ATOM 2538 O O . GLY A 1 336 ? -6.043 -23.109 -24.375 1 98.31 336 GLY A O 1
ATOM 2539 N N . PHE A 1 337 ? -4.02 -23.094 -25.438 1 98.31 337 PHE A N 1
ATOM 2540 C CA . PHE A 1 337 ? -3.83 -21.641 -25.453 1 98.31 337 PHE A CA 1
ATOM 2541 C C . PHE A 1 337 ? -5.016 -20.953 -26.109 1 98.31 337 PHE A C 1
ATOM 2543 O O . PHE A 1 337 ? -5.598 -20.031 -25.531 1 98.31 337 PHE A O 1
ATOM 2550 N N . GLU A 1 338 ? -5.43 -21.391 -27.234 1 98.06 338 GLU A N 1
ATOM 2551 C CA . GLU A 1 338 ? -6.492 -20.719 -27.969 1 98.06 338 GLU A CA 1
ATOM 2552 C C . GLU A 1 338 ? -7.832 -20.859 -27.25 1 98.06 338 GLU A C 1
ATOM 2554 O O . GLU A 1 338 ? -8.641 -19.922 -27.25 1 98.06 338 GLU A O 1
ATOM 2559 N N . GLN A 1 339 ? -8.062 -22.031 -26.656 1 97.5 339 GLN A N 1
ATOM 2560 C CA . GLN A 1 339 ? -9.297 -22.188 -25.891 1 97.5 339 GLN A CA 1
ATOM 2561 C C . GLN A 1 339 ? -9.328 -21.266 -24.688 1 97.5 339 GLN A C 1
ATOM 2563 O O . GLN A 1 339 ? -10.344 -20.609 -24.422 1 97.5 339 GLN A O 1
ATOM 2568 N N . LEU A 1 340 ? -8.242 -21.141 -24 1 97.31 340 LEU A N 1
ATOM 2569 C CA . LEU A 1 340 ? -8.172 -20.328 -22.797 1 97.31 340 LEU A CA 1
ATOM 2570 C C . LEU A 1 340 ? -8.273 -18.844 -23.141 1 97.31 340 LEU A C 1
ATOM 2572 O O . LEU A 1 340 ? -8.648 -18.031 -22.297 1 97.31 340 LEU A O 1
ATOM 2576 N N . ILE A 1 341 ? -7.906 -18.453 -24.344 1 96 341 ILE A N 1
ATOM 2577 C CA . ILE A 1 341 ? -7.949 -17.062 -24.781 1 96 341 ILE A CA 1
ATOM 2578 C C . ILE A 1 341 ? -9.336 -16.734 -25.328 1 96 341 ILE A C 1
ATOM 2580 O O . ILE A 1 341 ? -9.945 -15.742 -24.938 1 96 341 ILE A O 1
ATOM 2584 N N . ASN A 1 342 ? -9.906 -17.641 -26.141 1 95.75 342 ASN A N 1
ATOM 2585 C CA . ASN A 1 342 ? -11.109 -17.344 -26.906 1 95.75 342 ASN A CA 1
ATOM 2586 C C . ASN A 1 342 ? -12.367 -17.797 -26.172 1 95.75 342 ASN A C 1
ATOM 2588 O O . ASN A 1 342 ? -13.469 -17.328 -26.469 1 95.75 342 ASN A O 1
ATOM 2592 N N . ARG A 1 343 ? -12.195 -18.734 -25.266 1 94.88 343 ARG A N 1
ATOM 2593 C CA . ARG A 1 343 ? -13.289 -19.25 -24.453 1 94.88 343 ARG A CA 1
ATOM 2594 C C . ARG A 1 343 ? -12.945 -19.203 -22.969 1 94.88 343 ARG A C 1
ATOM 2596 O O . ARG A 1 343 ? -13.117 -20.188 -22.25 1 94.88 343 ARG A O 1
ATOM 2603 N N . LYS A 1 344 ? -12.406 -18.047 -22.641 1 90.06 344 LYS A N 1
ATOM 2604 C CA . LYS A 1 344 ? -11.82 -17.875 -21.328 1 90.06 344 LYS A CA 1
ATOM 2605 C C . LYS A 1 344 ? -12.859 -18.078 -20.219 1 90.06 344 LYS A C 1
ATOM 2607 O O . LYS A 1 344 ? -12.531 -18.516 -19.125 1 90.06 344 LYS A O 1
ATOM 2612 N N . ASP A 1 345 ? -14.156 -17.875 -20.5 1 90 345 ASP A N 1
ATOM 2613 C CA . ASP A 1 345 ? -15.188 -17.953 -19.469 1 90 345 ASP A CA 1
ATOM 2614 C C . ASP A 1 345 ? -15.586 -19.406 -19.203 1 90 345 ASP A C 1
ATOM 2616 O O . ASP A 1 345 ? -16.219 -19.703 -18.188 1 90 345 ASP A O 1
ATOM 2620 N N . GLU A 1 346 ? -15.156 -20.266 -20.078 1 90.69 346 GLU A N 1
ATOM 2621 C CA . GLU A 1 346 ? -15.531 -21.672 -19.969 1 90.69 346 GLU A CA 1
ATOM 2622 C C . GLU A 1 346 ? -14.43 -22.484 -19.281 1 90.69 346 GLU A C 1
ATOM 2624 O O . GLU A 1 346 ? -14.648 -23.641 -18.906 1 90.69 346 GLU A O 1
ATOM 2629 N N . HIS A 1 347 ? -13.32 -21.844 -19.188 1 94.62 347 HIS A N 1
ATOM 2630 C CA . HIS A 1 347 ? -12.172 -22.594 -18.688 1 94.62 347 HIS A CA 1
ATOM 2631 C C . HIS A 1 347 ? -11.539 -21.875 -17.5 1 94.62 347 HIS A C 1
ATOM 2633 O O . HIS A 1 347 ? -11.656 -20.656 -17.359 1 94.62 347 HIS A O 1
ATOM 2639 N N . ILE A 1 348 ? -11 -22.656 -16.594 1 95.31 348 ILE A N 1
ATOM 2640 C CA . ILE A 1 348 ? -10.188 -22.156 -15.492 1 95.31 348 ILE A CA 1
ATOM 2641 C C . ILE A 1 348 ? -8.742 -22.609 -15.68 1 95.31 348 ILE A C 1
ATOM 2643 O O . ILE A 1 348 ? -7.871 -21.812 -16.031 1 95.31 348 ILE A O 1
ATOM 2647 N N . LYS A 1 349 ? -8.5 -23.891 -15.578 1 97.12 349 LYS A N 1
ATOM 2648 C CA . LYS A 1 349 ? -7.188 -24.5 -15.805 1 97.12 349 LYS A CA 1
ATOM 2649 C C . LYS A 1 349 ? -7.281 -25.672 -16.781 1 97.12 349 LYS A C 1
ATOM 2651 O O . LYS A 1 349 ? -8.133 -26.547 -16.625 1 97.12 349 LYS A O 1
ATOM 2656 N N . ILE A 1 350 ? -6.457 -25.609 -17.812 1 98.38 350 ILE A N 1
ATOM 2657 C CA . ILE A 1 350 ? -6.297 -26.766 -18.703 1 98.38 350 ILE A CA 1
ATOM 2658 C C . ILE A 1 350 ? -4.941 -27.422 -18.453 1 98.38 350 ILE A C 1
ATOM 2660 O O . ILE A 1 350 ? -3.906 -26.75 -18.453 1 98.38 350 ILE A O 1
ATOM 2664 N N . LEU A 1 351 ? -4.965 -28.703 -18.188 1 98.62 351 LEU A N 1
ATOM 2665 C CA . LEU A 1 351 ? -3.756 -29.484 -17.953 1 98.62 351 LEU A CA 1
ATOM 2666 C C . LEU A 1 351 ? -3.262 -30.109 -19.25 1 98.62 351 LEU A C 1
ATOM 2668 O O . LEU A 1 351 ? -4.066 -30.547 -20.094 1 98.62 351 LEU A O 1
ATOM 2672 N N . VAL A 1 352 ? -1.991 -30.141 -19.359 1 98.75 352 VAL A N 1
ATOM 2673 C CA . VAL A 1 352 ? -1.337 -30.719 -20.531 1 98.75 352 VAL A CA 1
ATOM 2674 C C . VAL A 1 352 ? -0.536 -31.953 -20.125 1 98.75 352 VAL A C 1
ATOM 2676 O O . VAL A 1 352 ? 0.237 -31.906 -19.156 1 98.75 352 VAL A O 1
ATOM 2679 N N . LYS A 1 353 ? -0.719 -33 -20.734 1 98.12 353 LYS A N 1
ATOM 2680 C CA . LYS A 1 353 ? 0.099 -34.188 -20.578 1 98.12 353 LYS A CA 1
ATOM 2681 C C . LYS A 1 353 ? 1.158 -34.281 -21.672 1 98.12 353 LYS A C 1
ATOM 2683 O O . LYS A 1 353 ? 0.833 -34.5 -22.844 1 98.12 353 LYS A O 1
ATOM 2688 N N . PRO A 1 354 ? 2.416 -34.094 -21.328 1 93.38 354 PRO A N 1
ATOM 2689 C CA . PRO A 1 354 ? 3.451 -34.062 -22.359 1 93.38 354 PRO A CA 1
ATOM 2690 C C . PRO A 1 354 ? 3.672 -35.438 -23.016 1 93.38 354 PRO A C 1
ATOM 2692 O O . PRO A 1 354 ? 4.246 -35.5 -24.109 1 93.38 354 PRO A O 1
ATOM 2695 N N . THR A 1 355 ? 3.299 -36.688 -22.484 1 80.38 355 THR A N 1
ATOM 2696 C CA . THR A 1 355 ? 3.471 -38 -23.078 1 80.38 355 THR A CA 1
ATOM 2697 C C . THR A 1 355 ? 2.244 -38.406 -23.891 1 80.38 355 THR A C 1
ATOM 2699 O O . THR A 1 355 ? 1.145 -37.906 -23.656 1 80.38 355 THR A O 1
ATOM 2702 N N . MET B 1 1 ? -14.25 42.156 13.305 1 94.62 1 MET B N 1
ATOM 2703 C CA . MET B 1 1 ? -12.836 41.844 13.492 1 94.62 1 MET B CA 1
ATOM 2704 C C . MET B 1 1 ? -12.133 41.688 12.148 1 94.62 1 MET B C 1
ATOM 2706 O O . MET B 1 1 ? -12.773 41.406 11.141 1 94.62 1 MET B O 1
ATOM 2710 N N . LYS B 1 2 ? -10.875 41.875 12.141 1 95.44 2 LYS B N 1
ATOM 2711 C CA . LYS B 1 2 ? -10.117 41.688 10.906 1 95.44 2 LYS B CA 1
ATOM 2712 C C . LYS B 1 2 ? -9.859 40.219 10.641 1 95.44 2 LYS B C 1
ATOM 2714 O O . LYS B 1 2 ? -9.578 39.469 11.57 1 95.44 2 LYS B O 1
ATOM 2719 N N . ALA B 1 3 ? -9.961 39.844 9.391 1 98.06 3 ALA B N 1
ATOM 2720 C CA . ALA B 1 3 ? -9.688 38.438 8.992 1 98.06 3 ALA B CA 1
ATOM 2721 C C . ALA B 1 3 ? -9.242 38.375 7.535 1 98.06 3 ALA B C 1
ATOM 2723 O O . ALA B 1 3 ? -9.594 39.25 6.73 1 98.06 3 ALA B O 1
ATOM 2724 N N . ALA B 1 4 ? -8.398 37.469 7.23 1 98.19 4 ALA B N 1
ATOM 2725 C CA . ALA B 1 4 ? -8.023 37.219 5.844 1 98.19 4 ALA B CA 1
ATOM 2726 C C . ALA B 1 4 ? -9.031 36.281 5.18 1 98.19 4 ALA B C 1
ATOM 2728 O O . ALA B 1 4 ? -9.039 35.062 5.453 1 98.19 4 ALA B O 1
ATOM 2729 N N . ARG B 1 5 ? -9.789 36.812 4.273 1 97.88 5 ARG B N 1
ATOM 2730 C CA . ARG B 1 5 ? -10.875 36.062 3.621 1 97.88 5 ARG B CA 1
ATOM 2731 C C . ARG B 1 5 ? -10.414 35.5 2.283 1 97.88 5 ARG B C 1
ATOM 2733 O O . ARG B 1 5 ? -9.867 36.219 1.448 1 97.88 5 ARG B O 1
ATOM 2740 N N . TYR B 1 6 ? -10.617 34.219 2.139 1 98.44 6 TYR B N 1
ATOM 2741 C CA . TYR B 1 6 ? -10.32 33.5 0.894 1 98.44 6 TYR B CA 1
ATOM 2742 C C . TYR B 1 6 ? -11.531 33.5 -0.034 1 98.44 6 TYR B C 1
ATOM 2744 O O . TYR B 1 6 ? -12.578 32.969 0.305 1 98.44 6 TYR B O 1
ATOM 2752 N N . TYR B 1 7 ? -11.367 34.062 -1.205 1 97.88 7 TYR B N 1
ATOM 2753 C CA . TYR B 1 7 ? -12.453 34.156 -2.178 1 97.88 7 TYR B CA 1
ATOM 2754 C C . TYR B 1 7 ? -12.25 33.188 -3.328 1 97.88 7 TYR B C 1
ATOM 2756 O O . TYR B 1 7 ? -13.148 32.969 -4.145 1 97.88 7 TYR B O 1
ATOM 2764 N N . GLY B 1 8 ? -11.023 32.656 -3.42 1 96.38 8 GLY B N 1
ATOM 2765 C CA . GLY B 1 8 ? -10.695 31.766 -4.523 1 96.38 8 GLY B CA 1
ATOM 2766 C C . GLY B 1 8 ? -9.266 31.922 -5.02 1 96.38 8 GLY B C 1
ATOM 2767 O O . GLY B 1 8 ? -8.398 32.406 -4.285 1 96.38 8 GLY B O 1
ATOM 2768 N N . HIS B 1 9 ? -9.039 31.594 -6.207 1 96.5 9 HIS B N 1
ATOM 2769 C CA . HIS B 1 9 ? -7.73 31.578 -6.848 1 96.5 9 HIS B CA 1
ATOM 2770 C C . HIS B 1 9 ? -7.055 32.938 -6.738 1 96.5 9 HIS B C 1
ATOM 2772 O O . HIS B 1 9 ? -7.543 33.938 -7.297 1 96.5 9 HIS B O 1
ATOM 2778 N N . HIS B 1 10 ? -5.949 32.969 -6.012 1 97.38 10 HIS B N 1
ATOM 2779 C CA . HIS B 1 10 ? -5.121 34.156 -5.848 1 97.38 10 HIS B CA 1
ATOM 2780 C C . HIS B 1 10 ? -5.941 35.312 -5.316 1 97.38 10 HIS B C 1
ATOM 2782 O O . HIS B 1 10 ? -5.715 36.469 -5.707 1 97.38 10 HIS B O 1
ATOM 2788 N N . ASN B 1 11 ? -6.91 34.969 -4.504 1 98.12 11 ASN B N 1
ATOM 2789 C CA . ASN B 1 11 ? -7.809 36.031 -4.023 1 98.12 11 ASN B CA 1
ATOM 2790 C C . ASN B 1 11 ? -8.055 35.906 -2.521 1 98.12 11 ASN B C 1
ATOM 2792 O O . ASN B 1 11 ? -9.055 35.312 -2.102 1 98.12 11 ASN B O 1
ATOM 2796 N N . ILE B 1 12 ? -7.168 36.469 -1.756 1 98.38 12 ILE B N 1
ATOM 2797 C CA . ILE B 1 12 ? -7.285 36.625 -0.311 1 98.38 12 ILE B CA 1
ATOM 2798 C C . ILE B 1 12 ? -7.301 38.125 0.045 1 98.38 12 ILE B C 1
ATOM 2800 O O . ILE B 1 12 ? -6.477 38.906 -0.452 1 98.38 12 ILE B O 1
ATOM 2804 N N . ARG B 1 13 ? -8.242 38.531 0.858 1 98 13 ARG B N 1
ATOM 2805 C CA . ARG B 1 13 ? -8.391 39.906 1.263 1 98 13 ARG B CA 1
ATOM 2806 C C . ARG B 1 13 ? -8.539 40.031 2.775 1 98 13 ARG B C 1
ATOM 2808 O O . ARG B 1 13 ? -9.273 39.25 3.395 1 98 13 ARG B O 1
ATOM 2815 N N . VAL B 1 14 ? -7.816 40.969 3.289 1 97.88 14 VAL B N 1
ATOM 2816 C CA . VAL B 1 14 ? -8.008 41.281 4.699 1 97.88 14 VAL B CA 1
ATOM 2817 C C . VAL B 1 14 ? -9.156 42.281 4.859 1 97.88 14 VAL B C 1
ATOM 2819 O O . VAL B 1 14 ? -9.094 43.375 4.34 1 97.88 14 VAL B O 1
ATOM 2822 N N . GLU B 1 15 ? -10.148 41.781 5.539 1 96.88 15 GLU B N 1
ATOM 2823 C CA . GLU B 1 15 ? -11.328 42.625 5.688 1 96.88 15 GLU B CA 1
ATOM 2824 C C . GLU B 1 15 ? -11.961 42.469 7.066 1 96.88 15 GLU B C 1
ATOM 2826 O O . GLU B 1 15 ? -11.562 41.594 7.832 1 96.88 15 GLU B O 1
ATOM 2831 N N . GLU B 1 16 ? -12.867 43.438 7.348 1 97.25 16 GLU B N 1
ATOM 2832 C CA . GLU B 1 16 ? -13.641 43.344 8.578 1 97.25 16 GLU B CA 1
ATOM 2833 C C . GLU B 1 16 ? -14.805 42.375 8.43 1 97.25 16 GLU B C 1
ATOM 2835 O O . GLU B 1 16 ? -15.586 42.469 7.48 1 97.25 16 GLU B O 1
ATOM 2840 N N . VAL B 1 17 ? -14.844 41.438 9.344 1 96.69 17 VAL B N 1
ATOM 2841 C CA . VAL B 1 17 ? -15.922 40.469 9.336 1 96.69 17 VAL B CA 1
ATOM 2842 C C . VAL B 1 17 ? -16.547 40.344 10.727 1 96.69 17 VAL B C 1
ATOM 2844 O O . VAL B 1 17 ? -15.961 40.844 11.703 1 96.69 17 VAL B O 1
ATOM 2847 N N . GLU B 1 18 ? -17.719 39.781 10.789 1 95.56 18 GLU B N 1
ATOM 2848 C CA . GLU B 1 18 ? -18.344 39.531 12.086 1 95.56 18 GLU B CA 1
ATOM 2849 C C . GLU B 1 18 ? -17.578 38.469 12.867 1 95.56 18 GLU B C 1
ATOM 2851 O O . GLU B 1 18 ? -17.094 37.469 12.289 1 95.56 18 GLU B O 1
ATOM 2856 N N . GLU B 1 19 ? -17.453 38.719 14.102 1 95.19 19 GLU B N 1
ATOM 2857 C CA . GLU B 1 19 ? -16.844 37.688 14.961 1 95.19 19 GLU B CA 1
ATOM 2858 C C . GLU B 1 19 ? -17.734 36.469 15.07 1 95.19 19 GLU B C 1
ATOM 2860 O O . GLU B 1 19 ? -18.953 36.562 15.188 1 95.19 19 GLU B O 1
ATOM 2865 N N . PRO B 1 20 ? -17.109 35.344 15.016 1 94.69 20 PRO B N 1
ATOM 2866 C CA . PRO B 1 20 ? -17.938 34.125 15.211 1 94.69 20 PRO B CA 1
ATOM 2867 C C . PRO B 1 20 ? -18.531 34.062 16.609 1 94.69 20 PRO B C 1
ATOM 2869 O O . PRO B 1 20 ? -17.875 34.438 17.594 1 94.69 20 PRO B O 1
ATOM 2872 N N . GLN B 1 21 ? -19.688 33.562 16.688 1 92.62 21 GLN B N 1
ATOM 2873 C CA . GLN B 1 21 ? -20.391 33.438 17.953 1 92.62 21 GLN B CA 1
ATOM 2874 C C . GLN B 1 21 ? -20.375 31.984 18.438 1 92.62 21 GLN B C 1
ATOM 2876 O O . GLN B 1 21 ? -20.641 31.062 17.672 1 92.62 21 GLN B O 1
ATOM 2881 N N . PRO B 1 22 ? -20.094 31.812 19.719 1 92.19 22 PRO B N 1
ATOM 2882 C CA . PRO B 1 22 ? -20.062 30.453 20.25 1 92.19 22 PRO B CA 1
ATOM 2883 C C . PRO B 1 22 ? -21.453 29.828 20.406 1 92.19 22 PRO B C 1
ATOM 2885 O O . PRO B 1 22 ? -22.406 30.531 20.734 1 92.19 22 PRO B O 1
ATOM 2888 N N . GLN B 1 23 ? -21.5 28.578 20.047 1 88.19 23 GLN B N 1
ATOM 2889 C CA . GLN B 1 23 ? -22.656 27.781 20.422 1 88.19 23 GLN B CA 1
ATOM 2890 C C . GLN B 1 23 ? -22.484 27.172 21.812 1 88.19 23 GLN B C 1
ATOM 2892 O O . GLN B 1 23 ? -21.469 27.406 22.469 1 88.19 23 GLN B O 1
ATOM 2897 N N . GLU B 1 24 ? -23.547 26.531 22.25 1 84.12 24 GLU B N 1
ATOM 2898 C CA . GLU B 1 24 ? -23.469 25.891 23.562 1 84.12 24 GLU B CA 1
ATOM 2899 C C . GLU B 1 24 ? -22.297 24.922 23.641 1 84.12 24 GLU B C 1
ATOM 2901 O O . GLU B 1 24 ? -22.094 24.109 22.734 1 84.12 24 GLU B O 1
ATOM 2906 N N . GLY B 1 25 ? -21.5 25.094 24.672 1 84.25 25 GLY B N 1
ATOM 2907 C CA . GLY B 1 25 ? -20.375 24.188 24.906 1 84.25 25 GLY B CA 1
ATOM 2908 C C . GLY B 1 25 ? -19.109 24.641 24.203 1 84.25 25 GLY B C 1
ATOM 2909 O O . GLY B 1 25 ? -18.047 24.031 24.375 1 84.25 25 GLY B O 1
ATOM 2910 N N . GLN B 1 26 ? -19.188 25.703 23.5 1 91.56 26 GLN B N 1
ATOM 2911 C CA . GLN B 1 26 ? -18.016 26.172 22.75 1 91.56 26 GLN B CA 1
ATOM 2912 C C . GLN B 1 26 ? -17.328 27.312 23.484 1 91.56 26 GLN B C 1
ATOM 2914 O O . GLN B 1 26 ? -17.938 27.969 24.344 1 91.56 26 GLN B O 1
ATOM 2919 N N . VAL B 1 27 ? -16.109 27.469 23.266 1 94.31 27 VAL B N 1
ATOM 2920 C CA . VAL B 1 27 ? -15.234 28.453 23.891 1 94.31 27 VAL B CA 1
ATOM 2921 C C . VAL B 1 27 ? -14.648 29.375 22.844 1 94.31 27 VAL B C 1
ATOM 2923 O O . VAL B 1 27 ? -14.32 28.938 21.734 1 94.31 27 VAL B O 1
ATOM 2926 N N . ILE B 1 28 ? -14.57 30.609 23.203 1 95.56 28 ILE B N 1
ATOM 2927 C CA . ILE B 1 28 ? -13.93 31.594 22.344 1 95.56 28 ILE B CA 1
ATOM 2928 C C . ILE B 1 28 ? -12.43 31.641 22.625 1 95.56 28 ILE B C 1
ATOM 2930 O O . ILE B 1 28 ? -12.016 31.703 23.781 1 95.56 28 ILE B O 1
ATOM 2934 N N . VAL B 1 29 ? -11.664 31.562 21.625 1 97.19 29 VAL B N 1
ATOM 2935 C CA . VAL B 1 29 ? -10.211 31.688 21.719 1 97.19 29 VAL B CA 1
ATOM 2936 C C . VAL B 1 29 ? -9.75 32.906 20.906 1 97.19 29 VAL B C 1
ATOM 2938 O O . VAL B 1 29 ? -10.109 33.062 19.734 1 97.19 29 VAL B O 1
ATOM 2941 N N . ASP B 1 30 ? -9.039 33.781 21.578 1 97.94 30 ASP B N 1
ATOM 2942 C CA . ASP B 1 30 ? -8.344 34.844 20.859 1 97.94 30 ASP B CA 1
ATOM 2943 C C . ASP B 1 30 ? -7.043 34.312 20.234 1 97.94 30 ASP B C 1
ATOM 2945 O O . ASP B 1 30 ? -6.109 33.969 20.953 1 97.94 30 ASP B O 1
ATOM 2949 N N . VAL B 1 31 ? -6.988 34.375 18.906 1 98.38 31 VAL B N 1
ATOM 2950 C CA . VAL B 1 31 ? -5.863 33.781 18.172 1 98.38 31 VAL B CA 1
ATOM 2951 C C . VAL B 1 31 ? -4.633 34.656 18.328 1 98.38 31 VAL B C 1
ATOM 2953 O O . VAL B 1 31 ? -4.723 35.906 18.188 1 98.38 31 VAL B O 1
ATOM 2956 N N . GLU B 1 32 ? -3.557 34.062 18.625 1 98.25 32 GLU B N 1
ATOM 2957 C CA . GLU B 1 32 ? -2.32 34.844 18.719 1 98.25 32 GLU B CA 1
ATOM 2958 C C . GLU B 1 32 ? -1.399 34.531 17.531 1 98.25 32 GLU B C 1
ATOM 2960 O O . GLU B 1 32 ? -0.758 35.469 17.016 1 98.25 32 GLU B O 1
ATOM 2965 N N . TRP B 1 33 ? -1.254 33.281 17.203 1 98.62 33 TRP B N 1
ATOM 2966 C CA . TRP B 1 33 ? -0.429 32.875 16.062 1 98.62 33 TRP B CA 1
ATOM 2967 C C . TRP B 1 33 ? -1.134 31.812 15.227 1 98.62 33 TRP B C 1
ATOM 2969 O O . TRP B 1 33 ? -1.835 30.953 15.758 1 98.62 33 TRP B O 1
ATOM 2979 N N . CYS B 1 34 ? -0.969 31.891 13.93 1 98.69 34 CYS B N 1
ATOM 2980 C CA . CYS B 1 34 ? -1.434 30.875 12.984 1 98.69 34 CYS B CA 1
ATOM 2981 C C . CYS B 1 34 ? -0.422 30.672 11.867 1 98.69 34 CYS B C 1
ATOM 2983 O O . CYS B 1 34 ? 0.022 31.641 11.242 1 98.69 34 CYS B O 1
ATOM 2985 N N . GLY B 1 35 ? -0.046 29.453 11.68 1 98.38 35 GLY B N 1
ATOM 2986 C CA . GLY B 1 35 ? 0.885 29.172 10.602 1 98.38 35 GLY B CA 1
ATOM 2987 C C . GLY B 1 35 ? 0.212 29.047 9.25 1 98.38 35 GLY B C 1
ATOM 2988 O O . GLY B 1 35 ? -0.95 28.656 9.156 1 98.38 35 GLY B O 1
ATOM 2989 N N . ILE B 1 36 ? 0.938 29.438 8.195 1 98.19 36 ILE B N 1
ATOM 2990 C CA . ILE B 1 36 ? 0.476 29.188 6.832 1 98.19 36 ILE B CA 1
ATOM 2991 C C . ILE B 1 36 ? 0.898 27.797 6.391 1 98.19 36 ILE B C 1
ATOM 2993 O O . ILE B 1 36 ? 2.09 27.484 6.371 1 98.19 36 ILE B O 1
ATOM 2997 N N . CYS B 1 37 ? -0.055 26.984 6.105 1 96.25 37 CYS B N 1
ATOM 2998 C CA . CYS B 1 37 ? 0.198 25.594 5.754 1 96.25 37 CYS B CA 1
ATOM 2999 C C . CYS B 1 37 ? 0.246 25.406 4.242 1 96.25 37 CYS B C 1
ATOM 3001 O O . CYS B 1 37 ? -0.239 26.266 3.494 1 96.25 37 CYS B O 1
ATOM 3003 N N . GLY B 1 38 ? 0.921 24.344 3.805 1 93.19 38 GLY B N 1
ATOM 3004 C CA . GLY B 1 38 ? 0.921 24 2.391 1 93.19 38 GLY B CA 1
ATOM 3005 C C . GLY B 1 38 ? -0.473 23.906 1.802 1 93.19 38 GLY B C 1
ATOM 3006 O O . GLY B 1 38 ? -0.687 24.25 0.637 1 93.19 38 GLY B O 1
ATOM 3007 N N . SER B 1 39 ? -1.421 23.438 2.547 1 93.06 39 SER B N 1
ATOM 3008 C CA . SER B 1 39 ? -2.797 23.344 2.07 1 93.06 39 SER B CA 1
ATOM 3009 C C . SER B 1 39 ? -3.387 24.719 1.804 1 93.06 39 SER B C 1
ATOM 3011 O O . SER B 1 39 ? -4.18 24.891 0.875 1 93.06 39 SER B O 1
ATOM 3013 N N . ASP B 1 40 ? -3.059 25.688 2.604 1 96.12 40 ASP B N 1
ATOM 3014 C CA . ASP B 1 40 ? -3.479 27.062 2.33 1 96.12 40 ASP B CA 1
ATOM 3015 C C . ASP B 1 40 ? -2.92 27.547 0.996 1 96.12 40 ASP B C 1
ATOM 3017 O O . ASP B 1 40 ? -3.637 28.156 0.205 1 96.12 40 ASP B O 1
ATOM 3021 N N . LEU B 1 41 ? -1.651 27.281 0.833 1 95.94 41 LEU B N 1
ATOM 3022 C CA . LEU B 1 41 ? -0.981 27.703 -0.393 1 95.94 41 LEU B CA 1
ATOM 3023 C C . LEU B 1 41 ? -1.62 27.047 -1.612 1 95.94 41 LEU B C 1
ATOM 3025 O O . LEU B 1 41 ? -1.797 27.688 -2.648 1 95.94 41 LEU B O 1
ATOM 3029 N N . HIS B 1 42 ? -1.902 25.766 -1.406 1 93.56 42 HIS B N 1
ATOM 3030 C CA . HIS B 1 42 ? -2.518 25.031 -2.506 1 93.56 42 HIS B CA 1
ATOM 3031 C C . HIS B 1 42 ? -3.852 25.656 -2.906 1 93.56 42 HIS B C 1
ATOM 3033 O O . HIS B 1 42 ? -4.113 25.859 -4.094 1 93.56 42 HIS B O 1
ATOM 3039 N N . GLU B 1 43 ? -4.688 25.938 -1.942 1 94.62 43 GLU B N 1
ATOM 3040 C CA . GLU B 1 43 ? -5.969 26.594 -2.211 1 94.62 43 GLU B CA 1
ATOM 3041 C C . GLU B 1 43 ? -5.77 27.938 -2.904 1 94.62 43 GLU B C 1
ATOM 3043 O O . GLU B 1 43 ? -6.516 28.281 -3.822 1 94.62 43 GLU B O 1
ATOM 3048 N N . TYR B 1 44 ? -4.777 28.609 -2.48 1 97.06 44 TYR B N 1
ATOM 3049 C CA . TYR B 1 44 ? -4.48 29.938 -3.031 1 97.06 44 TYR B CA 1
ATOM 3050 C C . TYR B 1 44 ? -4.027 29.828 -4.48 1 97.06 44 TYR B C 1
ATOM 3052 O O . TYR B 1 44 ? -4.438 30.625 -5.324 1 97.06 44 TYR B O 1
ATOM 3060 N N . LEU B 1 45 ? -3.271 28.828 -4.805 1 95.44 45 LEU B N 1
ATOM 3061 C CA . LEU B 1 45 ? -2.619 28.703 -6.105 1 95.44 45 LEU B CA 1
ATOM 3062 C C . LEU B 1 45 ? -3.568 28.109 -7.137 1 95.44 45 LEU B C 1
ATOM 3064 O O . LEU B 1 45 ? -3.592 28.547 -8.289 1 95.44 45 LEU B O 1
ATOM 3068 N N . ILE B 1 46 ? -4.391 27.141 -6.738 1 92.81 46 ILE B N 1
ATOM 3069 C CA . ILE B 1 46 ? -5.105 26.375 -7.762 1 92.81 46 ILE B CA 1
ATOM 3070 C C . ILE B 1 46 ? -6.602 26.656 -7.652 1 92.81 46 ILE B C 1
ATOM 3072 O O . ILE B 1 46 ? -7.367 26.328 -8.562 1 92.81 46 ILE B O 1
ATOM 3076 N N . GLY B 1 47 ? -7.016 27.234 -6.59 1 92.94 47 GLY B N 1
ATOM 3077 C CA . GLY B 1 47 ? -8.43 27.406 -6.305 1 92.94 47 GLY B CA 1
ATOM 3078 C C . GLY B 1 47 ? -8.969 26.406 -5.301 1 92.94 47 GLY B C 1
ATOM 3079 O O . GLY B 1 47 ? -8.234 25.531 -4.832 1 92.94 47 GLY B O 1
ATOM 3080 N N . PRO B 1 48 ? -10.242 26.641 -5.004 1 92.12 48 PRO B N 1
ATOM 3081 C CA . PRO B 1 48 ? -10.812 25.797 -3.959 1 92.12 48 PRO B CA 1
ATOM 3082 C C . PRO B 1 48 ? -10.844 24.312 -4.352 1 92.12 48 PRO B C 1
ATOM 3084 O O . PRO B 1 48 ? -11.367 23.969 -5.41 1 92.12 48 PRO B O 1
ATOM 3087 N N . THR B 1 49 ? -10.289 23.547 -3.498 1 87.56 49 THR B N 1
ATOM 3088 C CA . THR B 1 49 ? -10.328 22.094 -3.672 1 87.56 49 THR B CA 1
ATOM 3089 C C . THR B 1 49 ? -11.484 21.484 -2.881 1 87.56 49 THR B C 1
ATOM 3091 O O . THR B 1 49 ? -12.352 22.203 -2.385 1 87.56 49 THR B O 1
ATOM 3094 N N . ILE B 1 50 ? -11.461 20.156 -2.744 1 80.12 50 ILE B N 1
ATOM 3095 C CA . ILE B 1 50 ? -12.523 19.438 -2.061 1 80.12 50 ILE B CA 1
ATOM 3096 C C . ILE B 1 50 ? -12.469 19.719 -0.562 1 80.12 50 ILE B C 1
ATOM 3098 O O . ILE B 1 50 ? -13.406 19.422 0.173 1 80.12 50 ILE B O 1
ATOM 3102 N N . LEU B 1 51 ? -11.445 20.422 -0.127 1 84.69 51 LEU B N 1
ATOM 3103 C CA . LEU B 1 51 ? -11.258 20.672 1.298 1 84.69 51 LEU B CA 1
ATOM 3104 C C . LEU B 1 51 ? -12.039 21.891 1.742 1 84.69 51 LEU B C 1
ATOM 3106 O O . LEU B 1 51 ? -12.258 22.094 2.939 1 84.69 51 LEU B O 1
ATOM 3110 N N . LEU B 1 52 ? -12.344 22.719 0.75 1 94.19 52 LEU B N 1
ATOM 3111 C CA . LEU B 1 52 ? -13.055 23.953 1.096 1 94.19 52 LEU B CA 1
ATOM 3112 C C . LEU B 1 52 ? -14.477 23.922 0.544 1 94.19 52 LEU B C 1
ATOM 3114 O O . LEU B 1 52 ? -14.711 23.438 -0.571 1 94.19 52 LEU B O 1
ATOM 3118 N N . PRO B 1 53 ? -15.406 24.359 1.322 1 95.56 53 PRO B N 1
ATOM 3119 C CA . PRO B 1 53 ? -16.797 24.391 0.855 1 95.56 53 PRO B CA 1
ATOM 3120 C C . PRO B 1 53 ? -17.031 25.469 -0.206 1 95.56 53 PRO B C 1
ATOM 3122 O O . PRO B 1 53 ? -16.5 26.578 -0.103 1 95.56 53 PRO B O 1
ATOM 3125 N N . THR B 1 54 ? -17.719 25.141 -1.176 1 96.5 54 THR B N 1
ATOM 3126 C CA . THR B 1 54 ? -18.125 26.062 -2.23 1 96.5 54 THR B CA 1
ATOM 3127 C C . THR B 1 54 ? -19.641 26.188 -2.283 1 96.5 54 THR B C 1
ATOM 3129 O O . THR B 1 54 ? -20.359 25.484 -1.564 1 96.5 54 THR B O 1
ATOM 3132 N N . LYS B 1 55 ? -20.062 27.109 -3.115 1 95.5 55 LYS B N 1
ATOM 3133 C CA . LYS B 1 55 ? -21.5 27.281 -3.262 1 95.5 55 LYS B CA 1
ATOM 3134 C C . LYS B 1 55 ? -22.172 26 -3.736 1 95.5 55 LYS B C 1
ATOM 3136 O O . LYS B 1 55 ? -23.281 25.672 -3.307 1 95.5 55 LYS B O 1
ATOM 3141 N N . GLU B 1 56 ? -21.562 25.25 -4.602 1 94.94 56 GLU B N 1
ATOM 3142 C CA . GLU B 1 56 ? -22.094 24 -5.156 1 94.94 56 GLU B CA 1
ATOM 3143 C C . GLU B 1 56 ? -22 22.859 -4.141 1 94.94 56 GLU B C 1
ATOM 3145 O O . GLU B 1 56 ? -22.75 21.891 -4.211 1 94.94 56 GLU B O 1
ATOM 3150 N N . ARG B 1 57 ? -21 22.938 -3.217 1 92.62 57 ARG B N 1
ATOM 3151 C CA . ARG B 1 57 ? -20.75 21.938 -2.191 1 92.62 57 ARG B CA 1
ATOM 3152 C C . ARG B 1 57 ? -20.531 22.594 -0.828 1 92.62 57 ARG B C 1
ATOM 3154 O O . ARG B 1 57 ? -19.422 22.562 -0.285 1 92.62 57 ARG B O 1
ATOM 3161 N N . PRO B 1 58 ? -21.594 23.094 -0.312 1 94.38 58 PRO B N 1
ATOM 3162 C CA . PRO B 1 58 ? -21.453 23.781 0.968 1 94.38 58 PRO B CA 1
ATOM 3163 C C . PRO B 1 58 ? -21.188 22.828 2.131 1 94.38 58 PRO B C 1
ATOM 3165 O O . PRO B 1 58 ? -21.469 21.641 2.033 1 94.38 58 PRO B O 1
ATOM 3168 N N . ALA B 1 59 ? -20.609 23.391 3.184 1 92.5 59 ALA B N 1
ATOM 3169 C CA . ALA B 1 59 ? -20.5 22.641 4.422 1 92.5 59 ALA B CA 1
ATOM 3170 C C . ALA B 1 59 ? -21.875 22.328 5.016 1 92.5 59 ALA B C 1
ATOM 3172 O O . ALA B 1 59 ? -22.875 22.875 4.574 1 92.5 59 ALA B O 1
ATOM 3173 N N . ALA B 1 60 ? -21.938 21.438 5.984 1 83.38 60 ALA B N 1
ATOM 3174 C CA . ALA B 1 60 ? -23.188 21.016 6.602 1 83.38 60 ALA B CA 1
ATOM 3175 C C . ALA B 1 60 ? -23.938 22.203 7.191 1 83.38 60 ALA B C 1
ATOM 3177 O O . ALA B 1 60 ? -25.172 22.219 7.191 1 83.38 60 ALA B O 1
ATOM 3178 N N . ASN B 1 61 ? -23.281 23.203 7.613 1 86 61 ASN B N 1
ATOM 3179 C CA . ASN B 1 61 ? -23.891 24.359 8.242 1 86 61 ASN B CA 1
ATOM 3180 C C . ASN B 1 61 ? -24.203 25.453 7.227 1 86 61 ASN B C 1
ATOM 3182 O O . ASN B 1 61 ? -24.547 26.578 7.602 1 86 61 ASN B O 1
ATOM 3186 N N . GLY B 1 62 ? -23.906 25.188 5.953 1 91.88 62 GLY B N 1
ATOM 3187 C CA . GLY B 1 62 ? -24.234 26.125 4.887 1 91.88 62 GLY B CA 1
ATOM 3188 C C . GLY B 1 62 ? -23.094 27.047 4.527 1 91.88 62 GLY B C 1
ATOM 3189 O O . GLY B 1 62 ? -23.188 27.828 3.582 1 91.88 62 GLY B O 1
ATOM 3190 N N . VAL B 1 63 ? -22.062 26.938 5.184 1 94.75 63 VAL B N 1
ATOM 3191 C CA . VAL B 1 63 ? -20.906 27.797 4.98 1 94.75 63 VAL B CA 1
ATOM 3192 C C . VAL B 1 63 ? -20.266 27.469 3.633 1 94.75 63 VAL B C 1
ATOM 3194 O O . VAL B 1 63 ? -20.172 26.312 3.234 1 94.75 63 VAL B O 1
ATOM 3197 N N . HIS B 1 64 ? -19.891 28.469 2.934 1 97 64 HIS B N 1
ATOM 3198 C CA . HIS B 1 64 ? -19.109 28.359 1.706 1 97 64 HIS B CA 1
ATOM 3199 C C . HIS B 1 64 ? -18.219 29.594 1.507 1 97 64 HIS B C 1
ATOM 3201 O O . HIS B 1 64 ? -18.344 30.578 2.242 1 97 64 HIS B O 1
ATOM 3207 N N . ILE B 1 65 ? -17.328 29.516 0.636 1 97.31 65 ILE B N 1
ATOM 3208 C CA . ILE B 1 65 ? -16.422 30.609 0.35 1 97.31 65 ILE B CA 1
ATOM 3209 C C . ILE B 1 65 ? -17.219 31.891 0.072 1 97.31 65 ILE B C 1
ATOM 3211 O O . ILE B 1 65 ? -18.266 31.828 -0.572 1 97.31 65 ILE B O 1
ATOM 3215 N N . PRO B 1 66 ? -16.844 32.938 0.519 1 97.62 66 PRO B N 1
ATOM 3216 C CA . PRO B 1 66 ? -15.539 33.188 1.139 1 97.62 66 PRO B CA 1
ATOM 3217 C C . PRO B 1 66 ? -15.461 32.688 2.576 1 97.62 66 PRO B C 1
ATOM 3219 O O . PRO B 1 66 ? -16.438 32.75 3.316 1 97.62 66 PRO B O 1
ATOM 3222 N N . VAL B 1 67 ? -14.305 32.188 2.951 1 97.69 67 VAL B N 1
ATOM 3223 C CA . VAL B 1 67 ? -14.062 31.734 4.312 1 97.69 67 VAL B CA 1
ATOM 3224 C C . VAL B 1 67 ? -12.734 32.281 4.82 1 97.69 67 VAL B C 1
ATOM 3226 O O . VAL B 1 67 ? -11.906 32.75 4.031 1 97.69 67 VAL B O 1
ATOM 3229 N N . THR B 1 68 ? -12.586 32.406 6.109 1 97.94 68 THR B N 1
ATOM 3230 C CA . THR B 1 68 ? -11.305 32.719 6.719 1 97.94 68 THR B CA 1
ATOM 3231 C C . THR B 1 68 ? -10.445 31.453 6.863 1 97.94 68 THR B C 1
ATOM 3233 O O . THR B 1 68 ? -10.828 30.516 7.566 1 97.94 68 THR B O 1
ATOM 3236 N N . LEU B 1 69 ? -9.219 31.406 6.262 1 97.19 69 LEU B N 1
ATOM 3237 C CA . LEU B 1 69 ? -8.336 30.25 6.301 1 97.19 69 LEU B CA 1
ATOM 3238 C C . LEU B 1 69 ? -7.531 30.219 7.594 1 97.19 69 LEU B C 1
ATOM 3240 O O . LEU B 1 69 ? -7.758 31.031 8.492 1 97.19 69 LEU B O 1
ATOM 3244 N N . GLY B 1 70 ? -6.707 29.234 7.676 1 97.88 70 GLY B N 1
ATOM 3245 C CA . GLY B 1 70 ? -5.797 29.078 8.797 1 97.88 70 GLY B CA 1
ATOM 3246 C C . GLY B 1 70 ? -6.223 28 9.773 1 97.88 70 GLY B C 1
ATOM 3247 O O . GLY B 1 70 ? -7.219 28.141 10.484 1 97.88 70 GLY B O 1
ATOM 3248 N N . HIS B 1 71 ? -5.457 26.938 9.828 1 97.75 71 HIS B N 1
ATOM 3249 C CA . HIS B 1 71 ? -5.852 25.844 10.695 1 97.75 71 HIS B CA 1
ATOM 3250 C C . HIS B 1 71 ? -4.727 25.469 11.648 1 97.75 71 HIS B C 1
ATOM 3252 O O . HIS B 1 71 ? -4.918 24.625 12.539 1 97.75 71 HIS B O 1
ATOM 3258 N N . GLU B 1 72 ? -3.553 26.031 11.492 1 98.19 72 GLU B N 1
ATOM 3259 C CA . GLU B 1 72 ? -2.439 25.844 12.422 1 98.19 72 GLU B CA 1
ATOM 3260 C C . GLU B 1 72 ? -2.396 26.969 13.461 1 98.19 72 GLU B C 1
ATOM 3262 O O . GLU B 1 72 ? -1.552 27.859 13.383 1 98.19 72 GLU B O 1
ATOM 3267 N N . LEU B 1 73 ? -3.234 26.859 14.539 1 98.31 73 LEU B N 1
ATOM 3268 C CA . LEU B 1 73 ? -3.438 28.078 15.312 1 98.31 73 LEU B CA 1
ATOM 3269 C C . LEU B 1 73 ? -3.361 27.797 16.812 1 98.31 73 LEU B C 1
ATOM 3271 O O . LEU B 1 73 ? -3.613 26.672 17.25 1 98.31 73 LEU B O 1
ATOM 3275 N N . CYS B 1 74 ? -3 28.812 17.547 1 98.62 74 CYS B N 1
ATOM 3276 C CA . CYS B 1 74 ? -2.941 28.859 19 1 98.62 74 CYS B CA 1
ATOM 3277 C C . CYS B 1 74 ? -3.33 30.234 19.516 1 98.62 74 CYS B C 1
ATOM 3279 O O . CYS B 1 74 ? -3.436 31.188 18.734 1 98.62 74 CYS B O 1
ATOM 3281 N N . GLY B 1 75 ? -3.598 30.281 20.781 1 98.25 75 GLY B N 1
ATOM 3282 C CA . GLY B 1 75 ? -3.996 31.547 21.375 1 98.25 75 GLY B CA 1
ATOM 3283 C C . GLY B 1 75 ? -4.32 31.438 22.844 1 98.25 75 GLY B C 1
ATOM 3284 O O . GLY B 1 75 ? -3.695 30.656 23.578 1 98.25 75 GLY B O 1
ATOM 3285 N N . ARG B 1 76 ? -5.219 32.312 23.219 1 98.12 76 ARG B N 1
ATOM 3286 C CA . ARG B 1 76 ? -5.625 32.344 24.625 1 98.12 76 ARG B CA 1
ATOM 3287 C C . ARG B 1 76 ? -7.141 32.281 24.766 1 98.12 76 ARG B C 1
ATOM 3289 O O . ARG B 1 76 ? -7.871 32.875 23.969 1 98.12 76 ARG B O 1
ATOM 3296 N N . VAL B 1 77 ? -7.559 31.594 25.797 1 97.62 77 VAL B N 1
ATOM 3297 C CA . VAL B 1 77 ? -8.984 31.484 26.094 1 97.62 77 VAL B CA 1
ATOM 3298 C C . VAL B 1 77 ? -9.531 32.844 26.484 1 97.62 77 VAL B C 1
ATOM 3300 O O . VAL B 1 77 ? -8.961 33.531 27.344 1 97.62 77 VAL B O 1
ATOM 3303 N N . ARG B 1 78 ? -10.547 33.25 25.75 1 95.69 78 ARG B N 1
ATOM 3304 C CA . ARG B 1 78 ? -11.195 34.5 26.125 1 95.69 78 ARG B CA 1
ATOM 3305 C C . ARG B 1 78 ? -12.25 34.25 27.203 1 95.69 78 ARG B C 1
ATOM 3307 O O . ARG B 1 78 ? -12.266 34.969 28.219 1 95.69 78 ARG B O 1
ATOM 3314 N N . THR B 1 79 ? -13.203 33.375 26.859 1 87.25 79 THR B N 1
ATOM 3315 C CA . THR B 1 79 ? -14.297 33.062 27.766 1 87.25 79 THR B CA 1
ATOM 3316 C C . THR B 1 79 ? -14.414 31.562 28 1 87.25 79 THR B C 1
ATOM 3318 O O . THR B 1 79 ? -14.328 30.766 27.047 1 87.25 79 THR B O 1
ATOM 3321 N N . SER B 1 80 ? -14.461 31.281 29.219 1 81.88 80 SER B N 1
ATOM 3322 C CA . SER B 1 80 ? -14.633 29.875 29.547 1 81.88 80 SER B CA 1
ATOM 3323 C C . SER B 1 80 ? -16.094 29.531 29.797 1 81.88 80 SER B C 1
ATOM 3325 O O . SER B 1 80 ? -16.938 30.422 29.875 1 81.88 80 SER B O 1
ATOM 3327 N N . VAL B 1 81 ? -16.375 28.219 29.703 1 81.62 81 VAL B N 1
ATOM 3328 C CA . VAL B 1 81 ? -17.734 27.766 29.984 1 81.62 81 VAL B CA 1
ATOM 3329 C C . VAL B 1 81 ? -17.828 27.266 31.422 1 81.62 81 VAL B C 1
ATOM 3331 O O . VAL B 1 81 ? -16.812 26.922 32.031 1 81.62 81 VAL B O 1
ATOM 3334 N N . PRO B 1 82 ? -19.078 27.297 31.938 1 81.62 82 PRO B N 1
ATOM 3335 C CA . PRO B 1 82 ? -19.234 26.797 33.312 1 81.62 82 PRO B CA 1
ATOM 3336 C C . PRO B 1 82 ? -18.703 25.375 33.5 1 81.62 82 PRO B C 1
ATOM 3338 O O . PRO B 1 82 ? -18.984 24.5 32.656 1 81.62 82 PRO B O 1
ATOM 3341 N N . GLY B 1 83 ? -17.922 25.172 34.5 1 84.31 83 GLY B N 1
ATOM 3342 C CA . GLY B 1 83 ? -17.422 23.844 34.812 1 84.31 83 GLY B CA 1
ATOM 3343 C C . GLY B 1 83 ? -16.125 23.531 34.094 1 84.31 83 GLY B C 1
ATOM 3344 O O . GLY B 1 83 ? -15.531 22.469 34.312 1 84.31 83 GLY B O 1
ATOM 3345 N N . SER B 1 84 ? -15.742 24.422 33.312 1 86.5 84 SER B N 1
ATOM 3346 C CA . SER B 1 84 ? -14.508 24.203 32.562 1 86.5 84 SER B CA 1
ATOM 3347 C C . SER B 1 84 ? -13.281 24.375 33.438 1 86.5 84 SER B C 1
ATOM 3349 O O . SER B 1 84 ? -13.289 25.172 34.375 1 86.5 84 SER B O 1
ATOM 3351 N N . LYS B 1 85 ? -12.242 23.578 33.156 1 89.06 85 LYS B N 1
ATOM 3352 C CA . LYS B 1 85 ? -10.953 23.75 33.812 1 89.06 85 LYS B CA 1
ATOM 3353 C C . LYS B 1 85 ? -10.133 24.859 33.156 1 89.06 85 LYS B C 1
ATOM 3355 O O . LYS B 1 85 ? -9.141 25.328 33.719 1 89.06 85 LYS B O 1
ATOM 3360 N N . LEU B 1 86 ? -10.531 25.281 32.031 1 93.88 86 LEU B N 1
ATOM 3361 C CA . LEU B 1 86 ? -9.836 26.359 31.344 1 93.88 86 LEU B CA 1
ATOM 3362 C C . LEU B 1 86 ? -10.281 27.719 31.875 1 93.88 86 LEU B C 1
ATOM 3364 O O . LEU B 1 86 ? -11.461 27.906 32.188 1 93.88 86 LEU B O 1
ATOM 3368 N N . ARG B 1 87 ? -9.312 28.594 31.969 1 94.44 87 ARG B N 1
ATOM 3369 C CA . ARG B 1 87 ? -9.578 29.953 32.469 1 94.44 87 ARG B CA 1
ATOM 3370 C C . ARG B 1 87 ? -9.25 30.984 31.391 1 94.44 87 ARG B C 1
ATOM 3372 O O . ARG B 1 87 ? -8.398 30.75 30.531 1 94.44 87 ARG B O 1
ATOM 3379 N N . PRO B 1 88 ? -9.977 32.125 31.547 1 95.38 88 PRO B N 1
ATOM 3380 C CA . PRO B 1 88 ? -9.578 33.219 30.641 1 95.38 88 PRO B CA 1
ATOM 3381 C C . PRO B 1 88 ? -8.086 33.531 30.734 1 95.38 88 PRO B C 1
ATOM 3383 O O . PRO B 1 88 ? -7.531 33.562 31.844 1 95.38 88 PRO B O 1
ATOM 3386 N N . GLY B 1 89 ? -7.445 33.625 29.578 1 96.69 89 GLY B N 1
ATOM 3387 C CA . GLY B 1 89 ? -6.023 33.938 29.547 1 96.69 89 GLY B CA 1
ATOM 3388 C C . GLY B 1 89 ? -5.148 32.719 29.359 1 96.69 89 GLY B C 1
ATOM 3389 O O . GLY B 1 89 ? -3.969 32.812 29.016 1 96.69 89 GLY B O 1
ATOM 3390 N N . ASP B 1 90 ? -5.676 31.516 29.578 1 97.44 90 ASP B N 1
ATOM 3391 C CA . ASP B 1 90 ? -4.898 30.281 29.438 1 97.44 90 ASP B CA 1
ATOM 3392 C C . ASP B 1 90 ? -4.367 30.141 28 1 97.44 90 ASP B C 1
ATOM 3394 O O . ASP B 1 90 ? -5.113 30.312 27.047 1 97.44 90 ASP B O 1
ATOM 3398 N N . PRO B 1 91 ? -3.027 29.938 27.859 1 98.25 91 PRO B N 1
ATOM 3399 C CA . PRO B 1 91 ? -2.494 29.625 26.531 1 98.25 91 PRO B CA 1
ATOM 3400 C C . PRO B 1 91 ? -2.891 28.234 26.047 1 98.25 91 PRO B C 1
ATOM 3402 O O . PRO B 1 91 ? -2.729 27.25 26.766 1 98.25 91 PRO B O 1
ATOM 3405 N N . VAL B 1 92 ? -3.412 28.141 24.797 1 98.12 92 VAL B N 1
ATOM 3406 C CA . VAL B 1 92 ? -3.924 26.859 24.344 1 98.12 92 VAL B CA 1
ATOM 3407 C C . VAL B 1 92 ? -3.502 26.641 22.891 1 98.12 92 VAL B C 1
ATOM 3409 O O . VAL B 1 92 ? -3.402 27.578 22.109 1 98.12 92 VAL B O 1
ATOM 3412 N N . MET B 1 93 ? -3.18 25.391 22.578 1 98.19 93 MET B N 1
ATOM 3413 C CA . MET B 1 93 ? -3.172 24.891 21.203 1 98.19 93 MET B CA 1
ATOM 3414 C C . MET B 1 93 ? -4.57 24.453 20.781 1 98.19 93 MET B C 1
ATOM 3416 O O . MET B 1 93 ? -5.297 23.844 21.578 1 98.19 93 MET B O 1
ATOM 3420 N N . VAL B 1 94 ? -4.969 24.781 19.562 1 97.94 94 VAL B N 1
ATOM 3421 C CA . VAL B 1 94 ? -6.301 24.438 19.078 1 97.94 94 VAL B CA 1
ATOM 3422 C C . VAL B 1 94 ? -6.219 23.25 18.109 1 97.94 94 VAL B C 1
ATOM 3424 O O . VAL B 1 94 ? -5.484 23.297 17.125 1 97.94 94 VAL B O 1
ATOM 3427 N N . ASP B 1 95 ? -6.824 22.125 18.438 1 98 95 ASP B N 1
ATOM 3428 C CA . ASP B 1 95 ? -7.102 21.078 17.453 1 98 95 ASP B CA 1
ATOM 3429 C C . ASP B 1 95 ? -8.148 21.531 16.438 1 98 95 ASP B C 1
ATOM 3431 O O . ASP B 1 95 ? -9.328 21.688 16.781 1 98 95 ASP B O 1
ATOM 3435 N N . PRO B 1 96 ? -7.742 21.75 15.195 1 97.81 96 PRO B N 1
ATOM 3436 C CA . PRO B 1 96 ? -8.656 22.375 14.234 1 97.81 96 PRO B CA 1
ATOM 3437 C C . PRO B 1 96 ? -9.672 21.391 13.664 1 97.81 96 PRO B C 1
ATOM 3439 O O . PRO B 1 96 ? -10.57 21.781 12.914 1 97.81 96 PRO B O 1
ATOM 3442 N N . ARG B 1 97 ? -9.688 20.172 13.984 1 97.19 97 ARG B N 1
ATOM 3443 C CA . ARG B 1 97 ? -10.562 19.172 13.383 1 97.19 97 ARG B CA 1
ATOM 3444 C C . ARG B 1 97 ? -12.008 19.375 13.836 1 97.19 97 ARG B C 1
ATOM 3446 O O . ARG B 1 97 ? -12.258 19.688 14.992 1 97.19 97 ARG B O 1
ATOM 3453 N N . VAL B 1 98 ? -12.82 19.172 12.891 1 94.75 98 VAL B N 1
ATOM 3454 C CA . VAL B 1 98 ? -14.258 19.094 13.141 1 94.75 98 VAL B CA 1
ATOM 3455 C C . VAL B 1 98 ? -14.789 17.734 12.719 1 94.75 98 VAL B C 1
ATOM 3457 O O . VAL B 1 98 ? -14.781 17.391 11.539 1 94.75 98 VAL B O 1
ATOM 3460 N N . ALA B 1 99 ? -15.258 16.953 13.672 1 94.69 99 ALA B N 1
ATOM 3461 C CA . ALA B 1 99 ? -15.742 15.594 13.406 1 94.69 99 ALA B CA 1
ATOM 3462 C C . ALA B 1 99 ? -17.219 15.469 13.758 1 94.69 99 ALA B C 1
ATOM 3464 O O . ALA B 1 99 ? -17.734 16.188 14.609 1 94.69 99 ALA B O 1
ATOM 3465 N N . CYS B 1 100 ? -17.938 14.531 13.133 1 93.25 100 CYS B N 1
ATOM 3466 C CA . CYS B 1 100 ? -19.375 14.375 13.344 1 93.25 100 CYS B CA 1
ATOM 3467 C C . CYS B 1 100 ? -19.656 13.617 14.633 1 93.25 100 CYS B C 1
ATOM 3469 O O . CYS B 1 100 ? -20.75 13.711 15.18 1 93.25 100 CYS B O 1
ATOM 3471 N N . HIS B 1 101 ? -18.781 12.789 15.062 1 93.5 101 HIS B N 1
ATOM 3472 C CA . HIS B 1 101 ? -18.812 12.023 16.297 1 93.5 101 HIS B CA 1
ATOM 3473 C C . HIS B 1 101 ? -19.938 10.984 16.266 1 93.5 101 HIS B C 1
ATOM 3475 O O . HIS B 1 101 ? -20.312 10.445 17.312 1 93.5 101 HIS B O 1
ATOM 3481 N N . SER B 1 102 ? -20.5 10.727 15.07 1 94.69 102 SER B N 1
ATOM 3482 C CA . SER B 1 102 ? -21.625 9.805 14.984 1 94.69 102 SER B CA 1
ATOM 3483 C C . SER B 1 102 ? -21.359 8.695 13.969 1 94.69 102 SER B C 1
ATOM 3485 O O . SER B 1 102 ? -22.016 7.656 13.992 1 94.69 102 SER B O 1
ATOM 3487 N N . CYS B 1 103 ? -20.469 8.938 13.133 1 94.81 103 CYS B N 1
ATOM 3488 C CA . CYS B 1 103 ? -20.203 7.918 12.125 1 94.81 103 CYS B CA 1
ATOM 3489 C C . CYS B 1 103 ? -19.375 6.777 12.711 1 94.81 103 CYS B C 1
ATOM 3491 O O . CYS B 1 103 ? -18.922 6.855 13.852 1 94.81 103 CYS B O 1
ATOM 3493 N N . LEU B 1 104 ? -19.156 5.734 11.93 1 94.69 104 LEU B N 1
ATOM 3494 C CA . LEU B 1 104 ? -18.484 4.531 12.414 1 94.69 104 LEU B CA 1
ATOM 3495 C C . LEU B 1 104 ? -17.047 4.832 12.812 1 94.69 104 LEU B C 1
ATOM 3497 O O . LEU B 1 104 ? -16.609 4.484 13.922 1 94.69 104 LEU B O 1
ATOM 3501 N N . PRO B 1 105 ? -16.297 5.594 12.008 1 95.81 105 PRO B N 1
ATOM 3502 C CA . PRO B 1 105 ? -14.93 5.906 12.438 1 95.81 105 PRO B CA 1
ATOM 3503 C C . PRO B 1 105 ? -14.883 6.715 13.734 1 95.81 105 PRO B C 1
ATOM 3505 O O . PRO B 1 105 ? -14.062 6.441 14.609 1 95.81 105 PRO B O 1
ATOM 3508 N N . CYS B 1 106 ? -15.758 7.648 13.8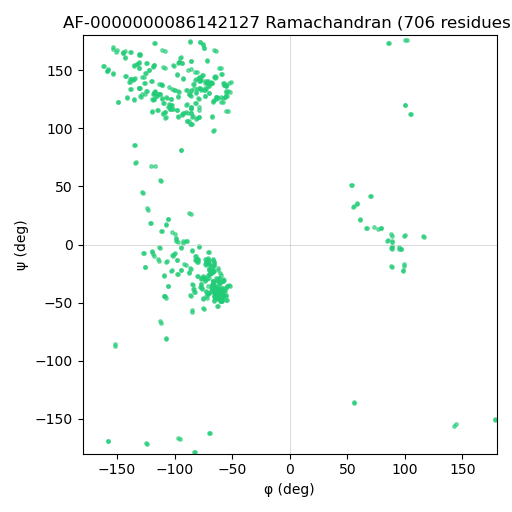75 1 95.88 106 CYS B N 1
ATOM 3509 C CA . CYS B 1 106 ? -15.781 8.461 15.086 1 95.88 106 CYS B CA 1
ATOM 3510 C C . CYS B 1 106 ? -16.078 7.602 16.312 1 95.88 106 CYS B C 1
ATOM 3512 O O . CYS B 1 106 ? -15.438 7.742 17.344 1 95.88 106 CYS B O 1
ATOM 3514 N N . LYS B 1 107 ? -16.984 6.723 16.141 1 95.5 107 LYS B N 1
ATOM 3515 C CA . LYS B 1 107 ? -17.375 5.855 17.25 1 95.5 107 LYS B CA 1
ATOM 3516 C C . LYS B 1 107 ? -16.25 4.891 17.609 1 95.5 107 LYS B C 1
ATOM 3518 O O . LYS B 1 107 ? -16.141 4.457 18.766 1 95.5 107 LYS B O 1
ATOM 3523 N N . ALA B 1 108 ? -15.406 4.625 16.656 1 94.44 108 ALA B N 1
ATOM 3524 C CA . ALA B 1 108 ? -14.297 3.691 16.859 1 94.44 108 ALA B CA 1
ATOM 3525 C C . ALA B 1 108 ? -13.062 4.414 17.375 1 94.44 108 ALA B C 1
ATOM 3527 O O . ALA B 1 108 ? -12 3.809 17.531 1 94.44 108 ALA B O 1
ATOM 3528 N N . GLY B 1 109 ? -13.117 5.672 17.625 1 94.56 109 GLY B N 1
ATOM 3529 C CA . GLY B 1 109 ? -11.977 6.449 18.078 1 94.56 109 GLY B CA 1
ATOM 3530 C C . GLY B 1 109 ? -11.023 6.82 16.953 1 94.56 109 GLY B C 1
ATOM 3531 O O . GLY B 1 109 ? -9.859 7.129 17.203 1 94.56 109 GLY B O 1
ATOM 3532 N N . GLN B 1 110 ? -11.477 6.668 15.695 1 96.06 110 GLN B N 1
ATOM 3533 C CA . GLN B 1 110 ? -10.672 6.973 14.516 1 96.06 110 GLN B CA 1
ATOM 3534 C C . GLN B 1 110 ? -11.242 8.172 13.766 1 96.06 110 GLN B C 1
ATOM 3536 O O . GLN B 1 110 ? -11.469 8.102 12.555 1 96.06 110 GLN B O 1
ATOM 3541 N N . SER B 1 111 ? -11.375 9.25 14.523 1 95 111 SER B N 1
ATOM 3542 C CA . SER B 1 111 ? -12.07 10.422 13.992 1 95 111 SER B CA 1
ATOM 3543 C C . SER B 1 111 ? -11.297 11.039 12.836 1 95 111 SER B C 1
ATOM 3545 O O . SER B 1 111 ? -11.844 11.852 12.078 1 95 111 SER B O 1
ATOM 3547 N N . TYR B 1 112 ? -9.984 10.656 12.68 1 96.56 112 TYR B N 1
ATOM 3548 C CA . TYR B 1 112 ? -9.203 11.133 11.539 1 96.56 112 TYR B CA 1
ATOM 3549 C C . TYR B 1 112 ? -9.75 10.57 10.234 1 96.56 112 TYR B C 1
ATOM 3551 O O . TYR B 1 112 ? -9.406 11.047 9.156 1 96.56 112 TYR B O 1
ATOM 3559 N N . CYS B 1 113 ? -10.656 9.539 10.336 1 96.94 113 CYS B N 1
ATOM 3560 C CA . CYS B 1 113 ? -11.32 8.969 9.172 1 96.94 113 CYS B CA 1
ATOM 3561 C C . CYS B 1 113 ? -12.789 9.375 9.133 1 96.94 113 CYS B C 1
ATOM 3563 O O . CYS B 1 113 ? -13.578 8.781 8.398 1 96.94 113 CYS B O 1
ATOM 3565 N N . CYS B 1 114 ? -13.203 10.391 9.852 1 95.88 114 CYS B N 1
ATOM 3566 C CA . CYS B 1 114 ? -14.594 10.828 9.883 1 95.88 114 CYS B CA 1
ATOM 3567 C C . CYS B 1 114 ? -15.109 11.125 8.477 1 95.88 114 CYS B C 1
ATOM 3569 O O . CYS B 1 114 ? -14.445 11.812 7.699 1 95.88 114 CYS B O 1
ATOM 3571 N N . HIS B 1 115 ? -16.344 10.672 8.164 1 91.12 115 HIS B N 1
ATOM 3572 C CA . HIS B 1 115 ? -16.938 10.844 6.844 1 91.12 115 HIS B CA 1
ATOM 3573 C C . HIS B 1 115 ? -17.281 12.305 6.582 1 91.12 115 HIS B C 1
ATOM 3575 O O . HIS B 1 115 ? -17.453 12.719 5.434 1 91.12 115 HIS B O 1
ATOM 3581 N N . LYS B 1 116 ? -17.328 13.094 7.613 1 91.94 116 LYS B N 1
ATOM 3582 C CA . LYS B 1 116 ? -17.672 14.508 7.504 1 91.94 116 LYS B CA 1
ATOM 3583 C C . LYS B 1 116 ? -16.562 15.391 8.094 1 91.94 116 LYS B C 1
ATOM 3585 O O . LYS B 1 116 ? -16.859 16.422 8.695 1 91.94 116 LYS B O 1
ATOM 3590 N N . LEU B 1 117 ? -15.422 14.898 7.961 1 93.88 117 LEU B N 1
ATOM 3591 C CA . LEU B 1 117 ? -14.297 15.609 8.562 1 93.88 117 LEU B CA 1
ATOM 3592 C C . LEU B 1 117 ? -14.172 17.016 7.984 1 93.88 117 LEU B C 1
ATOM 3594 O O . LEU B 1 117 ? -14.188 17.203 6.766 1 93.88 117 LEU B O 1
ATOM 3598 N N . GLY B 1 118 ? -14.211 18.016 8.805 1 93.62 118 GLY B N 1
ATOM 3599 C CA . GLY B 1 118 ? -13.922 19.406 8.484 1 93.62 118 GLY B CA 1
ATOM 3600 C C . GLY B 1 118 ? -12.828 20 9.352 1 93.62 118 GLY B C 1
ATOM 3601 O O . GLY B 1 118 ? -12.094 19.266 10.031 1 93.62 118 GLY B O 1
ATOM 3602 N N . TYR B 1 119 ? -12.641 21.312 9.234 1 94.88 119 TYR B N 1
ATOM 3603 C CA . TYR B 1 119 ? -11.625 21.906 10.086 1 94.88 119 TYR B CA 1
ATOM 3604 C C . TYR B 1 119 ? -11.852 23.406 10.242 1 94.88 119 TYR B C 1
ATOM 3606 O O . TYR B 1 119 ? -12.469 24.047 9.383 1 94.88 119 TYR B O 1
ATOM 3614 N N . VAL B 1 120 ? -11.461 23.906 11.398 1 96.81 120 VAL B N 1
ATOM 3615 C CA . VAL B 1 120 ? -11.352 25.344 11.609 1 96.81 120 VAL B CA 1
ATOM 3616 C C . VAL B 1 120 ? -10.414 25.953 10.57 1 96.81 120 VAL B C 1
ATOM 3618 O O . VAL B 1 120 ? -9.273 25.5 10.414 1 96.81 120 VAL B O 1
ATOM 3621 N N . GLY B 1 121 ? -10.859 26.969 9.852 1 95.75 121 GLY B N 1
ATOM 3622 C CA . GLY B 1 121 ? -10.094 27.516 8.742 1 95.75 121 GLY B CA 1
ATOM 3623 C C . GLY B 1 121 ? -10.578 27.031 7.391 1 95.75 121 GLY B C 1
ATOM 3624 O O . GLY B 1 121 ? -9.953 27.312 6.367 1 95.75 121 GLY B O 1
ATOM 3625 N N . GLY B 1 122 ? -11.703 26.328 7.402 1 94.38 122 GLY B N 1
ATOM 3626 C CA . GLY B 1 122 ? -12.359 25.812 6.215 1 94.38 122 GLY B CA 1
ATOM 3627 C C . GLY B 1 122 ? -13.867 25.672 6.379 1 94.38 122 GLY B C 1
ATOM 3628 O O . GLY B 1 122 ? -14.609 26.641 6.191 1 94.38 122 GLY B O 1
ATOM 3629 N N . SER B 1 123 ? -14.297 24.531 6.926 1 94 123 SER B N 1
ATOM 3630 C CA . SER B 1 123 ? -15.711 24.172 6.969 1 94 123 SER B CA 1
ATOM 3631 C C . SER B 1 123 ? -16.469 25 8 1 94 123 SER B C 1
ATOM 3633 O O . SER B 1 123 ? -17.703 25.031 7.992 1 94 123 SER B O 1
ATOM 3635 N N . THR B 1 124 ? -15.781 25.734 8.906 1 94.88 124 THR B N 1
ATOM 3636 C CA . THR B 1 124 ? -16.438 26.516 9.953 1 94.88 124 THR B CA 1
ATOM 3637 C C . THR B 1 124 ? -16.688 27.938 9.484 1 94.88 124 THR B C 1
ATOM 3639 O O . THR B 1 124 ? -17.453 28.672 10.117 1 94.88 124 THR B O 1
ATOM 3642 N N . GLY B 1 125 ? -16.031 28.359 8.445 1 95.31 125 GLY B N 1
ATOM 3643 C CA . GLY B 1 125 ? -16.188 29.703 7.938 1 95.31 125 GLY B CA 1
ATOM 3644 C C . GLY B 1 125 ? -15.242 30.703 8.594 1 95.31 125 GLY B C 1
ATOM 3645 O O . GLY B 1 125 ? -15.055 31.812 8.086 1 95.31 125 GLY B O 1
ATOM 3646 N N . PHE B 1 126 ? -14.719 30.359 9.703 1 97.19 126 PHE B N 1
ATOM 3647 C CA . PHE B 1 126 ? -13.711 31.156 10.391 1 97.19 126 PHE B CA 1
ATOM 3648 C C . PHE B 1 126 ? -12.461 30.312 10.656 1 97.19 126 PHE B C 1
ATOM 3650 O O . PHE B 1 126 ? -12.508 29.094 10.609 1 97.19 126 PHE B O 1
ATOM 3657 N N . GLY B 1 127 ? -11.312 31.016 10.812 1 97.88 127 GLY B N 1
ATOM 3658 C CA . GLY B 1 127 ? -10.047 30.312 11.008 1 97.88 127 GLY B CA 1
ATOM 3659 C C . GLY B 1 127 ? -8.984 31.172 11.672 1 97.88 127 GLY B C 1
ATOM 3660 O O . GLY B 1 127 ? -9.289 32.219 12.211 1 97.88 127 GLY B O 1
ATOM 3661 N N . GLY B 1 128 ? -7.852 30.656 11.641 1 98.38 128 GLY B N 1
ATOM 3662 C CA . GLY B 1 128 ? -6.75 31.25 12.383 1 98.38 128 GLY B CA 1
ATOM 3663 C C . GLY B 1 128 ? -6.238 32.531 11.773 1 98.38 128 GLY B C 1
ATOM 3664 O O . GLY B 1 128 ? -5.496 33.281 12.406 1 98.38 128 GLY B O 1
ATOM 3665 N N . PHE B 1 129 ? -6.613 32.812 10.516 1 98.69 129 PHE B N 1
ATOM 3666 C CA . PHE B 1 129 ? -6.262 34.094 9.922 1 98.69 129 PHE B CA 1
ATOM 3667 C C . PHE B 1 129 ? -7.32 35.156 10.242 1 98.69 129 PHE B C 1
ATOM 3669 O O . PHE B 1 129 ? -7.652 35.969 9.398 1 98.69 129 PHE B O 1
ATOM 3676 N N . GLY B 1 130 ? -7.973 34.969 11.312 1 98.06 130 GLY B N 1
ATOM 3677 C CA . GLY B 1 130 ? -8.844 35.906 12.016 1 98.06 130 GLY B CA 1
ATOM 3678 C C . GLY B 1 130 ? -8.555 36 13.5 1 98.06 130 GLY B C 1
ATOM 3679 O O . GLY B 1 130 ? -7.902 35.125 14.07 1 98.06 130 GLY B O 1
ATOM 3680 N N . LYS B 1 131 ? -9.047 37.031 14.133 1 97.19 131 LYS B N 1
ATOM 3681 C CA . LYS B 1 131 ? -8.68 37.344 15.508 1 97.19 131 LYS B CA 1
ATOM 3682 C C . LYS B 1 131 ? -9.281 36.312 16.484 1 97.19 131 LYS B C 1
ATOM 3684 O O . LYS B 1 131 ? -8.758 36.125 17.578 1 97.19 131 LYS B O 1
ATOM 3689 N N . THR B 1 132 ? -10.406 35.781 16.047 1 96.56 132 THR B N 1
ATOM 3690 C CA . THR B 1 132 ? -11.141 34.969 16.984 1 96.56 132 THR B CA 1
ATOM 3691 C C . THR B 1 132 ? -11.641 33.688 16.312 1 96.56 132 THR B C 1
ATOM 3693 O O . THR B 1 132 ? -12.07 33.719 15.156 1 96.56 132 THR B O 1
ATOM 3696 N N . VAL B 1 133 ? -11.586 32.562 17.109 1 97.06 133 VAL B N 1
ATOM 3697 C CA . VAL B 1 133 ? -12.242 31.328 16.688 1 97.06 133 VAL B CA 1
ATOM 3698 C C . VAL B 1 133 ? -13.102 30.781 17.828 1 97.06 133 VAL B C 1
ATOM 3700 O O . VAL B 1 133 ? -12.914 31.156 18.984 1 97.06 133 VAL B O 1
ATOM 3703 N N . VAL B 1 134 ? -14.039 30.031 17.453 1 95.81 134 VAL B N 1
ATOM 3704 C CA . VAL B 1 134 ? -14.922 29.344 18.391 1 95.81 134 VAL B CA 1
ATOM 3705 C C . VAL B 1 134 ? -14.812 27.844 18.219 1 95.81 134 VAL B C 1
ATOM 3707 O O . VAL B 1 134 ? -14.953 27.328 17.094 1 95.81 134 VAL B O 1
ATOM 3710 N N . VAL B 1 135 ? -14.5 27.109 19.312 1 95.38 135 VAL B N 1
ATOM 3711 C CA . VAL B 1 135 ? -14.305 25.656 19.219 1 95.38 135 VAL B CA 1
ATOM 3712 C C . VAL B 1 135 ? -14.859 24.984 20.469 1 95.38 135 VAL B C 1
ATOM 3714 O O . VAL B 1 135 ? -15.086 25.641 21.484 1 95.38 135 VAL B O 1
ATOM 3717 N N . ASN B 1 136 ? -15.109 23.688 20.359 1 92.81 136 ASN B N 1
ATOM 3718 C CA . ASN B 1 136 ? -15.453 22.906 21.547 1 92.81 136 ASN B CA 1
ATOM 3719 C C . ASN B 1 136 ? -14.297 22.859 22.531 1 92.81 136 ASN B C 1
ATOM 3721 O O . ASN B 1 136 ? -13.133 22.766 22.141 1 92.81 136 ASN B O 1
ATOM 3725 N N . GLU B 1 137 ? -14.602 22.875 23.766 1 93.5 137 GLU B N 1
ATOM 3726 C CA . GLU B 1 137 ? -13.57 22.859 24.797 1 93.5 137 GLU B CA 1
ATOM 3727 C C . GLU B 1 137 ? -12.625 21.672 24.609 1 93.5 137 GLU B C 1
ATOM 3729 O O . GLU B 1 137 ? -11.422 21.797 24.859 1 93.5 137 GLU B O 1
ATOM 3734 N N . LYS B 1 138 ? -13.117 20.547 24.172 1 91.25 138 LYS B N 1
ATOM 3735 C CA . LYS B 1 138 ? -12.328 19.328 24.031 1 91.25 138 LYS B CA 1
ATOM 3736 C C . LYS B 1 138 ? -11.258 19.484 22.953 1 91.25 138 LYS B C 1
ATOM 3738 O O . LYS B 1 138 ? -10.305 18.703 22.891 1 91.25 138 LYS B O 1
ATOM 3743 N N . SER B 1 139 ? -11.414 20.469 22.109 1 95.19 139 SER B N 1
ATOM 3744 C CA . SER B 1 139 ? -10.461 20.719 21.031 1 95.19 139 SER B CA 1
ATOM 3745 C C . SER B 1 139 ? -9.289 21.562 21.531 1 95.19 139 SER B C 1
ATOM 3747 O O . SER B 1 139 ? -8.352 21.828 20.766 1 95.19 139 SER B O 1
ATOM 3749 N N . LEU B 1 140 ? -9.367 22 22.734 1 96.56 140 LEU B N 1
ATOM 3750 C CA . LEU B 1 140 ? -8.328 22.875 23.281 1 96.56 140 LEU B CA 1
ATOM 3751 C C . LEU B 1 140 ? -7.348 22.078 24.141 1 96.56 140 LEU B C 1
ATOM 3753 O O . LEU B 1 140 ? -7.758 21.25 24.953 1 96.56 140 LEU B O 1
ATOM 3757 N N . HIS B 1 141 ? -6.086 22.312 23.906 1 97.69 141 HIS B N 1
ATOM 3758 C CA . HIS B 1 141 ? -5.012 21.734 24.719 1 97.69 141 HIS B CA 1
ATOM 3759 C C . HIS B 1 141 ? -4.246 22.828 25.469 1 97.69 141 HIS B C 1
ATOM 3761 O O . HIS B 1 141 ? -3.584 23.656 24.859 1 97.69 141 HIS B O 1
ATOM 3767 N N . LEU B 1 142 ? -4.352 22.766 26.766 1 97.62 142 LEU B N 1
ATOM 3768 C CA . LEU B 1 142 ? -3.605 23.703 27.578 1 97.62 142 LEU B CA 1
ATOM 3769 C C . LEU B 1 142 ? -2.104 23.5 27.422 1 97.62 142 LEU B C 1
ATOM 3771 O O . LEU B 1 142 ? -1.606 22.391 27.531 1 97.62 142 LEU B O 1
ATOM 3775 N N . LEU B 1 143 ? -1.396 24.562 27.109 1 98.19 143 LEU B N 1
ATOM 3776 C CA . LEU B 1 143 ? 0.038 24.453 26.875 1 98.19 143 LEU B CA 1
ATOM 3777 C C . LEU B 1 143 ? 0.804 24.344 28.188 1 98.19 143 LEU B C 1
ATOM 3779 O O . LEU B 1 143 ? 0.54 25.109 29.125 1 98.19 143 LEU B O 1
ATOM 3783 N N . PRO B 1 144 ? 1.709 23.438 28.234 1 97.19 144 PRO B N 1
ATOM 3784 C CA . PRO B 1 144 ? 2.646 23.484 29.359 1 97.19 144 PRO B CA 1
ATOM 3785 C C . PRO B 1 144 ? 3.467 24.766 29.391 1 97.19 144 PRO B C 1
ATOM 3787 O O . PRO B 1 144 ? 3.732 25.359 28.344 1 97.19 144 PRO B O 1
ATOM 3790 N N . PRO B 1 145 ? 3.867 25.156 30.562 1 96.69 145 PRO B N 1
ATOM 3791 C CA . PRO B 1 145 ? 4.605 26.422 30.656 1 96.69 145 PRO B CA 1
ATOM 3792 C C . PRO B 1 145 ? 5.926 26.391 29.891 1 96.69 145 PRO B C 1
ATOM 3794 O O . PRO B 1 145 ? 6.449 27.453 29.531 1 96.69 145 PRO B O 1
ATOM 3797 N N . GLU B 1 146 ? 6.445 25.188 29.609 1 97 146 GLU B N 1
ATOM 3798 C CA . GLU B 1 146 ? 7.73 25.031 28.938 1 97 146 GLU B CA 1
ATOM 3799 C C . GLU B 1 146 ? 7.633 25.422 27.469 1 97 146 GLU B C 1
ATOM 3801 O O . GLU B 1 146 ? 8.648 25.609 26.797 1 97 146 GLU B O 1
ATOM 3806 N N . ILE B 1 147 ? 6.426 25.531 26.922 1 97.81 147 ILE B N 1
ATOM 3807 C CA . ILE B 1 147 ? 6.246 25.797 25.5 1 97.81 147 ILE B CA 1
ATOM 3808 C C . ILE B 1 147 ? 5.742 27.219 25.297 1 97.81 147 ILE B C 1
ATOM 3810 O O . ILE B 1 147 ? 4.586 27.531 25.594 1 97.81 147 ILE B O 1
ATOM 3814 N N . PRO B 1 148 ? 6.641 28.031 24.781 1 97.25 148 PRO B N 1
ATOM 3815 C CA . PRO B 1 148 ? 6.121 29.359 24.438 1 97.25 148 PRO B CA 1
ATOM 3816 C C . PRO B 1 148 ? 4.973 29.297 23.422 1 97.25 148 PRO B C 1
ATOM 3818 O O . PRO B 1 148 ? 4.988 28.469 22.516 1 97.25 148 PRO B O 1
ATOM 3821 N N . LEU B 1 149 ? 4.059 30.188 23.547 1 97.56 149 LEU B N 1
ATOM 3822 C CA . LEU B 1 149 ? 2.799 30.156 22.812 1 97.56 149 LEU B CA 1
ATOM 3823 C C . LEU B 1 149 ? 3.047 30.172 21.312 1 97.56 149 LEU B C 1
ATOM 3825 O O . LEU B 1 149 ? 2.377 29.469 20.562 1 97.56 149 LEU B O 1
ATOM 3829 N N . GLU B 1 150 ? 4.031 30.953 20.844 1 96.19 150 GLU B N 1
ATOM 3830 C CA . GLU B 1 150 ? 4.273 31.078 19.406 1 96.19 150 GLU B CA 1
ATOM 3831 C C . GLU B 1 150 ? 4.605 29.719 18.781 1 96.19 150 GLU B C 1
ATOM 3833 O O . GLU B 1 150 ? 4.223 29.453 17.641 1 96.19 150 GLU B O 1
ATOM 3838 N N . TYR B 1 151 ? 5.246 28.859 19.531 1 97.62 151 TYR B N 1
ATOM 3839 C CA . TYR B 1 151 ? 5.68 27.578 18.984 1 97.62 151 TYR B CA 1
ATOM 3840 C C . TYR B 1 151 ? 4.535 26.578 18.984 1 97.62 151 TYR B C 1
ATOM 3842 O O . TYR B 1 151 ? 4.625 25.531 18.328 1 97.62 151 TYR B O 1
ATOM 3850 N N . ALA B 1 152 ? 3.406 26.891 19.625 1 97.88 152 ALA B N 1
ATOM 3851 C CA . ALA B 1 152 ? 2.248 26 19.594 1 97.88 152 ALA B CA 1
ATOM 3852 C C . ALA B 1 152 ? 1.662 25.922 18.188 1 97.88 152 ALA B C 1
ATOM 3854 O O . ALA B 1 152 ? 1.016 24.922 17.828 1 97.88 152 ALA B O 1
ATOM 3855 N N . ALA B 1 153 ? 1.929 26.953 17.359 1 96.62 153 ALA B N 1
ATOM 3856 C CA . ALA B 1 153 ? 1.358 27.031 16.016 1 96.62 153 ALA B CA 1
ATOM 3857 C C . ALA B 1 153 ? 1.905 25.922 15.125 1 96.62 153 ALA B C 1
ATOM 3859 O O . ALA B 1 153 ? 1.292 25.578 14.117 1 96.62 153 ALA B O 1
ATOM 3860 N N . ILE B 1 154 ? 3.084 25.375 15.461 1 97.88 154 ILE B N 1
ATOM 3861 C CA . ILE B 1 154 ? 3.668 24.344 14.602 1 97.88 154 ILE B CA 1
ATOM 3862 C C . ILE B 1 154 ? 3.381 22.969 15.172 1 97.88 154 ILE B C 1
ATOM 3864 O O . ILE B 1 154 ? 3.832 21.953 14.625 1 97.88 154 ILE B O 1
ATOM 3868 N N . ILE B 1 155 ? 2.592 22.891 16.234 1 98.62 155 ILE B N 1
ATOM 3869 C CA . ILE B 1 155 ? 2.297 21.594 16.859 1 98.62 155 ILE B CA 1
ATOM 3870 C C . ILE B 1 155 ? 1.443 20.75 15.898 1 98.62 155 ILE B C 1
ATOM 3872 O O . ILE B 1 155 ? 1.609 19.531 15.82 1 98.62 155 ILE B O 1
ATOM 3876 N N . GLU B 1 156 ? 0.589 21.391 15.18 1 98.31 156 GLU B N 1
ATOM 3877 C CA . GLU B 1 156 ? -0.29 20.641 14.289 1 98.31 156 GLU B CA 1
ATOM 3878 C C . GLU B 1 156 ? 0.51 19.891 13.219 1 98.31 156 GLU B C 1
ATOM 3880 O O . GLU B 1 156 ? 0.378 18.688 13.07 1 98.31 156 GLU B O 1
ATOM 3885 N N . PRO B 1 157 ? 1.394 20.562 12.461 1 98.06 157 PRO B N 1
ATOM 3886 C CA . PRO B 1 157 ? 2.17 19.812 11.477 1 98.06 157 PRO B CA 1
ATOM 3887 C C . PRO B 1 157 ? 3.062 18.75 12.109 1 98.06 157 PRO B C 1
ATOM 3889 O O . PRO B 1 157 ? 3.318 17.703 11.508 1 98.06 157 PRO B O 1
ATOM 3892 N N . LEU B 1 158 ? 3.547 19.016 13.336 1 98.81 158 LEU B N 1
ATOM 3893 C CA . LEU B 1 158 ? 4.316 18 14.047 1 98.81 158 LEU B CA 1
ATOM 3894 C C . LEU B 1 158 ? 3.438 16.812 14.422 1 98.81 158 LEU B C 1
ATOM 3896 O O . LEU B 1 158 ? 3.889 15.656 14.383 1 98.81 158 LEU B O 1
ATOM 3900 N N . ALA B 1 159 ? 2.18 17.094 14.742 1 98.75 159 ALA B N 1
ATOM 3901 C CA . ALA B 1 159 ? 1.238 16.031 15.055 1 98.75 159 ALA B CA 1
ATOM 3902 C C . ALA B 1 159 ? 0.944 15.18 13.82 1 98.75 159 ALA B C 1
ATOM 3904 O O . ALA B 1 159 ? 0.777 13.961 13.922 1 98.75 159 ALA B O 1
ATOM 3905 N N . VAL B 1 160 ? 0.89 15.812 12.688 1 98.44 160 VAL B N 1
ATOM 3906 C CA . VAL B 1 160 ? 0.632 15.117 11.438 1 98.44 160 VAL B CA 1
ATOM 3907 C C . VAL B 1 160 ? 1.718 14.07 11.195 1 98.44 160 VAL B C 1
ATOM 3909 O O . VAL B 1 160 ? 1.416 12.906 10.922 1 98.44 160 VAL B O 1
ATOM 3912 N N . VAL B 1 161 ? 2.969 14.453 11.336 1 98.75 161 VAL B N 1
ATOM 3913 C CA . VAL B 1 161 ? 4.055 13.523 11.039 1 98.75 161 VAL B CA 1
ATOM 3914 C C . VAL B 1 161 ? 4.199 12.523 12.188 1 98.75 161 VAL B C 1
ATOM 3916 O O . VAL B 1 161 ? 4.586 11.375 11.961 1 98.75 161 VAL B O 1
ATOM 3919 N N . ASN B 1 162 ? 3.846 12.938 13.438 1 98.81 162 ASN B N 1
ATOM 3920 C CA . ASN B 1 162 ? 3.793 11.977 14.539 1 98.81 162 ASN B CA 1
ATOM 3921 C C . ASN B 1 162 ? 2.807 10.844 14.242 1 98.81 162 ASN B C 1
ATOM 3923 O O . ASN B 1 162 ? 3.111 9.672 14.477 1 98.81 162 ASN B O 1
ATOM 3927 N N . HIS B 1 163 ? 1.685 11.242 13.75 1 98.69 163 HIS B N 1
ATOM 3928 C CA . HIS B 1 163 ? 0.675 10.25 13.383 1 98.69 163 HIS B CA 1
ATOM 3929 C C . HIS B 1 163 ? 1.187 9.32 12.289 1 98.69 163 HIS B C 1
ATOM 3931 O O . HIS B 1 163 ? 0.962 8.109 12.336 1 98.69 163 HIS B O 1
ATOM 3937 N N . ALA B 1 164 ? 1.854 9.852 11.297 1 98.69 164 ALA B N 1
ATOM 3938 C CA . ALA B 1 164 ? 2.428 9.047 10.227 1 98.69 164 ALA B CA 1
ATOM 3939 C C . ALA B 1 164 ? 3.408 8.016 10.773 1 98.69 164 ALA B C 1
ATOM 3941 O O . ALA B 1 164 ? 3.391 6.852 10.352 1 98.69 164 ALA B O 1
ATOM 3942 N N . ILE B 1 165 ? 4.262 8.445 11.703 1 98.75 165 ILE B N 1
ATOM 3943 C CA . ILE B 1 165 ? 5.238 7.559 12.328 1 98.75 165 ILE B CA 1
ATOM 3944 C C . ILE B 1 165 ? 4.52 6.441 13.078 1 98.75 165 ILE B C 1
ATOM 3946 O O . ILE B 1 165 ? 4.863 5.266 12.938 1 98.75 165 ILE B O 1
ATOM 3950 N N . LYS B 1 166 ? 3.461 6.773 13.75 1 98 166 LYS B N 1
ATOM 3951 C CA . LYS B 1 166 ? 2.734 5.789 14.547 1 98 166 LYS B CA 1
ATOM 3952 C C . LYS B 1 166 ? 1.994 4.797 13.656 1 98 166 LYS B C 1
ATOM 3954 O O . LYS B 1 166 ? 1.973 3.596 13.938 1 98 166 LYS B O 1
ATOM 3959 N N . ILE B 1 167 ? 1.395 5.309 12.617 1 96.75 167 ILE B N 1
ATOM 3960 C CA . ILE B 1 167 ? 0.582 4.449 11.766 1 96.75 167 ILE B CA 1
ATOM 3961 C C . ILE B 1 167 ? 1.479 3.455 11.031 1 96.75 167 ILE B C 1
ATOM 3963 O O . ILE B 1 167 ? 1.006 2.428 10.539 1 96.75 167 ILE B O 1
ATOM 3967 N N . SER B 1 168 ? 2.785 3.781 10.859 1 97.31 168 SER B N 1
ATOM 3968 C CA . SER B 1 168 ? 3.715 2.85 10.234 1 97.31 168 SER B CA 1
ATOM 3969 C C . SER B 1 168 ? 3.766 1.525 10.984 1 97.31 168 SER B C 1
ATOM 3971 O O . SER B 1 168 ? 4.117 0.492 10.414 1 97.31 168 SER B O 1
ATOM 3973 N N . GLY B 1 169 ? 3.561 1.584 12.344 1 95.88 169 GLY B N 1
ATOM 3974 C CA . GLY B 1 169 ? 3.447 0.373 13.141 1 95.88 169 GLY B CA 1
ATOM 3975 C C . GLY B 1 169 ? 4.746 -0.024 13.812 1 95.88 169 GLY B C 1
ATOM 3976 O O . GLY B 1 169 ? 4.785 -0.982 14.586 1 95.88 169 GLY B O 1
ATOM 3977 N N . PHE B 1 170 ? 5.812 0.75 13.508 1 95.75 170 PHE B N 1
ATOM 3978 C CA . PHE B 1 170 ? 7.09 0.437 14.133 1 95.75 170 PHE B CA 1
ATOM 3979 C C . PHE B 1 170 ? 7.129 0.947 15.57 1 95.75 170 PHE B C 1
ATOM 3981 O O . PHE B 1 170 ? 6.703 2.07 15.844 1 95.75 170 PHE B O 1
ATOM 3988 N N . GLY B 1 171 ? 7.59 0.178 16.531 1 91 171 GLY B N 1
ATOM 3989 C CA . GLY B 1 171 ? 7.652 0.577 17.938 1 91 171 GLY B CA 1
ATOM 3990 C C . GLY B 1 171 ? 9.023 1.083 18.344 1 91 171 GLY B C 1
ATOM 3991 O O . GLY B 1 171 ? 9.148 1.794 19.344 1 91 171 GLY B O 1
ATOM 3992 N N . GLU B 1 172 ? 10.008 0.659 17.672 1 96.62 172 GLU B N 1
ATOM 3993 C CA . GLU B 1 172 ? 11.383 1.055 17.938 1 96.62 172 GLU B CA 1
ATOM 3994 C C . GLU B 1 172 ? 12.062 1.602 16.688 1 96.62 172 GLU B C 1
ATOM 3996 O O . GLU B 1 172 ? 11.875 1.065 15.586 1 96.62 172 GLU B O 1
ATOM 4001 N N . TRP B 1 173 ? 12.789 2.621 16.906 1 98.06 173 TRP B N 1
ATOM 4002 C CA . TRP B 1 173 ? 13.289 3.326 15.727 1 98.06 173 TRP B CA 1
ATOM 4003 C C . TRP B 1 173 ? 14.812 3.322 15.688 1 98.06 173 TRP B C 1
ATOM 4005 O O . TRP B 1 173 ? 15.414 3.637 14.656 1 98.06 173 TRP B O 1
ATOM 4015 N N . ARG B 1 174 ? 15.438 2.822 16.844 1 97.06 174 ARG B N 1
ATOM 4016 C CA . ARG B 1 174 ? 16.891 2.793 16.875 1 97.06 174 ARG B CA 1
ATOM 4017 C C . ARG B 1 174 ? 17.438 1.836 15.812 1 97.06 174 ARG B C 1
ATOM 4019 O O . ARG B 1 174 ? 16.953 0.711 15.68 1 97.06 174 ARG B O 1
ATOM 4026 N N . ASP B 1 175 ? 18.297 2.318 14.969 1 96.06 175 ASP B N 1
ATOM 4027 C CA . ASP B 1 175 ? 19.078 1.543 14 1 96.06 175 ASP B CA 1
ATOM 4028 C C . ASP B 1 175 ? 18.188 1.066 12.852 1 96.06 175 ASP B C 1
ATOM 4030 O O . ASP B 1 175 ? 18.547 0.116 12.148 1 96.06 175 ASP B O 1
ATOM 4034 N N . ARG B 1 176 ? 17.016 1.63 12.719 1 97.94 176 ARG B N 1
ATOM 4035 C CA . ARG B 1 176 ? 16.203 1.382 11.531 1 97.94 176 ARG B CA 1
ATOM 4036 C C . ARG B 1 176 ? 16.625 2.293 10.383 1 97.94 176 ARG B C 1
ATOM 4038 O O . ARG B 1 176 ? 16.844 3.49 10.578 1 97.94 176 ARG B O 1
ATOM 4045 N N . ASP B 1 177 ? 16.75 1.723 9.211 1 98.62 177 ASP B N 1
ATOM 4046 C CA . ASP B 1 177 ? 17.109 2.502 8.023 1 98.62 177 ASP B CA 1
ATOM 4047 C C . ASP B 1 177 ? 15.883 3.207 7.445 1 98.62 177 ASP B C 1
ATOM 4049 O O . ASP B 1 177 ? 15.031 2.572 6.816 1 98.62 177 ASP B O 1
ATOM 4053 N N . VAL B 1 178 ? 15.844 4.512 7.625 1 98.94 178 VAL B N 1
ATOM 4054 C CA . VAL B 1 178 ? 14.688 5.305 7.215 1 98.94 178 VAL B CA 1
ATOM 4055 C C . VAL B 1 178 ? 15.086 6.23 6.066 1 98.94 178 VAL B C 1
ATOM 4057 O O . VAL B 1 178 ? 16.141 6.875 6.109 1 98.94 178 VAL B O 1
ATOM 4060 N N . LEU B 1 179 ? 14.32 6.227 4.992 1 98.94 179 LEU B N 1
ATOM 4061 C CA . LEU B 1 179 ? 14.461 7.199 3.914 1 98.94 179 LEU B CA 1
ATOM 4062 C C . LEU B 1 179 ? 13.281 8.164 3.895 1 98.94 179 LEU B C 1
ATOM 4064 O O . LEU B 1 179 ? 12.125 7.738 3.857 1 98.94 179 LEU B O 1
ATOM 4068 N N . VAL B 1 180 ? 13.508 9.414 4.016 1 98.94 180 VAL B N 1
ATOM 4069 C CA . VAL B 1 180 ? 12.508 10.461 3.846 1 98.94 180 VAL B CA 1
ATOM 4070 C C . VAL B 1 180 ? 12.672 11.125 2.482 1 98.94 180 VAL B C 1
ATOM 4072 O O . VAL B 1 180 ? 13.742 11.664 2.174 1 98.94 180 VAL B O 1
ATOM 4075 N N . VAL B 1 181 ? 11.641 11.047 1.701 1 98.81 181 VAL B N 1
ATOM 4076 C CA . VAL B 1 181 ? 11.641 11.672 0.383 1 98.81 181 VAL B CA 1
ATOM 4077 C C . VAL B 1 181 ? 11.031 13.07 0.47 1 98.81 181 VAL B C 1
ATOM 4079 O O . VAL B 1 181 ? 9.82 13.219 0.659 1 98.81 181 VAL B O 1
ATOM 4082 N N . GLY B 1 182 ? 11.859 14.086 0.274 1 98.06 182 GLY B N 1
ATOM 4083 C CA . GLY B 1 182 ? 11.445 15.469 0.448 1 98.06 182 GLY B CA 1
ATOM 4084 C C . GLY B 1 182 ? 11.883 16.062 1.776 1 98.06 182 GLY B C 1
ATOM 4085 O O . GLY B 1 182 ? 11.5 15.562 2.838 1 98.06 182 GLY B O 1
ATOM 4086 N N . GLY B 1 183 ? 12.656 17.094 1.688 1 97 183 GLY B N 1
ATOM 4087 C CA . GLY B 1 183 ? 13.133 17.766 2.887 1 97 183 GLY B CA 1
ATOM 4088 C C . GLY B 1 183 ? 12.445 19.094 3.137 1 97 183 GLY B C 1
ATOM 4089 O O . GLY B 1 183 ? 13.016 19.984 3.773 1 97 183 GLY B O 1
ATOM 4090 N N . GLY B 1 184 ? 11.242 19.25 2.549 1 95.31 184 GLY B N 1
ATOM 4091 C CA . GLY B 1 184 ? 10.461 20.453 2.807 1 95.31 184 GLY B CA 1
ATOM 4092 C C . GLY B 1 184 ? 9.914 20.516 4.223 1 95.31 184 GLY B C 1
ATOM 4093 O O . GLY B 1 184 ? 10.406 19.812 5.113 1 95.31 184 GLY B O 1
ATOM 4094 N N . PRO B 1 185 ? 8.914 21.375 4.426 1 95.25 185 PRO B N 1
ATOM 4095 C CA . PRO B 1 185 ? 8.398 21.594 5.777 1 95.25 185 PRO B CA 1
ATOM 4096 C C . PRO B 1 185 ? 7.965 20.297 6.461 1 95.25 185 PRO B C 1
ATOM 4098 O O . PRO B 1 185 ? 8.352 20.047 7.605 1 95.25 185 PRO B O 1
ATOM 4101 N N . ILE B 1 186 ? 7.223 19.469 5.812 1 97.31 186 ILE B N 1
ATOM 4102 C CA . ILE B 1 186 ? 6.719 18.234 6.395 1 97.31 186 ILE B CA 1
ATOM 4103 C C . ILE B 1 186 ? 7.871 17.25 6.57 1 97.31 186 ILE B C 1
ATOM 4105 O O . ILE B 1 186 ? 7.965 16.578 7.602 1 97.31 186 ILE B O 1
ATOM 4109 N N . GLY B 1 187 ? 8.742 17.172 5.559 1 98.31 187 GLY B N 1
ATOM 4110 C CA . GLY B 1 187 ? 9.906 16.312 5.676 1 98.31 187 GLY B CA 1
ATOM 4111 C C . GLY B 1 187 ? 10.812 16.688 6.836 1 98.31 187 GLY B C 1
ATOM 4112 O O . GLY B 1 187 ? 11.297 15.812 7.559 1 98.31 187 GLY B O 1
ATOM 4113 N N . PHE B 1 188 ? 11.055 17.969 7.004 1 98.38 188 PHE B N 1
ATOM 4114 C CA . PHE B 1 188 ? 11.883 18.438 8.109 1 98.38 188 PHE B CA 1
ATOM 4115 C C . PHE B 1 188 ? 11.203 18.156 9.445 1 98.38 188 PHE B C 1
ATOM 4117 O O . PHE B 1 188 ? 11.844 17.656 10.375 1 98.38 188 PHE B O 1
ATOM 4124 N N . ALA B 1 189 ? 9.914 18.422 9.539 1 98.69 189 ALA B N 1
ATOM 4125 C CA . ALA B 1 189 ? 9.164 18.109 10.75 1 98.69 189 ALA B CA 1
ATOM 4126 C C . ALA B 1 189 ? 9.242 16.625 11.086 1 98.69 189 ALA B C 1
ATOM 4128 O O . ALA B 1 189 ? 9.461 16.25 12.234 1 98.69 189 ALA B O 1
ATOM 4129 N N . LEU B 1 190 ? 9.078 15.789 10.094 1 98.88 190 LEU B N 1
ATOM 4130 C CA . LEU B 1 190 ? 9.141 14.344 10.273 1 98.88 190 LEU B CA 1
ATOM 4131 C C . LEU B 1 190 ? 10.508 13.914 10.797 1 98.88 190 LEU B C 1
ATOM 4133 O O . LEU B 1 190 ? 10.602 13.102 11.719 1 98.88 190 LEU B O 1
ATOM 4137 N N . LEU B 1 191 ? 11.539 14.484 10.195 1 98.88 191 LEU B N 1
ATOM 4138 C CA . LEU B 1 191 ? 12.906 14.195 10.625 1 98.88 191 LEU B CA 1
ATOM 4139 C C . LEU B 1 191 ? 13.086 14.516 12.109 1 98.88 191 LEU B C 1
ATOM 4141 O O . LEU B 1 191 ? 13.641 13.703 12.859 1 98.88 191 LEU B O 1
ATOM 4145 N N . LEU B 1 192 ? 12.586 15.641 12.531 1 98.81 192 LEU B N 1
ATOM 4146 C CA . LEU B 1 192 ? 12.742 16.062 13.922 1 98.81 192 LEU B CA 1
ATOM 4147 C C . LEU B 1 192 ? 12.016 15.109 14.867 1 98.81 192 LEU B C 1
ATOM 4149 O O . LEU B 1 192 ? 12.562 14.727 15.906 1 98.81 192 LEU B O 1
ATOM 4153 N N . VAL B 1 193 ? 10.789 14.719 14.508 1 98.88 193 VAL B N 1
ATOM 4154 C CA . VAL B 1 193 ? 10.031 13.828 15.375 1 98.88 193 VAL B CA 1
ATOM 4155 C C . VAL B 1 193 ? 10.68 12.438 15.375 1 98.88 193 VAL B C 1
ATOM 4157 O O . VAL B 1 193 ? 10.758 11.781 16.422 1 98.88 193 VAL B O 1
ATOM 4160 N N . LEU B 1 194 ? 11.141 11.945 14.203 1 98.88 194 LEU B N 1
ATOM 4161 C CA . LEU B 1 194 ? 11.852 10.672 14.141 1 98.88 194 LEU B CA 1
ATOM 4162 C C . LEU B 1 194 ? 13.047 10.672 15.078 1 98.88 194 LEU B C 1
ATOM 4164 O O . LEU B 1 194 ? 13.258 9.711 15.828 1 98.88 194 LEU B O 1
ATOM 4168 N N . LYS B 1 195 ? 13.812 11.773 15.078 1 98.62 195 LYS B N 1
ATOM 4169 C CA . LYS B 1 195 ? 14.953 11.891 15.984 1 98.62 195 LYS B CA 1
ATOM 4170 C C . LYS B 1 195 ? 14.508 11.875 17.438 1 98.62 195 LYS B C 1
ATOM 4172 O O . LYS B 1 195 ? 15.133 11.219 18.281 1 98.62 195 LYS B O 1
ATOM 4177 N N . ALA B 1 196 ? 13.477 12.523 17.703 1 98.62 196 ALA B N 1
ATOM 4178 C CA . ALA B 1 196 ? 12.969 12.625 19.062 1 98.62 196 ALA B CA 1
ATOM 4179 C C . ALA B 1 196 ? 12.555 11.258 19.609 1 98.62 196 ALA B C 1
ATOM 4181 O O . ALA B 1 196 ? 12.648 11.008 20.812 1 98.62 196 ALA B O 1
ATOM 4182 N N . VAL B 1 197 ? 12.125 10.367 18.719 1 98.12 197 VAL B N 1
ATOM 4183 C CA . VAL B 1 197 ? 11.672 9.062 19.188 1 98.12 197 VAL B CA 1
ATOM 4184 C C . VAL B 1 197 ? 12.797 8.039 19.047 1 98.12 197 VAL B C 1
ATOM 4186 O O . VAL B 1 197 ? 12.578 6.836 19.234 1 98.12 197 VAL B O 1
ATOM 4189 N N . GLY B 1 198 ? 13.977 8.438 18.594 1 98 198 GLY B N 1
ATOM 4190 C CA . GLY B 1 198 ? 15.148 7.602 18.75 1 98 198 GLY B CA 1
ATOM 4191 C C . GLY B 1 198 ? 15.742 7.137 17.438 1 98 198 GLY B C 1
ATOM 4192 O O . GLY B 1 198 ? 16.688 6.352 17.406 1 98 198 GLY B O 1
ATOM 4193 N N . ALA B 1 199 ? 15.242 7.633 16.328 1 98.5 199 ALA B N 1
ATOM 4194 C CA . ALA B 1 199 ? 15.797 7.238 15.039 1 98.5 199 ALA B CA 1
ATOM 4195 C C . ALA B 1 199 ? 17.156 7.883 14.812 1 98.5 199 ALA B C 1
ATOM 4197 O O . ALA B 1 199 ? 17.297 9.109 14.891 1 98.5 199 ALA B O 1
ATOM 4198 N N . ASN B 1 200 ? 18.141 7.07 14.484 1 97.81 200 ASN B N 1
ATOM 4199 C CA . ASN B 1 200 ? 19.484 7.621 14.312 1 97.81 200 ASN B CA 1
ATOM 4200 C C . ASN B 1 200 ? 20 7.391 12.898 1 97.81 200 ASN B C 1
ATOM 4202 O O . ASN B 1 200 ? 21.094 7.855 12.547 1 97.81 200 ASN B O 1
ATOM 4206 N N . ARG B 1 201 ? 19.297 6.637 12.047 1 98.5 201 ARG B N 1
ATOM 4207 C CA . ARG B 1 201 ? 19.688 6.387 10.656 1 98.5 201 ARG B CA 1
ATOM 4208 C C . ARG B 1 201 ? 18.609 6.883 9.695 1 98.5 201 ARG B C 1
ATOM 4210 O O . ARG B 1 201 ? 18 6.094 8.977 1 98.5 201 ARG B O 1
ATOM 4217 N N . VAL B 1 202 ? 18.438 8.195 9.641 1 98.88 202 VAL B N 1
ATOM 4218 C CA . VAL B 1 202 ? 17.438 8.812 8.773 1 98.88 202 VAL B CA 1
ATOM 4219 C C . VAL B 1 202 ? 18.125 9.516 7.605 1 98.88 202 VAL B C 1
ATOM 4221 O O . VAL B 1 202 ? 18.859 10.484 7.801 1 98.88 202 VAL B O 1
ATOM 4224 N N . ILE B 1 203 ? 17.891 9 6.395 1 98.94 203 ILE B N 1
ATOM 4225 C CA . ILE B 1 203 ? 18.422 9.562 5.152 1 98.94 203 ILE B CA 1
ATOM 4226 C C . ILE B 1 203 ? 17.359 10.453 4.504 1 98.94 203 ILE B C 1
ATOM 4228 O O . ILE B 1 203 ? 16.203 10.07 4.395 1 98.94 203 ILE B O 1
ATOM 4232 N N . ILE B 1 204 ? 17.719 11.656 4.09 1 98.88 204 ILE B N 1
ATOM 4233 C CA . ILE B 1 204 ? 16.797 12.57 3.426 1 98.88 204 ILE B CA 1
ATOM 4234 C C . ILE B 1 204 ? 17.188 12.727 1.959 1 98.88 204 ILE B C 1
ATOM 4236 O O . ILE B 1 204 ? 18.359 12.992 1.647 1 98.88 204 ILE B O 1
ATOM 4240 N N . SER B 1 205 ? 16.297 12.508 1.089 1 98.88 205 SER B N 1
ATOM 4241 C CA . SER B 1 205 ? 16.438 12.852 -0.322 1 98.88 205 SER B CA 1
ATOM 4242 C C . SER B 1 205 ? 15.758 14.18 -0.642 1 98.88 205 SER B C 1
ATOM 4244 O O . SER B 1 205 ? 14.539 14.297 -0.521 1 98.88 205 SER B O 1
ATOM 4246 N N . GLU B 1 206 ? 16.516 15.172 -1.04 1 98.44 206 GLU B N 1
ATOM 4247 C CA . GLU B 1 206 ? 16.031 16.531 -1.255 1 98.44 206 GLU B CA 1
ATOM 4248 C C . GLU B 1 206 ? 16.812 17.234 -2.357 1 98.44 206 GLU B C 1
ATOM 4250 O O . GLU B 1 206 ? 18.047 17.359 -2.271 1 98.44 206 GLU B O 1
ATOM 4255 N N . PRO B 1 207 ? 16.078 17.703 -3.422 1 97.44 207 PRO B N 1
ATOM 4256 C CA . PRO B 1 207 ? 16.797 18.266 -4.578 1 97.44 207 PRO B CA 1
ATOM 4257 C C . PRO B 1 207 ? 17.344 19.656 -4.312 1 97.44 207 PRO B C 1
ATOM 4259 O O . PRO B 1 207 ? 18.328 20.062 -4.938 1 97.44 207 PRO B O 1
ATOM 4262 N N . THR B 1 208 ? 16.75 20.453 -3.473 1 96.88 208 THR B N 1
ATOM 4263 C CA . THR B 1 208 ? 17.109 21.859 -3.297 1 96.88 208 THR B CA 1
ATOM 4264 C C . THR B 1 208 ? 18.25 22 -2.295 1 96.88 208 THR B C 1
ATOM 4266 O O . THR B 1 208 ? 18.156 21.531 -1.16 1 96.88 208 THR B O 1
ATOM 4269 N N . ALA B 1 209 ? 19.219 22.766 -2.66 1 97.06 209 ALA B N 1
ATOM 4270 C CA . ALA B 1 209 ? 20.406 22.906 -1.841 1 97.06 209 ALA B CA 1
ATOM 4271 C C . ALA B 1 209 ? 20.094 23.578 -0.503 1 97.06 209 ALA B C 1
ATOM 4273 O O . ALA B 1 209 ? 20.578 23.141 0.543 1 97.06 209 ALA B O 1
ATOM 4274 N N . ALA B 1 210 ? 19.312 24.609 -0.564 1 96 210 ALA B N 1
ATOM 4275 C CA . ALA B 1 210 ? 18.969 25.328 0.655 1 96 210 ALA B CA 1
ATOM 4276 C C . ALA B 1 210 ? 18.25 24.422 1.646 1 96 210 ALA B C 1
ATOM 4278 O O . ALA B 1 210 ? 18.547 24.438 2.844 1 96 210 ALA B O 1
ATOM 4279 N N . ARG B 1 211 ? 17.406 23.594 1.209 1 96.44 211 ARG B N 1
ATOM 4280 C CA . ARG B 1 211 ? 16.672 22.672 2.066 1 96.44 211 ARG B CA 1
ATOM 4281 C C . ARG B 1 211 ? 17.562 21.547 2.576 1 96.44 211 ARG B C 1
ATOM 4283 O O . ARG B 1 211 ? 17.438 21.125 3.725 1 96.44 211 ARG B O 1
ATOM 4290 N N . ARG B 1 212 ? 18.422 21.047 1.703 1 97.81 212 ARG B N 1
ATOM 4291 C CA . ARG B 1 212 ? 19.375 20.047 2.162 1 97.81 212 ARG B CA 1
ATOM 4292 C C . ARG B 1 212 ? 20.203 20.594 3.324 1 97.81 212 ARG B C 1
ATOM 4294 O O . ARG B 1 212 ? 20.438 19.875 4.305 1 97.81 212 ARG B O 1
ATOM 4301 N N . ALA B 1 213 ? 20.578 21.812 3.236 1 96.94 213 ALA B N 1
ATOM 4302 C CA . ALA B 1 213 ? 21.375 22.438 4.289 1 96.94 213 ALA B CA 1
ATOM 4303 C C . ALA B 1 213 ? 20.578 22.547 5.586 1 96.94 213 ALA B C 1
ATOM 4305 O O . ALA B 1 213 ? 21.125 22.375 6.676 1 96.94 213 ALA B O 1
ATOM 4306 N N . GLN B 1 214 ? 19.328 22.812 5.438 1 95.06 214 GLN B N 1
ATOM 4307 C CA . GLN B 1 214 ? 18.453 23 6.586 1 95.06 214 GLN B CA 1
ATOM 4308 C C . GLN B 1 214 ? 18.297 21.719 7.387 1 95.06 214 GLN B C 1
ATOM 4310 O O . GLN B 1 214 ? 18.156 21.75 8.609 1 95.06 214 GLN B O 1
ATOM 4315 N N . VAL B 1 215 ? 18.344 20.562 6.715 1 97.12 215 VAL B N 1
ATOM 4316 C CA . VAL B 1 215 ? 18.047 19.312 7.387 1 97.12 215 VAL B CA 1
ATOM 4317 C C . VAL B 1 215 ? 19.344 18.578 7.715 1 97.12 215 VAL B C 1
ATOM 4319 O O . VAL B 1 215 ? 19.344 17.609 8.492 1 97.12 215 VAL B O 1
ATOM 4322 N N . ALA B 1 216 ? 20.469 19 7.23 1 97.75 216 ALA B N 1
ATOM 4323 C CA . ALA B 1 216 ? 21.734 18.281 7.242 1 97.75 216 ALA B CA 1
ATOM 4324 C C . ALA B 1 216 ? 22.188 18 8.672 1 97.75 216 ALA B C 1
ATOM 4326 O O . ALA B 1 216 ? 22.75 16.938 8.953 1 97.75 216 ALA B O 1
ATOM 4327 N N . ASP B 1 217 ? 21.922 18.875 9.594 1 96.31 217 ASP B N 1
ATOM 4328 C CA . ASP B 1 217 ? 22.391 18.75 10.969 1 96.31 217 ASP B CA 1
ATOM 4329 C C . ASP B 1 217 ? 21.625 17.656 11.711 1 96.31 217 ASP B C 1
ATOM 4331 O O . ASP B 1 217 ? 22.062 17.203 12.773 1 96.31 217 ASP B O 1
ATOM 4335 N N . PHE B 1 218 ? 20.531 17.297 11.18 1 97.94 218 PHE B N 1
ATOM 4336 C CA . PHE B 1 218 ? 19.656 16.359 11.906 1 97.94 218 PHE B CA 1
ATOM 4337 C C . PHE B 1 218 ? 19.656 14.992 11.242 1 97.94 218 PHE B C 1
ATOM 4339 O O . PHE B 1 218 ? 19.375 13.984 11.891 1 97.94 218 PHE B O 1
ATOM 4346 N N . ALA B 1 219 ? 19.906 14.914 9.969 1 98.62 219 ALA B N 1
ATOM 4347 C CA . ALA B 1 219 ? 19.859 13.672 9.203 1 98.62 219 ALA B CA 1
ATOM 4348 C C . ALA B 1 219 ? 21.172 12.914 9.273 1 98.62 219 ALA B C 1
ATOM 4350 O O . ALA B 1 219 ? 22.234 13.523 9.453 1 98.62 219 ALA B O 1
ATOM 4351 N N . SER B 1 220 ? 21.172 11.609 9.164 1 98.62 220 SER B N 1
ATOM 4352 C CA . SER B 1 220 ? 22.391 10.82 9.094 1 98.62 220 SER B CA 1
ATOM 4353 C C . SER B 1 220 ? 23.078 10.992 7.746 1 98.62 220 SER B C 1
ATOM 4355 O O . SER B 1 220 ? 24.312 10.852 7.645 1 98.62 220 SER B O 1
ATOM 4357 N N . ALA B 1 221 ? 22.266 11.266 6.723 1 98.69 221 ALA B N 1
ATOM 4358 C CA . ALA B 1 221 ? 22.766 11.57 5.383 1 98.69 221 ALA B CA 1
ATOM 4359 C C . ALA B 1 221 ? 21.734 12.344 4.57 1 98.69 221 ALA B C 1
ATOM 4361 O O . ALA B 1 221 ? 20.531 12.242 4.828 1 98.69 221 ALA B O 1
ATOM 4362 N N . VAL B 1 222 ? 22.188 13.148 3.678 1 98.75 222 VAL B N 1
ATOM 4363 C CA . VAL B 1 222 ? 21.344 13.891 2.748 1 98.75 222 VAL B CA 1
ATOM 4364 C C . VAL B 1 222 ? 21.766 13.594 1.312 1 98.75 222 VAL B C 1
ATOM 4366 O O . VAL B 1 222 ? 22.969 13.555 1.007 1 98.75 222 VAL B O 1
ATOM 4369 N N . ILE B 1 223 ? 20.797 13.289 0.45 1 98.88 223 ILE B N 1
ATOM 4370 C CA . ILE B 1 223 ? 21.062 12.93 -0.938 1 98.88 223 ILE B CA 1
ATOM 4371 C C . ILE B 1 223 ? 20.438 13.953 -1.871 1 98.88 223 ILE B C 1
ATOM 4373 O O . ILE B 1 223 ? 19.281 14.352 -1.674 1 98.88 223 ILE B O 1
ATOM 4377 N N . ASP B 1 224 ? 21.188 14.461 -2.869 1 98.69 224 ASP B N 1
ATOM 4378 C CA . ASP B 1 224 ? 20.656 15.227 -3.988 1 98.69 224 ASP B CA 1
ATOM 4379 C C . ASP B 1 224 ? 20.172 14.305 -5.105 1 98.69 224 ASP B C 1
ATOM 4381 O O . ASP B 1 224 ? 20.969 13.812 -5.902 1 98.69 224 ASP B O 1
ATOM 4385 N N . PRO B 1 225 ? 18.859 14.133 -5.219 1 98.31 225 PRO B N 1
ATOM 4386 C CA . PRO B 1 225 ? 18.359 13.148 -6.18 1 98.31 225 PRO B CA 1
ATOM 4387 C C . PRO B 1 225 ? 18.547 13.586 -7.629 1 98.31 225 PRO B C 1
ATOM 4389 O O . PRO B 1 225 ? 18.328 12.797 -8.547 1 98.31 225 PRO B O 1
ATOM 4392 N N . ILE B 1 226 ? 18.891 14.828 -7.816 1 97.44 226 ILE B N 1
ATOM 4393 C CA . ILE B 1 226 ? 19.141 15.328 -9.164 1 97.44 226 ILE B CA 1
ATOM 4394 C C . ILE B 1 226 ? 20.531 14.875 -9.617 1 97.44 226 ILE B C 1
ATOM 4396 O O . ILE B 1 226 ? 20.719 14.492 -10.781 1 97.44 226 ILE B O 1
ATOM 4400 N N . GLN B 1 227 ? 21.469 14.844 -8.734 1 97.62 227 GLN B N 1
ATOM 4401 C CA . GLN B 1 227 ? 22.875 14.586 -9.086 1 97.62 227 GLN B CA 1
ATOM 4402 C C . GLN B 1 227 ? 23.266 13.148 -8.75 1 97.62 227 GLN B C 1
ATOM 4404 O O . GLN B 1 227 ? 24.266 12.641 -9.25 1 97.62 227 GLN B O 1
ATOM 4409 N N . GLU B 1 228 ? 22.531 12.562 -7.863 1 97.69 228 GLU B N 1
ATOM 4410 C CA . GLU B 1 228 ? 22.875 11.234 -7.367 1 97.69 228 GLU B CA 1
ATOM 4411 C C . GLU B 1 228 ? 21.75 10.242 -7.586 1 97.69 228 GLU B C 1
ATOM 4413 O O . GLU B 1 228 ? 20.578 10.633 -7.621 1 97.69 228 GLU B O 1
ATOM 4418 N N . ASP B 1 229 ? 22.141 8.984 -7.754 1 98.19 229 ASP B N 1
ATOM 4419 C CA . ASP B 1 229 ? 21.156 7.91 -7.746 1 98.19 229 ASP B CA 1
ATOM 4420 C C . ASP B 1 229 ? 20.75 7.551 -6.316 1 98.19 229 ASP B C 1
ATOM 4422 O O . ASP B 1 229 ? 21.531 6.938 -5.582 1 98.19 229 ASP B O 1
ATOM 4426 N N . VAL B 1 230 ? 19.547 7.875 -5.961 1 98.69 230 VAL B N 1
ATOM 4427 C CA . VAL B 1 230 ? 19.078 7.73 -4.59 1 98.69 230 VAL B CA 1
ATOM 4428 C C . VAL B 1 230 ? 19.172 6.266 -4.16 1 98.69 230 VAL B C 1
ATOM 4430 O O . VAL B 1 230 ? 19.656 5.961 -3.066 1 98.69 230 VAL B O 1
ATOM 4433 N N . ALA B 1 231 ? 18.719 5.328 -4.992 1 98.25 231 ALA B N 1
ATOM 4434 C CA . ALA B 1 231 ? 18.719 3.904 -4.668 1 98.25 231 ALA B CA 1
ATOM 4435 C C . ALA B 1 231 ? 20.141 3.414 -4.406 1 98.25 231 ALA B C 1
ATOM 4437 O O . ALA B 1 231 ? 20.391 2.707 -3.428 1 98.25 231 ALA B O 1
ATOM 4438 N N . ARG B 1 232 ? 21.031 3.75 -5.289 1 98.19 232 ARG B N 1
ATOM 4439 C CA . ARG B 1 232 ? 22.438 3.361 -5.121 1 98.19 232 ARG B CA 1
ATOM 4440 C C . ARG B 1 232 ? 23.016 3.92 -3.824 1 98.19 232 ARG B C 1
ATOM 4442 O O . ARG B 1 232 ? 23.672 3.201 -3.072 1 98.19 232 ARG B O 1
ATOM 4449 N N . ARG B 1 233 ? 22.781 5.223 -3.535 1 98.75 233 ARG B N 1
ATOM 4450 C CA . ARG B 1 233 ? 23.281 5.859 -2.324 1 98.75 233 ARG B CA 1
ATOM 4451 C C . ARG B 1 233 ? 22.703 5.199 -1.076 1 98.75 233 ARG B C 1
ATOM 4453 O O . ARG B 1 233 ? 23.422 4.977 -0.098 1 98.75 233 ARG B O 1
ATOM 4460 N N . VAL B 1 234 ? 21.422 4.906 -1.073 1 98.81 234 VAL B N 1
ATOM 4461 C CA . VAL B 1 234 ? 20.781 4.262 0.068 1 98.81 234 VAL B CA 1
ATOM 4462 C C . VAL B 1 234 ? 21.391 2.875 0.283 1 98.81 234 VAL B C 1
ATOM 4464 O O . VAL B 1 234 ? 21.656 2.475 1.42 1 98.81 234 VAL B O 1
ATOM 4467 N N . GLN B 1 235 ? 21.625 2.123 -0.794 1 97.88 235 GLN B N 1
ATOM 4468 C CA . GLN B 1 235 ? 22.266 0.812 -0.694 1 97.88 235 GLN B CA 1
ATOM 4469 C C . GLN B 1 235 ? 23.625 0.913 -0.031 1 97.88 235 GLN B C 1
ATOM 4471 O O . GLN B 1 235 ? 23.969 0.098 0.829 1 97.88 235 GLN B O 1
ATOM 4476 N N . GLU B 1 236 ? 24.359 1.899 -0.433 1 98.25 236 GLU B N 1
ATOM 4477 C CA . GLU B 1 236 ? 25.672 2.119 0.146 1 98.25 236 GLU B CA 1
ATOM 4478 C C . GLU B 1 236 ? 25.578 2.436 1.636 1 98.25 236 GLU B C 1
ATOM 4480 O O . GLU B 1 236 ? 26.359 1.909 2.438 1 98.25 236 GLU B O 1
ATOM 4485 N N . LEU B 1 237 ? 24.625 3.213 2.01 1 98.44 237 LEU B N 1
ATOM 4486 C CA . LEU B 1 237 ? 24.5 3.715 3.375 1 98.44 237 LEU B CA 1
ATOM 4487 C C . LEU B 1 237 ? 23.891 2.66 4.289 1 98.44 237 LEU B C 1
ATOM 4489 O O . LEU B 1 237 ? 23.938 2.791 5.516 1 98.44 237 LEU B O 1
ATOM 4493 N N . THR B 1 238 ? 23.344 1.607 3.729 1 98.06 238 THR B N 1
ATOM 4494 C CA . THR B 1 238 ? 22.641 0.604 4.52 1 98.06 238 THR B CA 1
ATOM 4495 C C . THR B 1 238 ? 23.281 -0.769 4.348 1 98.06 238 THR B C 1
ATOM 4497 O O . THR B 1 238 ? 22.625 -1.796 4.543 1 98.06 238 THR B O 1
ATOM 4500 N N . ALA B 1 239 ? 24.469 -0.849 3.889 1 95.44 239 ALA B N 1
ATOM 4501 C CA . ALA B 1 239 ? 25.219 -2.086 3.693 1 95.44 239 ALA B CA 1
ATOM 4502 C C . ALA B 1 239 ? 24.484 -3.029 2.744 1 95.44 239 ALA B C 1
ATOM 4504 O O . ALA B 1 239 ? 24.375 -4.23 3.008 1 95.44 239 ALA B O 1
ATOM 4505 N N . GLY B 1 240 ? 23.844 -2.4 1.786 1 95.31 240 GLY B N 1
ATOM 4506 C CA . GLY B 1 240 ? 23.219 -3.164 0.715 1 95.31 240 GLY B CA 1
ATOM 4507 C C . GLY B 1 240 ? 21.797 -3.584 1.027 1 95.31 240 GLY B C 1
ATOM 4508 O O . GLY B 1 240 ? 21.141 -4.211 0.199 1 95.31 240 GLY B O 1
ATOM 4509 N N . GLN B 1 241 ? 21.234 -3.229 2.117 1 95.81 241 GLN B N 1
ATOM 4510 C CA . GLN B 1 241 ? 19.922 -3.703 2.545 1 95.81 241 GLN B CA 1
ATOM 4511 C C . GLN B 1 241 ? 18.812 -2.879 1.913 1 95.81 241 GLN B C 1
ATOM 4513 O O . GLN B 1 241 ? 17.734 -3.404 1.614 1 95.81 241 GLN B O 1
ATOM 4518 N N . GLY B 1 242 ? 19.016 -1.566 1.713 1 98.12 242 GLY B N 1
ATOM 4519 C CA . GLY B 1 242 ? 17.953 -0.641 1.34 1 98.12 242 GLY B CA 1
ATOM 4520 C C . GLY B 1 242 ? 17.203 -0.088 2.533 1 98.12 242 GLY B C 1
ATOM 4521 O O . GLY B 1 242 ? 17.438 -0.509 3.668 1 98.12 242 GLY B O 1
ATOM 4522 N N . ALA B 1 243 ? 16.344 0.833 2.27 1 98.81 243 ALA B N 1
ATOM 4523 C CA . ALA B 1 243 ? 15.547 1.445 3.336 1 98.81 243 ALA B CA 1
ATOM 4524 C C . ALA B 1 243 ? 14.477 0.486 3.842 1 98.81 243 ALA B C 1
ATOM 4526 O O . ALA B 1 243 ? 13.789 -0.159 3.049 1 98.81 243 ALA B O 1
ATOM 4527 N N . GLU B 1 244 ? 14.367 0.4 5.148 1 98.5 244 GLU B N 1
ATOM 4528 C CA . GLU B 1 244 ? 13.312 -0.409 5.762 1 98.5 244 GLU B CA 1
ATOM 4529 C C . GLU B 1 244 ? 11.961 0.295 5.688 1 98.5 244 GLU B C 1
ATOM 4531 O O . GLU B 1 244 ? 10.93 -0.351 5.492 1 98.5 244 GLU B O 1
ATOM 4536 N N . VAL B 1 245 ? 11.977 1.547 5.848 1 98.75 245 VAL B N 1
ATOM 4537 C CA . VAL B 1 245 ? 10.773 2.371 5.801 1 98.75 245 VAL B CA 1
ATOM 4538 C C . VAL B 1 245 ? 11.055 3.66 5.035 1 98.75 245 VAL B C 1
ATOM 4540 O O . VAL B 1 245 ? 12.125 4.258 5.191 1 98.75 245 VAL B O 1
ATOM 4543 N N . VAL B 1 246 ? 10.188 3.994 4.164 1 98.88 246 VAL B N 1
ATOM 4544 C CA . VAL B 1 246 ? 10.219 5.25 3.422 1 98.88 246 VAL B CA 1
ATOM 4545 C C . VAL B 1 246 ? 9.023 6.117 3.82 1 98.88 246 VAL B C 1
ATOM 4547 O O . VAL B 1 246 ? 7.895 5.633 3.879 1 98.88 246 VAL B O 1
ATOM 4550 N N . PHE B 1 247 ? 9.258 7.34 4.152 1 98.94 247 PHE B N 1
ATOM 4551 C CA . PHE B 1 247 ? 8.203 8.336 4.27 1 98.94 247 PHE B CA 1
ATOM 4552 C C . PHE B 1 247 ? 8.227 9.297 3.086 1 98.94 247 PHE B C 1
ATOM 4554 O O . PHE B 1 247 ? 9.219 9.984 2.855 1 98.94 247 PHE B O 1
ATOM 4561 N N . ASP B 1 248 ? 7.172 9.32 2.344 1 98.56 248 ASP B N 1
ATOM 4562 C CA . ASP B 1 248 ? 7.055 10.219 1.196 1 98.56 248 ASP B CA 1
ATOM 4563 C C . ASP B 1 248 ? 6.453 11.555 1.606 1 98.56 248 ASP B C 1
ATOM 4565 O O . ASP B 1 248 ? 5.238 11.672 1.791 1 98.56 248 ASP B O 1
ATOM 4569 N N . CYS B 1 249 ? 7.246 12.547 1.66 1 98 249 CYS B N 1
ATOM 4570 C CA . CYS B 1 249 ? 6.824 13.898 2.018 1 98 249 CYS B CA 1
ATOM 4571 C C . CYS B 1 249 ? 6.918 14.828 0.817 1 98 249 CYS B C 1
ATOM 4573 O O . CYS B 1 249 ? 6.891 16.047 0.974 1 98 249 CYS B O 1
ATOM 4575 N N . ALA B 1 250 ? 7.102 14.289 -0.34 1 96.06 250 ALA B N 1
ATOM 4576 C CA . ALA B 1 250 ? 7.277 15.102 -1.543 1 96.06 250 ALA B CA 1
ATOM 4577 C C . ALA B 1 250 ? 6.055 15 -2.453 1 96.06 250 ALA B C 1
ATOM 4579 O O . ALA B 1 250 ? 5.59 16.016 -2.988 1 96.06 250 ALA B O 1
ATOM 4580 N N . GLY B 1 251 ? 5.535 13.805 -2.66 1 95.25 251 GLY B N 1
ATOM 4581 C CA . GLY B 1 251 ? 4.348 13.617 -3.479 1 95.25 251 GLY B CA 1
ATOM 4582 C C . GLY B 1 251 ? 4.598 13.859 -4.953 1 95.25 251 GLY B C 1
ATOM 4583 O O . GLY B 1 251 ? 3.799 14.516 -5.621 1 95.25 251 GLY B O 1
ATOM 4584 N N . VAL B 1 252 ? 5.715 13.398 -5.492 1 95.56 252 VAL B N 1
ATOM 4585 C CA . VAL B 1 252 ? 6.031 13.578 -6.906 1 95.56 252 VAL B CA 1
ATOM 4586 C C . VAL B 1 252 ? 6.457 12.242 -7.508 1 95.56 252 VAL B C 1
ATOM 4588 O O . VAL B 1 252 ? 7.055 11.406 -6.824 1 95.56 252 VAL B O 1
ATOM 4591 N N . PRO B 1 253 ? 6.242 12.047 -8.797 1 95.5 253 PRO B N 1
ATOM 4592 C CA . PRO B 1 253 ? 6.535 10.758 -9.445 1 95.5 253 PRO B CA 1
ATOM 4593 C C . PRO B 1 253 ? 8 10.359 -9.312 1 95.5 253 PRO B C 1
ATOM 4595 O O . PRO B 1 253 ? 8.297 9.203 -8.992 1 95.5 253 PRO B O 1
ATOM 4598 N N . ALA B 1 254 ? 8.938 11.297 -9.5 1 95.56 254 ALA B N 1
ATOM 4599 C CA . ALA B 1 254 ? 10.359 10.977 -9.406 1 95.56 254 ALA B CA 1
ATOM 4600 C C . ALA B 1 254 ? 10.719 10.484 -8.016 1 95.56 254 ALA B C 1
ATOM 4602 O O . ALA B 1 254 ? 11.57 9.609 -7.859 1 95.56 254 ALA B O 1
ATOM 4603 N N . GLY B 1 255 ? 10.117 11.102 -7.012 1 96.88 255 GLY B N 1
ATOM 4604 C CA . GLY B 1 255 ? 10.328 10.656 -5.641 1 96.88 255 GLY B CA 1
ATOM 4605 C C . GLY B 1 255 ? 9.844 9.25 -5.383 1 96.88 255 GLY B C 1
ATOM 4606 O O . GLY B 1 255 ? 10.523 8.461 -4.73 1 96.88 255 GLY B O 1
ATOM 4607 N N . LEU B 1 256 ? 8.664 8.961 -5.895 1 97.12 256 LEU B N 1
ATOM 4608 C CA . LEU B 1 256 ? 8.102 7.621 -5.758 1 97.12 256 LEU B CA 1
ATOM 4609 C C . LEU B 1 256 ? 9.008 6.586 -6.41 1 97.12 256 LEU B C 1
ATOM 4611 O O . LEU B 1 256 ? 9.297 5.547 -5.809 1 97.12 256 LEU B O 1
ATOM 4615 N N . GLU B 1 257 ? 9.422 6.836 -7.59 1 96.25 257 GLU B N 1
ATOM 4616 C CA . GLU B 1 257 ? 10.281 5.91 -8.328 1 96.25 257 GLU B CA 1
ATOM 4617 C C . GLU B 1 257 ? 11.578 5.641 -7.578 1 96.25 257 GLU B C 1
ATOM 4619 O O . GLU B 1 257 ? 11.992 4.488 -7.441 1 96.25 257 GLU B O 1
ATOM 4624 N N . SER B 1 258 ? 12.219 6.684 -7.129 1 97.19 258 SER B N 1
ATOM 4625 C CA . SER B 1 258 ? 13.461 6.531 -6.383 1 97.19 258 SER B CA 1
ATOM 4626 C C . SER B 1 258 ? 13.242 5.758 -5.09 1 97.19 258 SER B C 1
ATOM 4628 O O . SER B 1 258 ? 14.062 4.926 -4.707 1 97.19 258 SER B O 1
ATOM 4630 N N . ALA B 1 259 ? 12.148 6.074 -4.422 1 98.12 259 ALA B N 1
ATOM 4631 C CA . ALA B 1 259 ? 11.82 5.406 -3.166 1 98.12 259 ALA B CA 1
ATOM 4632 C C . ALA B 1 259 ? 11.602 3.91 -3.383 1 98.12 259 ALA B C 1
ATOM 4634 O O . ALA B 1 259 ? 12.102 3.086 -2.613 1 98.12 259 ALA B O 1
ATOM 4635 N N . MET B 1 260 ? 10.906 3.566 -4.422 1 97.56 260 MET B N 1
ATOM 4636 C CA . MET B 1 260 ? 10.594 2.172 -4.723 1 97.56 260 MET B CA 1
ATOM 4637 C C . MET B 1 260 ? 11.859 1.391 -5.062 1 97.56 260 MET B C 1
ATOM 4639 O O . MET B 1 260 ? 11.961 0.2 -4.762 1 97.56 260 MET B O 1
ATOM 4643 N N . SER B 1 261 ? 12.75 2.059 -5.688 1 97.44 261 SER B N 1
ATOM 4644 C CA . SER B 1 261 ? 14.023 1.435 -6.008 1 97.44 261 SER B CA 1
ATOM 4645 C C . SER B 1 261 ? 14.898 1.292 -4.766 1 97.44 261 SER B C 1
ATOM 4647 O O . SER B 1 261 ? 15.648 0.321 -4.637 1 97.44 261 SER B O 1
ATOM 4649 N N . ALA B 1 262 ? 14.773 2.199 -3.818 1 98.69 262 ALA B N 1
ATOM 4650 C CA . ALA B 1 262 ? 15.648 2.266 -2.652 1 98.69 262 ALA B CA 1
ATOM 4651 C C . ALA B 1 262 ? 15.133 1.382 -1.522 1 98.69 262 ALA B C 1
ATOM 4653 O O . ALA B 1 262 ? 15.891 0.995 -0.63 1 98.69 262 ALA B O 1
ATOM 4654 N N . ILE B 1 263 ? 13.883 1.123 -1.515 1 98.62 263 ILE B N 1
ATOM 4655 C CA . ILE B 1 263 ? 13.25 0.392 -0.426 1 98.62 263 ILE B CA 1
ATOM 4656 C C . ILE B 1 263 ? 13.656 -1.078 -0.482 1 98.62 263 ILE B C 1
ATOM 4658 O O . ILE B 1 263 ? 13.781 -1.652 -1.566 1 98.62 263 ILE B O 1
ATOM 4662 N N . ARG B 1 264 ? 13.938 -1.693 0.635 1 98.12 264 ARG B N 1
ATOM 4663 C CA . ARG B 1 264 ? 14.336 -3.096 0.667 1 98.12 264 ARG B CA 1
ATOM 4664 C C . ARG B 1 264 ? 13.141 -4.016 0.427 1 98.12 264 ARG B C 1
ATOM 4666 O O . ARG B 1 264 ? 12 -3.553 0.368 1 98.12 264 ARG B O 1
ATOM 4673 N N . HIS B 1 265 ? 13.375 -5.301 0.201 1 97.25 265 HIS B N 1
ATOM 4674 C CA . HIS B 1 265 ? 12.297 -6.281 0.144 1 97.25 265 HIS B CA 1
ATOM 4675 C C . HIS B 1 265 ? 11.484 -6.285 1.438 1 97.25 265 HIS B C 1
ATOM 4677 O O . HIS B 1 265 ? 12.047 -6.121 2.523 1 97.25 265 HIS B O 1
ATOM 4683 N N . GLU B 1 266 ? 10.133 -6.395 1.259 1 97.5 266 GLU B N 1
ATOM 4684 C CA . GLU B 1 266 ? 9.172 -6.359 2.361 1 97.5 266 GLU B CA 1
ATOM 4685 C C . GLU B 1 266 ? 9.242 -5.031 3.107 1 97.5 266 GLU B C 1
ATOM 4687 O O . GLU B 1 266 ? 8.914 -4.961 4.293 1 97.5 266 GLU B O 1
ATOM 4692 N N . GLY B 1 267 ? 9.758 -4.008 2.459 1 98.25 267 GLY B N 1
ATOM 4693 C CA . GLY B 1 267 ? 9.828 -2.693 3.074 1 98.25 267 GLY B CA 1
ATOM 4694 C C . GLY B 1 267 ? 8.492 -1.983 3.117 1 98.25 267 GLY B C 1
ATOM 4695 O O . GLY B 1 267 ? 7.512 -2.461 2.543 1 98.25 267 GLY B O 1
ATOM 4696 N N . MET B 1 268 ? 8.469 -0.84 3.836 1 98.56 268 MET B N 1
ATOM 4697 C CA . MET B 1 268 ? 7.25 -0.067 4.031 1 98.56 268 MET B CA 1
ATOM 4698 C C . MET B 1 268 ? 7.387 1.328 3.428 1 98.56 268 MET B C 1
ATOM 4700 O O . MET B 1 268 ? 8.391 2.006 3.645 1 98.56 268 MET B O 1
ATOM 4704 N N . TYR B 1 269 ? 6.426 1.699 2.637 1 98.62 269 TYR B N 1
ATOM 4705 C CA . TYR B 1 269 ? 6.285 3.037 2.07 1 98.62 269 TYR B CA 1
ATOM 4706 C C . TYR B 1 269 ? 5.098 3.766 2.682 1 98.62 269 TYR B C 1
ATOM 4708 O O . TYR B 1 269 ? 3.943 3.402 2.439 1 98.62 269 TYR B O 1
ATOM 4716 N N . VAL B 1 270 ? 5.293 4.809 3.451 1 98.81 270 VAL B N 1
ATOM 4717 C CA . VAL B 1 270 ? 4.227 5.602 4.059 1 98.81 270 VAL B CA 1
ATOM 4718 C C . VAL B 1 270 ? 4.027 6.891 3.26 1 98.81 270 VAL B C 1
ATOM 4720 O O . VAL B 1 270 ? 4.922 7.734 3.199 1 98.81 270 VAL B O 1
ATOM 4723 N N . MET B 1 271 ? 2.883 7.027 2.697 1 98.19 271 MET B N 1
ATOM 4724 C CA . MET B 1 271 ? 2.525 8.227 1.946 1 98.19 271 MET B CA 1
ATOM 4725 C C . MET B 1 271 ? 1.98 9.305 2.875 1 98.19 271 MET B C 1
ATOM 4727 O O . MET B 1 271 ? 0.875 9.18 3.402 1 98.19 271 MET B O 1
ATOM 4731 N N . VAL B 1 272 ? 2.701 10.367 3.004 1 97.75 272 VAL B N 1
ATOM 4732 C CA . VAL B 1 272 ? 2.307 11.469 3.871 1 97.75 272 VAL B CA 1
ATOM 4733 C C . VAL B 1 272 ? 1.818 12.648 3.025 1 97.75 272 VAL B C 1
ATOM 4735 O O . VAL B 1 272 ? 0.865 13.336 3.396 1 97.75 272 VAL B O 1
ATOM 4738 N N . ALA B 1 273 ? 2.461 12.805 1.891 1 94.75 273 ALA B N 1
ATOM 4739 C CA . ALA B 1 273 ? 2.154 13.93 1.013 1 94.75 273 ALA B CA 1
ATOM 4740 C C . ALA B 1 273 ? 0.868 13.68 0.23 1 94.75 273 ALA B C 1
ATOM 4742 O O . ALA B 1 273 ? 0.6 12.555 -0.194 1 94.75 273 ALA B O 1
ATOM 4743 N N . VAL B 1 274 ? 0.115 14.742 0.074 1 88.06 274 VAL B N 1
ATOM 4744 C CA . VAL B 1 274 ? -0.994 14.711 -0.875 1 88.06 274 VAL B CA 1
ATOM 4745 C C . VAL B 1 274 ? -0.471 14.953 -2.289 1 88.06 274 VAL B C 1
ATOM 4747 O O . VAL B 1 274 ? 0.308 15.883 -2.518 1 88.06 274 VAL B O 1
ATOM 4750 N N . TRP B 1 275 ? -0.862 14.117 -3.168 1 87.62 275 TRP B N 1
ATOM 4751 C CA . TRP B 1 275 ? -0.358 14.172 -4.535 1 87.62 275 TRP B CA 1
ATOM 4752 C C . TRP B 1 275 ? -1.225 15.078 -5.402 1 87.62 275 TRP B C 1
ATOM 4754 O O . TRP B 1 275 ? -2.455 14.992 -5.359 1 87.62 275 TRP B O 1
ATOM 4764 N N . GLU B 1 276 ? -0.607 15.938 -6.137 1 79.31 276 GLU B N 1
ATOM 4765 C CA . GLU B 1 276 ? -1.312 16.766 -7.113 1 79.31 276 GLU B CA 1
ATOM 4766 C C . GLU B 1 276 ? -1.543 16 -8.414 1 79.31 276 GLU B C 1
ATOM 4768 O O . GLU B 1 276 ? -2.594 16.141 -9.047 1 79.31 276 GLU B O 1
ATOM 4773 N N . LYS B 1 277 ? -0.55 15.273 -8.82 1 85.31 277 LYS B N 1
ATOM 4774 C CA . LYS B 1 277 ? -0.625 14.414 -9.992 1 85.31 277 LYS B CA 1
ATOM 4775 C C . LYS B 1 277 ? -1.014 12.984 -9.609 1 85.31 277 LYS B C 1
ATOM 4777 O O . LYS B 1 277 ? -0.799 12.562 -8.469 1 85.31 277 LYS B O 1
ATOM 4782 N N . PRO B 1 278 ? -1.573 12.32 -10.586 1 88.38 278 PRO B N 1
ATOM 4783 C CA . PRO B 1 278 ? -1.896 10.93 -10.289 1 88.38 278 PRO B CA 1
ATOM 4784 C C . PRO B 1 278 ? -0.676 10.117 -9.859 1 88.38 278 PRO B C 1
ATOM 4786 O O . PRO B 1 278 ? 0.422 10.32 -10.383 1 88.38 278 PRO B O 1
ATOM 4789 N N . MET B 1 279 ? -0.84 9.352 -8.898 1 94.38 279 MET B N 1
ATOM 4790 C CA . MET B 1 279 ? 0.217 8.445 -8.453 1 94.38 279 MET B CA 1
ATOM 4791 C C . MET B 1 279 ? 0.144 7.117 -9.195 1 94.38 279 MET B C 1
ATOM 4793 O O . MET B 1 279 ? -0.81 6.355 -9.023 1 94.38 279 MET B O 1
ATOM 4797 N N . THR B 1 280 ? 1.112 6.809 -10 1 95.5 280 THR B N 1
ATOM 4798 C CA . THR B 1 280 ? 1.229 5.543 -10.719 1 95.5 280 THR B CA 1
ATOM 4799 C C . THR B 1 280 ? 2.277 4.645 -10.07 1 95.5 280 THR B C 1
ATOM 4801 O O . THR B 1 280 ? 3.461 4.984 -10.039 1 95.5 280 THR B O 1
ATOM 4804 N N . ILE B 1 281 ? 1.844 3.488 -9.641 1 94.75 281 ILE B N 1
ATOM 4805 C CA . ILE B 1 281 ? 2.732 2.576 -8.93 1 94.75 281 ILE B CA 1
ATOM 4806 C C . ILE B 1 281 ? 3.482 1.699 -9.93 1 94.75 281 ILE B C 1
ATOM 4808 O O . ILE B 1 281 ? 2.889 1.185 -10.883 1 94.75 281 ILE B O 1
ATOM 4812 N N . PRO B 1 282 ? 4.824 1.626 -9.82 1 93.75 282 PRO B N 1
ATOM 4813 C CA . PRO B 1 282 ? 5.516 0.589 -10.594 1 93.75 282 PRO B CA 1
ATOM 4814 C C . PRO B 1 282 ? 5.168 -0.823 -10.125 1 93.75 282 PRO B C 1
ATOM 4816 O O . PRO B 1 282 ? 5.84 -1.37 -9.25 1 93.75 282 PRO B O 1
ATOM 4819 N N . CYS B 1 283 ? 4.289 -1.446 -10.773 1 93.38 283 CYS B N 1
ATOM 4820 C CA . CYS B 1 283 ? 3.596 -2.639 -10.297 1 93.38 283 CYS B CA 1
ATOM 4821 C C . CYS B 1 283 ? 4.574 -3.787 -10.086 1 93.38 283 CYS B C 1
ATOM 4823 O O . CYS B 1 283 ? 4.551 -4.438 -9.039 1 93.38 283 CYS B O 1
ATOM 4825 N N . MET B 1 284 ? 5.461 -4.059 -11.031 1 92.81 284 MET B N 1
ATOM 4826 C CA . MET B 1 284 ? 6.348 -5.215 -10.914 1 92.81 284 MET B CA 1
ATOM 4827 C C . MET B 1 284 ? 7.285 -5.055 -9.719 1 92.81 284 MET B C 1
ATOM 4829 O O . MET B 1 284 ? 7.52 -6.012 -8.977 1 92.81 284 MET B O 1
ATOM 4833 N N . THR B 1 285 ? 7.84 -3.799 -9.547 1 94.56 285 THR B N 1
ATOM 4834 C CA . THR B 1 285 ? 8.688 -3.539 -8.391 1 94.56 285 THR B CA 1
ATOM 4835 C C . THR B 1 285 ? 7.902 -3.73 -7.094 1 94.56 285 THR B C 1
ATOM 4837 O O . THR B 1 285 ? 8.391 -4.363 -6.156 1 94.56 285 THR B O 1
ATOM 4840 N N . PHE B 1 286 ? 6.668 -3.215 -7.09 1 96.94 286 PHE B N 1
ATOM 4841 C CA . PHE B 1 286 ? 5.781 -3.301 -5.934 1 96.94 286 PHE B CA 1
ATOM 4842 C C . PHE B 1 286 ? 5.516 -4.754 -5.562 1 96.94 286 PHE B C 1
ATOM 4844 O O . PHE B 1 286 ? 5.594 -5.129 -4.391 1 96.94 286 PHE B O 1
ATOM 4851 N N . LEU B 1 287 ? 5.273 -5.559 -6.484 1 96.56 287 LEU B N 1
ATOM 4852 C CA . LEU B 1 287 ? 4.961 -6.969 -6.273 1 96.56 287 LEU B CA 1
ATOM 4853 C C . LEU B 1 287 ? 6.215 -7.762 -5.93 1 96.56 287 LEU B C 1
ATOM 4855 O O . LEU B 1 287 ? 6.238 -8.5 -4.941 1 96.56 287 LEU B O 1
ATOM 4859 N N . ALA B 1 288 ? 7.312 -7.578 -6.672 1 95.31 288 ALA B N 1
ATOM 4860 C CA . ALA B 1 288 ? 8.523 -8.391 -6.555 1 95.31 288 ALA B CA 1
ATOM 4861 C C . ALA B 1 288 ? 9.203 -8.164 -5.203 1 95.31 288 ALA B C 1
ATOM 4863 O O . ALA B 1 288 ? 9.789 -9.094 -4.641 1 95.31 288 ALA B O 1
ATOM 4864 N N . LYS B 1 289 ? 9.078 -6.961 -4.66 1 97.06 289 LYS B N 1
ATOM 4865 C CA . LYS B 1 289 ? 9.719 -6.648 -3.387 1 97.06 289 LYS B CA 1
ATOM 4866 C C . LYS B 1 289 ? 8.758 -6.859 -2.221 1 97.06 289 LYS B C 1
ATOM 4868 O O . LYS B 1 289 ? 9.133 -6.664 -1.062 1 97.06 289 LYS B O 1
ATOM 4873 N N . HIS B 1 290 ? 7.492 -7.238 -2.559 1 98.19 290 HIS B N 1
ATOM 4874 C CA . HIS B 1 290 ? 6.508 -7.41 -1.496 1 98.19 290 HIS B CA 1
ATOM 4875 C C . HIS B 1 290 ? 6.418 -6.168 -0.617 1 98.19 290 HIS B C 1
ATOM 4877 O O . HIS B 1 290 ? 6.453 -6.266 0.611 1 98.19 290 HIS B O 1
ATOM 4883 N N . ILE B 1 291 ? 6.254 -5.043 -1.275 1 98.25 291 ILE B N 1
ATOM 4884 C CA . ILE B 1 291 ? 6.234 -3.764 -0.574 1 98.25 291 ILE B CA 1
ATOM 4885 C C . ILE B 1 291 ? 4.871 -3.557 0.082 1 98.25 291 ILE B C 1
ATOM 4887 O O . ILE B 1 291 ? 3.846 -3.965 -0.464 1 98.25 291 ILE B O 1
ATOM 4891 N N . THR B 1 292 ? 4.848 -2.961 1.274 1 98.62 292 THR B N 1
ATOM 4892 C CA . THR B 1 292 ? 3.648 -2.455 1.93 1 98.62 292 THR B CA 1
ATOM 4893 C C . THR B 1 292 ? 3.568 -0.935 1.814 1 98.62 292 THR B C 1
ATOM 4895 O O . THR B 1 292 ? 4.531 -0.232 2.127 1 98.62 292 THR B O 1
ATOM 4898 N N . MET B 1 293 ? 2.48 -0.469 1.303 1 98.44 293 MET B N 1
ATOM 4899 C CA . MET B 1 293 ? 2.221 0.966 1.233 1 98.44 293 MET B CA 1
ATOM 4900 C C . MET B 1 293 ? 1.095 1.36 2.184 1 98.44 293 MET B C 1
ATOM 4902 O O . MET B 1 293 ? 0.076 0.672 2.266 1 98.44 293 MET B O 1
ATOM 4906 N N . LYS B 1 294 ? 1.262 2.461 2.883 1 98.38 294 LYS B N 1
ATOM 4907 C CA . LYS B 1 294 ? 0.242 2.959 3.801 1 98.38 294 LYS B CA 1
ATOM 4908 C C . LYS B 1 294 ? -0.025 4.445 3.57 1 98.38 294 LYS B C 1
ATOM 4910 O O . LYS B 1 294 ? 0.908 5.223 3.371 1 98.38 294 LYS B O 1
ATOM 4915 N N . GLY B 1 295 ? -1.3 4.746 3.549 1 97.88 295 GLY B N 1
ATOM 4916 C CA . GLY B 1 295 ? -1.692 6.145 3.498 1 97.88 295 GLY B CA 1
ATOM 4917 C C . GLY B 1 295 ? -2.051 6.715 4.859 1 97.88 295 GLY B C 1
ATOM 4918 O O . GLY B 1 295 ? -2.605 6.008 5.703 1 97.88 295 GLY B O 1
ATOM 4919 N N . THR B 1 296 ? -1.749 7.941 5.023 1 97.5 296 THR B N 1
ATOM 4920 C CA . THR B 1 296 ? -2.107 8.633 6.254 1 97.5 296 THR B CA 1
ATOM 4921 C C . THR B 1 296 ? -2.521 10.07 5.969 1 97.5 296 THR B C 1
ATOM 4923 O O . THR B 1 296 ? -2.002 10.695 5.043 1 97.5 296 THR B O 1
ATOM 4926 N N . LEU B 1 297 ? -3.443 10.5 6.723 1 95.94 297 LEU B N 1
ATOM 4927 C CA . LEU B 1 297 ? -3.928 11.867 6.598 1 95.94 297 LEU B CA 1
ATOM 4928 C C . LEU B 1 297 ? -4.184 12.477 7.969 1 95.94 297 LEU B C 1
ATOM 4930 O O . LEU B 1 297 ? -4.684 11.805 8.875 1 95.94 297 LEU B O 1
ATOM 4934 N N . ILE B 1 298 ? -3.842 13.727 8.125 1 96.38 298 ILE B N 1
ATOM 4935 C CA . ILE B 1 298 ? -4.086 14.531 9.32 1 96.38 298 ILE B CA 1
ATOM 4936 C C . ILE B 1 298 ? -3.479 13.844 10.539 1 96.38 298 ILE B C 1
ATOM 4938 O O . ILE B 1 298 ? -2.311 13.453 10.523 1 96.38 298 ILE B O 1
ATOM 4942 N N . PHE B 1 299 ? -4.117 13.75 11.688 1 98 299 PHE B N 1
ATOM 4943 C CA . PHE B 1 299 ? -3.58 13.195 12.93 1 98 299 PHE B CA 1
ATOM 4944 C C . PHE B 1 299 ? -4.699 12.648 13.805 1 98 299 PHE B C 1
ATOM 4946 O O . PHE B 1 299 ? -5.879 12.789 13.477 1 98 299 PHE B O 1
ATOM 4953 N N . ALA B 1 300 ? -4.32 11.953 14.828 1 97.25 300 ALA B N 1
ATOM 4954 C CA . ALA B 1 300 ? -5.266 11.266 15.703 1 97.25 300 ALA B CA 1
ATOM 4955 C C . ALA B 1 300 ? -5.316 11.93 17.078 1 97.25 300 ALA B C 1
ATOM 4957 O O . ALA B 1 300 ? -4.52 12.82 17.375 1 97.25 300 ALA B O 1
ATOM 4958 N N . ASP B 1 301 ? -6.363 11.508 17.812 1 95.25 301 ASP B N 1
ATOM 4959 C CA . ASP B 1 301 ? -6.391 11.891 19.219 1 95.25 301 ASP B CA 1
ATOM 4960 C C . ASP B 1 301 ? -5.117 11.438 19.938 1 95.25 301 ASP B C 1
ATOM 4962 O O . ASP B 1 301 ? -4.613 10.344 19.688 1 95.25 301 ASP B O 1
ATOM 4966 N N . GLY B 1 302 ? -4.598 12.273 20.734 1 96.62 302 GLY B N 1
ATOM 4967 C CA . GLY B 1 302 ? -3.402 11.93 21.484 1 96.62 302 GLY B CA 1
ATOM 4968 C C . GLY B 1 302 ? -2.127 12.469 20.859 1 96.62 302 GLY B C 1
ATOM 4969 O O . GLY B 1 302 ? -1.122 12.648 21.562 1 96.62 302 GLY B O 1
ATOM 4970 N N . ASP B 1 303 ? -2.174 12.75 19.547 1 98.19 303 ASP B N 1
ATOM 4971 C CA . ASP B 1 303 ? -0.96 13.18 18.859 1 98.19 303 ASP B CA 1
ATOM 4972 C C . ASP B 1 303 ? -0.488 14.539 19.375 1 98.19 303 ASP B C 1
ATOM 4974 O O . ASP B 1 303 ? 0.713 14.758 19.547 1 98.19 303 ASP B O 1
ATOM 4978 N N . PHE B 1 304 ? -1.395 15.461 19.625 1 98.25 304 PHE B N 1
ATOM 4979 C CA . PHE B 1 304 ? -1.012 16.766 20.156 1 98.25 304 PHE B CA 1
ATOM 4980 C C . PHE B 1 304 ? -0.335 16.625 21.5 1 98.25 304 PHE B C 1
ATOM 4982 O O . PHE B 1 304 ? 0.713 17.234 21.75 1 98.25 304 PHE B O 1
ATOM 4989 N N . GLU B 1 305 ? -0.924 15.844 22.359 1 98.12 305 GLU B N 1
ATOM 4990 C CA . GLU B 1 305 ? -0.364 15.625 23.688 1 98.12 305 GLU B CA 1
ATOM 4991 C C . GLU B 1 305 ? 1.037 15.031 23.609 1 98.12 305 GLU B C 1
ATOM 4993 O O . GLU B 1 305 ? 1.936 15.438 24.359 1 98.12 305 GLU B O 1
ATOM 4998 N N . GLU B 1 306 ? 1.182 14.133 22.734 1 98.5 306 GLU B N 1
ATOM 4999 C CA . GLU B 1 306 ? 2.48 13.477 22.578 1 98.5 306 GLU B CA 1
ATOM 5000 C C . GLU B 1 306 ? 3.539 14.469 22.094 1 98.5 306 GLU B C 1
ATOM 5002 O O . GLU B 1 306 ? 4.664 14.477 22.609 1 98.5 306 GLU B O 1
ATOM 5007 N N . ILE B 1 307 ? 3.18 15.258 21.141 1 98.81 307 ILE B N 1
ATOM 5008 C CA . ILE B 1 307 ? 4.121 16.25 20.641 1 98.81 307 ILE B CA 1
ATOM 5009 C C . ILE B 1 307 ? 4.449 17.25 21.734 1 98.81 307 ILE B C 1
ATOM 5011 O O . ILE B 1 307 ? 5.617 17.594 21.938 1 98.81 307 ILE B O 1
ATOM 5015 N N . MET B 1 308 ? 3.449 17.703 22.484 1 98.69 308 MET B N 1
ATOM 5016 C CA . MET B 1 308 ? 3.686 18.656 23.578 1 98.69 308 MET B CA 1
ATOM 5017 C C . MET B 1 308 ? 4.594 18.047 24.641 1 98.69 308 MET B C 1
ATOM 5019 O O . MET B 1 308 ? 5.453 18.734 25.188 1 98.69 308 MET B O 1
ATOM 5023 N N . ASP B 1 309 ? 4.41 16.766 24.906 1 98.69 309 ASP B N 1
ATOM 5024 C CA . ASP B 1 309 ? 5.277 16.078 25.859 1 98.69 309 ASP B CA 1
ATOM 5025 C C . ASP B 1 309 ? 6.723 16.062 25.359 1 98.69 309 ASP B C 1
ATOM 5027 O O . ASP B 1 309 ? 7.648 16.297 26.141 1 98.69 309 ASP B O 1
ATOM 5031 N N . LEU B 1 310 ? 6.891 15.773 24.094 1 98.75 310 LEU B N 1
ATOM 5032 C CA . LEU B 1 310 ? 8.234 15.75 23.516 1 98.75 310 LEU B CA 1
ATOM 5033 C C . LEU B 1 310 ? 8.875 17.125 23.578 1 98.75 310 LEU B C 1
ATOM 5035 O O . LEU B 1 310 ? 10.062 17.25 23.875 1 98.75 310 LEU B O 1
ATOM 5039 N N . MET B 1 311 ? 8.109 18.125 23.297 1 98.56 311 MET B N 1
ATOM 5040 C CA . MET B 1 311 ? 8.609 19.5 23.359 1 98.56 311 MET B CA 1
ATOM 5041 C C . MET B 1 311 ? 8.961 19.891 24.781 1 98.56 311 MET B C 1
ATOM 5043 O O . MET B 1 311 ? 10.062 20.391 25.047 1 98.56 311 MET B O 1
ATOM 5047 N N . ALA B 1 312 ? 8.062 19.625 25.719 1 98.31 312 ALA B N 1
ATOM 5048 C CA . ALA B 1 312 ? 8.219 20.047 27.109 1 98.31 312 ALA B CA 1
ATOM 5049 C C . ALA B 1 312 ? 9.383 19.312 27.781 1 98.31 312 ALA B C 1
ATOM 5051 O O . ALA B 1 312 ? 10.078 19.891 28.625 1 98.31 312 ALA B O 1
ATOM 5052 N N . SER B 1 313 ? 9.617 18.078 27.422 1 98.19 313 SER B N 1
ATOM 5053 C CA . SER B 1 313 ? 10.68 17.281 28.016 1 98.19 313 SER B CA 1
ATOM 5054 C C . SER B 1 313 ? 12.031 17.609 27.391 1 98.19 313 SER B C 1
ATOM 5056 O O . SER B 1 313 ? 13.07 17.156 27.875 1 98.19 313 SER B O 1
ATOM 5058 N N . GLY B 1 314 ? 12.031 18.297 26.25 1 97.69 314 GLY B N 1
ATOM 5059 C CA . GLY B 1 314 ? 13.266 18.656 25.578 1 97.69 314 GLY B CA 1
ATOM 5060 C C . GLY B 1 314 ? 13.75 17.594 24.609 1 97.69 314 GLY B C 1
ATOM 5061 O O . GLY B 1 314 ? 14.828 17.719 24.016 1 97.69 314 GLY B O 1
ATOM 5062 N N . ARG B 1 315 ? 12.977 16.625 24.391 1 97.88 315 ARG B N 1
ATOM 5063 C CA . ARG B 1 315 ? 13.367 15.547 23.484 1 97.88 315 ARG B CA 1
ATOM 5064 C C . ARG B 1 315 ? 13.227 15.977 22.031 1 97.88 315 ARG B C 1
ATOM 5066 O O . ARG B 1 315 ? 14 15.539 21.172 1 97.88 315 ARG B O 1
ATOM 5073 N N . LEU B 1 316 ? 12.227 16.797 21.781 1 98.56 316 LEU B N 1
ATOM 5074 C CA . LEU B 1 316 ? 12.07 17.359 20.453 1 98.56 316 LEU B CA 1
ATOM 5075 C C . LEU B 1 316 ? 12.898 18.641 20.297 1 98.56 316 LEU B C 1
ATOM 5077 O O . LEU B 1 316 ? 12.5 19.703 20.797 1 98.56 316 LEU B O 1
ATOM 5081 N N . ARG B 1 317 ? 13.977 18.469 19.609 1 97.19 317 ARG B N 1
ATOM 5082 C CA . ARG B 1 317 ? 14.914 19.594 19.469 1 97.19 317 ARG B CA 1
ATOM 5083 C C . ARG B 1 317 ? 14.883 20.156 18.062 1 97.19 317 ARG B C 1
ATOM 5085 O O . ARG B 1 317 ? 14.586 19.438 17.094 1 97.19 317 ARG B O 1
ATOM 5092 N N . GLY B 1 318 ? 15.164 21.344 17.938 1 97.56 318 GLY B N 1
ATOM 5093 C CA . GLY B 1 318 ? 15.336 21.969 16.641 1 97.56 318 GLY B CA 1
ATOM 5094 C C . GLY B 1 318 ? 14.031 22.438 16.031 1 97.56 318 GLY B C 1
ATOM 5095 O O . GLY B 1 318 ? 14.023 23.016 14.938 1 97.56 318 GLY B O 1
ATOM 5096 N N . TYR B 1 319 ? 12.906 22.297 16.766 1 98 319 TYR B N 1
ATOM 5097 C CA . TYR B 1 319 ? 11.602 22.609 16.188 1 98 319 TYR B CA 1
ATOM 5098 C C . TYR B 1 319 ? 11.453 24.109 15.977 1 98 319 TYR B C 1
ATOM 5100 O O . TYR B 1 319 ? 10.648 24.562 15.141 1 98 319 TYR B O 1
ATOM 5108 N N . GLU B 1 320 ? 12.211 24.891 16.672 1 97.44 320 GLU B N 1
ATOM 5109 C CA . GLU B 1 320 ? 12.172 26.344 16.516 1 97.44 320 GLU B CA 1
ATOM 5110 C C . GLU B 1 320 ? 12.562 26.75 15.094 1 97.44 320 GLU B C 1
ATOM 5112 O O . GLU B 1 320 ? 12.094 27.781 14.586 1 97.44 320 GLU B O 1
ATOM 5117 N N . ARG B 1 321 ? 13.375 25.953 14.445 1 96.88 321 ARG B N 1
ATOM 5118 C CA . ARG B 1 321 ? 13.891 26.234 13.109 1 96.88 321 ARG B CA 1
ATOM 5119 C C . ARG B 1 321 ? 12.789 26.109 12.062 1 96.88 321 ARG B C 1
ATOM 5121 O O . ARG B 1 321 ? 12.961 26.562 10.922 1 96.88 321 ARG B O 1
ATOM 5128 N N . LEU B 1 322 ? 11.695 25.516 12.43 1 97.62 322 LEU B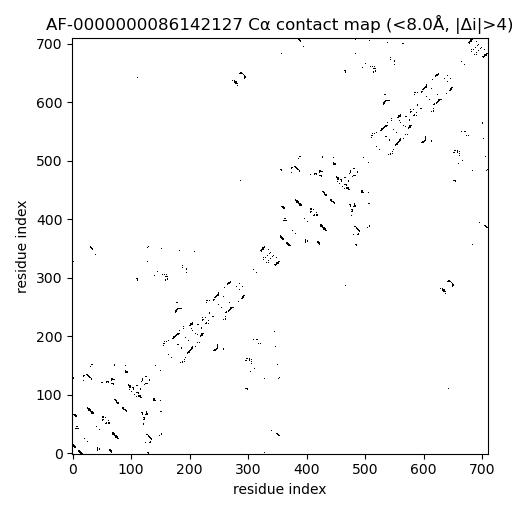 N 1
ATOM 5129 C CA . LEU B 1 322 ? 10.578 25.406 11.5 1 97.62 322 LEU B CA 1
ATOM 5130 C C . LEU B 1 322 ? 9.953 26.766 11.227 1 97.62 322 LEU B C 1
ATOM 5132 O O . LEU B 1 322 ? 9.297 26.969 10.203 1 97.62 322 LEU B O 1
ATOM 5136 N N . ILE B 1 323 ? 10.117 27.672 12.164 1 97.94 323 ILE B N 1
ATOM 5137 C CA . ILE B 1 323 ? 9.531 29 12.016 1 97.94 323 ILE B CA 1
ATOM 5138 C C . ILE B 1 323 ? 10.539 29.938 11.367 1 97.94 323 ILE B C 1
ATOM 5140 O O . ILE B 1 323 ? 11.562 30.281 11.969 1 97.94 323 ILE B O 1
ATOM 5144 N N . THR B 1 324 ? 10.227 30.359 10.156 1 97.12 324 THR B N 1
ATOM 5145 C CA . THR B 1 324 ? 11.195 31.156 9.422 1 97.12 324 THR B CA 1
ATOM 5146 C C . THR B 1 324 ? 10.688 32.594 9.234 1 97.12 324 THR B C 1
ATOM 5148 O O . THR B 1 324 ? 11.383 33.438 8.656 1 97.12 324 THR B O 1
ATOM 5151 N N . GLY B 1 325 ? 9.484 32.844 9.688 1 97.44 325 GLY B N 1
ATOM 5152 C CA . GLY B 1 325 ? 8.953 34.188 9.578 1 97.44 325 GLY B CA 1
ATOM 5153 C C . GLY B 1 325 ? 7.781 34.438 10.508 1 97.44 325 GLY B C 1
ATOM 5154 O O . GLY B 1 325 ? 7.09 33.5 10.914 1 97.44 325 GLY B O 1
ATOM 5155 N N . ARG B 1 326 ? 7.574 35.688 10.883 1 98.25 326 ARG B N 1
ATOM 5156 C CA . ARG B 1 326 ? 6.445 36.219 11.641 1 98.25 326 ARG B CA 1
ATOM 5157 C C . ARG B 1 326 ? 5.926 37.531 11.016 1 98.25 326 ARG B C 1
ATOM 5159 O O . ARG B 1 326 ? 6.688 38.469 10.805 1 98.25 326 ARG B O 1
ATOM 5166 N N . ILE B 1 327 ? 4.656 37.5 10.742 1 98.56 327 ILE B N 1
ATOM 5167 C CA . ILE B 1 327 ? 4.121 38.656 10.047 1 98.56 327 ILE B CA 1
ATOM 5168 C C . ILE B 1 327 ? 2.766 39.031 10.641 1 98.56 327 ILE B C 1
ATOM 5170 O O . ILE B 1 327 ? 2.152 38.25 11.359 1 98.56 327 ILE B O 1
ATOM 5174 N N . ALA B 1 328 ? 2.312 40.25 10.305 1 98.19 328 ALA B N 1
ATOM 5175 C CA . ALA B 1 328 ? 0.975 40.688 10.672 1 98.19 328 ALA B CA 1
ATOM 5176 C C . ALA B 1 328 ? -0.061 40.25 9.648 1 98.19 328 ALA B C 1
ATOM 5178 O O . ALA B 1 328 ? 0.278 39.969 8.492 1 98.19 328 ALA B O 1
ATOM 5179 N N . LEU B 1 329 ? -1.254 40.188 10.062 1 98.44 329 LEU B N 1
ATOM 5180 C CA . LEU B 1 329 ? -2.355 39.75 9.219 1 98.44 329 LEU B CA 1
ATOM 5181 C C . LEU B 1 329 ? -2.43 40.594 7.938 1 98.44 329 LEU B C 1
ATOM 5183 O O . LEU B 1 329 ? -2.682 40.031 6.859 1 98.44 329 LEU B O 1
ATOM 5187 N N . ASP B 1 330 ? -2.166 41.844 8.047 1 97.94 330 ASP B N 1
ATOM 5188 C CA . ASP B 1 330 ? -2.303 42.75 6.91 1 97.94 330 ASP B CA 1
ATOM 5189 C C . ASP B 1 330 ? -1.28 42.438 5.824 1 97.94 330 ASP B C 1
ATOM 5191 O O . ASP B 1 330 ? -1.454 42.812 4.668 1 97.94 330 ASP B O 1
ATOM 5195 N N . ASP B 1 331 ? -0.24 41.719 6.199 1 98.12 331 ASP B N 1
ATOM 5196 C CA . ASP B 1 331 ? 0.85 41.438 5.273 1 98.12 331 ASP B CA 1
ATOM 5197 C C . ASP B 1 331 ? 0.738 40 4.73 1 98.12 331 ASP B C 1
ATOM 5199 O O . ASP B 1 331 ? 1.643 39.531 4.047 1 98.12 331 ASP B O 1
ATOM 5203 N N . ILE B 1 332 ? -0.329 39.375 4.977 1 98.5 332 ILE B N 1
ATOM 5204 C CA . ILE B 1 332 ? -0.416 37.938 4.836 1 98.5 332 ILE B CA 1
ATOM 5205 C C . ILE B 1 332 ? -0.212 37.531 3.375 1 98.5 332 ILE B C 1
ATOM 5207 O O . ILE B 1 332 ? 0.386 36.5 3.08 1 98.5 332 ILE B O 1
ATOM 5211 N N . VAL B 1 333 ? -0.708 38.312 2.443 1 98.31 333 VAL B N 1
ATOM 5212 C CA . VAL B 1 333 ? -0.579 37.938 1.036 1 98.31 333 VAL B CA 1
ATOM 5213 C C . VAL B 1 333 ? 0.856 38.188 0.572 1 98.31 333 VAL B C 1
ATOM 5215 O O . VAL B 1 333 ? 1.555 37.25 0.186 1 98.31 333 VAL B O 1
ATOM 5218 N N . GLU B 1 334 ? 1.38 39.375 0.723 1 98 334 GLU B N 1
ATOM 5219 C CA . GLU B 1 334 ? 2.668 39.781 0.166 1 98 334 GLU B CA 1
ATOM 5220 C C . GLU B 1 334 ? 3.822 39.125 0.917 1 98 334 GLU B C 1
ATOM 5222 O O . GLU B 1 334 ? 4.73 38.562 0.302 1 98 334 GLU B O 1
ATOM 5227 N N . LYS B 1 335 ? 3.736 39.125 2.25 1 98.12 335 LYS B N 1
ATOM 5228 C CA . LYS B 1 335 ? 4.875 38.656 3.039 1 98.12 335 LYS B CA 1
ATOM 5229 C C . LYS B 1 335 ? 4.664 37.219 3.518 1 98.12 335 LYS B C 1
ATOM 5231 O O . LYS B 1 335 ? 5.555 36.625 4.125 1 98.12 335 LYS B O 1
ATOM 5236 N N . GLY B 1 336 ? 3.523 36.75 3.305 1 98.31 336 GLY B N 1
ATOM 5237 C CA . GLY B 1 336 ? 3.221 35.344 3.662 1 98.31 336 GLY B CA 1
ATOM 5238 C C . GLY B 1 336 ? 3.104 34.438 2.459 1 98.31 336 GLY B C 1
ATOM 5239 O O . GLY B 1 336 ? 4.074 33.781 2.078 1 98.31 336 GLY B O 1
ATOM 5240 N N . PHE B 1 337 ? 1.904 34.438 1.772 1 98.38 337 PHE B N 1
ATOM 5241 C CA . PHE B 1 337 ? 1.594 33.531 0.673 1 98.38 337 PHE B CA 1
ATOM 5242 C C . PHE B 1 337 ? 2.596 33.688 -0.463 1 98.38 337 PHE B C 1
ATOM 5244 O O . PHE B 1 337 ? 3.184 32.719 -0.925 1 98.38 337 PHE B O 1
ATOM 5251 N N . GLU B 1 338 ? 2.865 34.875 -0.864 1 98.06 338 GLU B N 1
ATOM 5252 C CA . GLU B 1 338 ? 3.736 35.094 -2.012 1 98.06 338 GLU B CA 1
ATOM 5253 C C . GLU B 1 338 ? 5.18 34.75 -1.692 1 98.06 338 GLU B C 1
ATOM 5255 O O . GLU B 1 338 ? 5.898 34.219 -2.551 1 98.06 338 GLU B O 1
ATOM 5260 N N . GLN B 1 339 ? 5.59 35.031 -0.47 1 97.5 339 GLN B N 1
ATOM 5261 C CA . GLN B 1 339 ? 6.941 34.656 -0.078 1 97.5 339 GLN B CA 1
ATOM 5262 C C . GLN B 1 339 ? 7.094 33.125 -0.073 1 97.5 339 GLN B C 1
ATOM 5264 O O . GLN B 1 339 ? 8.086 32.594 -0.584 1 97.5 339 GLN B O 1
ATOM 5269 N N . LEU B 1 340 ? 6.133 32.438 0.432 1 97.38 340 LEU B N 1
ATOM 5270 C CA . LEU B 1 340 ? 6.195 30.984 0.542 1 97.38 340 LEU B CA 1
ATOM 5271 C C . LEU B 1 340 ? 6.117 30.328 -0.833 1 97.38 340 LEU B C 1
ATOM 5273 O O . LEU B 1 340 ? 6.555 29.188 -1.011 1 97.38 340 LEU B O 1
ATOM 5277 N N . ILE B 1 341 ? 5.523 30.984 -1.796 1 96.06 341 ILE B N 1
ATOM 5278 C CA . ILE B 1 341 ? 5.383 30.453 -3.148 1 96.06 341 ILE B CA 1
ATOM 5279 C C . ILE B 1 341 ? 6.633 30.781 -3.963 1 96.06 341 ILE B C 1
ATOM 5281 O O . ILE B 1 341 ? 7.215 29.906 -4.598 1 96.06 341 ILE B O 1
ATOM 5285 N N . ASN B 1 342 ? 7.137 32.031 -3.859 1 95.81 342 ASN B N 1
ATOM 5286 C CA . ASN B 1 342 ? 8.172 32.531 -4.758 1 95.81 342 ASN B CA 1
ATOM 5287 C C . ASN B 1 342 ? 9.562 32.344 -4.164 1 95.81 342 ASN B C 1
ATOM 5289 O O . ASN B 1 342 ? 10.562 32.375 -4.887 1 95.81 342 ASN B O 1
ATOM 5293 N N . ARG B 1 343 ? 9.625 32.219 -2.855 1 94.88 343 ARG B N 1
ATOM 5294 C CA . ARG B 1 343 ? 10.875 31.984 -2.143 1 94.88 343 ARG B CA 1
ATOM 5295 C C . ARG B 1 343 ? 10.781 30.781 -1.224 1 94.88 343 ARG B C 1
ATOM 5297 O O . ARG B 1 343 ? 11.141 30.859 -0.049 1 94.88 343 ARG B O 1
ATOM 5304 N N . LYS B 1 344 ? 10.195 29.781 -1.828 1 90.12 344 LYS B N 1
ATOM 5305 C CA . LYS B 1 344 ? 9.82 28.594 -1.059 1 90.12 344 LYS B CA 1
ATOM 5306 C C . LYS B 1 344 ? 11.039 27.953 -0.41 1 90.12 344 LYS B C 1
ATOM 5308 O O . LYS B 1 344 ? 10.93 27.328 0.653 1 90.12 344 LYS B O 1
ATOM 5313 N N . ASP B 1 345 ? 12.25 28.125 -0.96 1 90.06 345 ASP B N 1
ATOM 5314 C CA . ASP B 1 345 ? 13.445 27.469 -0.444 1 90.06 345 ASP B CA 1
ATOM 5315 C C . ASP B 1 345 ? 13.992 28.203 0.775 1 90.06 345 ASP B C 1
ATOM 5317 O O . ASP B 1 345 ? 14.805 27.641 1.525 1 90.06 345 ASP B O 1
ATOM 5321 N N . GLU B 1 346 ? 13.508 29.375 0.989 1 90.69 346 GLU B N 1
ATOM 5322 C CA . GLU B 1 346 ? 14.008 30.203 2.084 1 90.69 346 GLU B CA 1
ATOM 5323 C C . GLU B 1 346 ? 13.102 30.094 3.311 1 90.69 346 GLU B C 1
ATOM 5325 O O . GLU B 1 346 ? 13.469 30.562 4.395 1 90.69 346 GLU B O 1
ATOM 5330 N N . HIS B 1 347 ? 11.977 29.547 3.057 1 94.62 347 HIS B N 1
ATOM 5331 C CA . HIS B 1 347 ? 10.992 29.516 4.133 1 94.62 347 HIS B CA 1
ATOM 5332 C C . HIS B 1 347 ? 10.508 28.109 4.406 1 94.62 347 HIS B C 1
ATOM 5334 O O . HIS B 1 347 ? 10.531 27.25 3.518 1 94.62 347 HIS B O 1
ATOM 5340 N N . ILE B 1 348 ? 10.188 27.859 5.648 1 95.38 348 ILE B N 1
ATOM 5341 C CA . ILE B 1 348 ? 9.523 26.625 6.07 1 95.38 348 ILE B CA 1
ATOM 5342 C C . ILE B 1 348 ? 8.109 26.938 6.555 1 95.38 348 ILE B C 1
ATOM 5344 O O . ILE B 1 348 ? 7.137 26.641 5.859 1 95.38 348 ILE B O 1
ATOM 5348 N N . LYS B 1 349 ? 7.992 27.656 7.645 1 97.12 349 LYS B N 1
ATOM 5349 C CA . LYS B 1 349 ? 6.715 28.094 8.195 1 97.12 349 LYS B CA 1
ATOM 5350 C C . LYS B 1 349 ? 6.738 29.594 8.492 1 97.12 349 LYS B C 1
ATOM 5352 O O . LYS B 1 349 ? 7.672 30.094 9.125 1 97.12 349 LYS B O 1
ATOM 5357 N N . ILE B 1 350 ? 5.75 30.297 7.969 1 98.38 350 ILE B N 1
ATOM 5358 C CA . ILE B 1 350 ? 5.535 31.688 8.344 1 98.38 350 ILE B CA 1
ATOM 5359 C C . ILE B 1 350 ? 4.301 31.797 9.234 1 98.38 350 ILE B C 1
ATOM 5361 O O . ILE B 1 350 ? 3.229 31.297 8.883 1 98.38 350 ILE B O 1
ATOM 5365 N N . LEU B 1 351 ? 4.473 32.406 10.375 1 98.62 351 LEU B N 1
ATOM 5366 C CA . LEU B 1 351 ? 3.387 32.625 11.328 1 98.62 351 LEU B CA 1
ATOM 5367 C C . LEU B 1 351 ? 2.738 33.969 11.109 1 98.62 351 LEU B C 1
ATOM 5369 O O . LEU B 1 351 ? 3.424 34.969 10.812 1 98.62 351 LEU B O 1
ATOM 5373 N N . VAL B 1 352 ? 1.472 33.969 11.281 1 98.75 352 VAL B N 1
ATOM 5374 C CA . VAL B 1 352 ? 0.683 35.188 11.117 1 98.75 352 VAL B CA 1
ATOM 5375 C C . VAL B 1 352 ? 0.064 35.562 12.461 1 98.75 352 VAL B C 1
ATOM 5377 O O . VAL B 1 352 ? -0.544 34.75 13.141 1 98.75 352 VAL B O 1
ATOM 5380 N N . LYS B 1 353 ? 0.234 36.719 12.867 1 98.12 353 LYS B N 1
ATOM 5381 C CA . LYS B 1 353 ? -0.447 37.281 14.023 1 98.12 353 LYS B CA 1
ATOM 5382 C C . LYS B 1 353 ? -1.665 38.094 13.602 1 98.12 353 LYS B C 1
ATOM 5384 O O . LYS B 1 353 ? -1.526 39.156 13 1 98.12 353 LYS B O 1
ATOM 5389 N N . PRO B 1 354 ? -2.846 37.625 13.891 1 93.31 354 PRO B N 1
ATOM 5390 C CA . PRO B 1 354 ? -4.039 38.312 13.406 1 93.31 354 PRO B CA 1
ATOM 5391 C C . PRO B 1 354 ? -4.258 39.656 14.094 1 93.31 354 PRO B C 1
ATOM 5393 O O . PRO B 1 354 ? -4.996 40.5 13.578 1 93.31 354 PRO B O 1
ATOM 5396 N N . THR B 1 355 ? -3.74 40.031 15.328 1 80.94 355 THR B N 1
ATOM 5397 C CA . THR B 1 355 ? -3.893 41.312 16.031 1 80.94 355 THR B CA 1
ATOM 5398 C C . THR B 1 355 ? -2.73 42.25 15.711 1 80.94 355 THR B C 1
ATOM 5400 O O . THR B 1 355 ? -1.639 41.781 15.359 1 80.94 355 THR B O 1
#

Sequence (710 aa):
MKAARYYGHHNIRVEEVEEPQPQEGQVIVDVEWCGICGSDLHEYLIGPTILLPTKERPAANGVHIPVTLGHELCGRVRTSVPGSKLRPGDPVMVDPRVACHSCLPCKAGQSYCCHKLGYVGGSTGFGGFGKTVVVNEKSLHLLPPEIPLEYAAIIEPLAVVNHAIKISGFGEWRDRDVLVVGGGPIGFALLLVLKAVGANRVIISEPTAARRAQVADFASAVIDPIQEDVARRVQELTAGQGAEVVFDCAGVPAGLESAMSAIRHEGMYVMVAVWEKPMTIPCMTFLAKHITMKGTLIFADGDFEEIMDLMASGRLRGYERLITGRIALDDIVEKGFEQLINRKDEHIKILVKPTMKAARYYGHHNIRVEEVEEPQPQEGQVIVDVEWCGICGSDLHEYLIGPTILLPTKERPAANGVHIPVTLGHELCGRVRTSVPGSKLRPGDPVMVDPRVACHSCLPCKAGQSYCCHKLGYVGGSTGFGGFGKTVVVNEKSLHLLPPEIPLEYAAIIEPLAVVNHAIKISGFGEWRDRDVLVVGGGPIGFALLLVLKAVGANRVIISEPTAARRAQVADFASAVIDPIQEDVARRVQELTAGQGAEVVFDCAGVPAGLESAMSAIRHEGMYVMVAVWEKPMTIPCMTFLAKHITMKGTLIFADGDFEEIMDLMASGRLRGYERLITGRIALDDIVEKGFEQLINRKDEHIKILVKPT